Protein 6KHK (pdb70)

Solvent-accessible surface area: 22909 Å² total; per-residue (Å²): 23,11,18,44,16,94,24,98,4,109,32,59,93,0,51,0,16,2,8,0,26,40,13,72,33,126,22,69,0,0,0,0,0,0,0,0,38,10,4,1,0,30,38,7,33,47,6,1,7,22,1,31,82,34,17,0,0,0,0,0,0,0,2,0,2,4,0,27,0,0,87,106,43,58,45,55,10,13,0,6,89,113,6,5,54,2,1,0,16,4,1,41,49,0,3,100,60,0,65,61,84,20,100,128,23,28,0,0,0,0,0,3,14,9,0,0,5,0,0,0,4,0,7,42,76,136,74,24,51,19,58,0,0,0,0,0,0,0,7,1,79,4,118,1,22,93,108,43,6,59,103,176,47,2,60,141,14,57,88,106,32,45,86,76,93,12,52,141,54,0,46,60,42,6,51,45,15,22,59,89,128,33,68,170,127,29,24,123,31,1,24,1,0,128,21,129,92,5,19,67,15,4,61,114,4,131,6,2,67,59,65,25,104,20,10,2,40,2,0,41,4,4,7,52,0,18,61,68,0,25,26,104,66,0,15,88,70,10,36,133,19,0,0,0,0,0,0,0,19,47,2,8,2,0,51,38,2,81,0,1,118,34,3,2,94,65,1,121,160,83,70,31,60,17,50,55,39,46,31,127,25,8,27,5,6,0,6,32,2,95,150,2,72,78,66,0,12,63,16,0,34,90,1,0,67,73,9,40,139,168,21,11,20,46,16,97,24,99,4,112,35,60,94,1,52,0,16,1,8,0,20,14,12,61,32,123,20,70,0,0,0,0,0,0,0,1,39,10,4,0,1,36,35,8,18,47,6,1,8,23,1,32,80,34,19,0,0,0,0,0,0,0,2,0,2,3,0,26,0,0,82,106,44,57,46,56,12,12,0,6,87,108,5,6,72,2,2,0,29,3,1,47,44,0,4,106,61,0,62,63,85,23,98,129,24,31,0,0,0,0,0,3,14,9,0,0,4,0,1,1,1,0,7,38,72,134,79,22,54,22,57,0,0,0,2,0,0,0,10,0,67,3,114,0,26,81,104,47,8,55,112,179,66,3,57,143,14,60,84,96,35,45,81,79,95,12,57,152,70,1,38,63,46,6,57,42,16,25,58,84,133,36,66,171,121,28,28,119,34,1,24,1,1,123,16,114,87,3,19,44,16,6,63,149,4,130,5,2,64,63,66,26,102,18,8,2,35,2,0,41,4,4,7,53,0,17,62,58,0,19,24,102,82,3,11,80,73,9,45,142,29,31,1,0,0,0,0,1,16,44,1,8,3,0,50,38,1,84,0,1,104,39,0,0,104,95,1,100,214,84,67,24,85,20,50,47,41,49,31,120,24,7,27,6,6,0,6,29,3,92,143,2,72,78,66,0,13,65,15,0,31,91,1,0,72,92,22,45,168

Secondary structure (DSSP, 8-state):
-EEEEEEE-TTSS-EEEEEEE--SS---EEEEEE--TT--GGGGHHHHHHHHHTTEEEEEEEPTTSHHHHHHHS--S---SSHHHHHHHHHHHHHHTTTTTSTTS-EEEEEETHHHHHHHHHHTSTT---SEEEEES---S-HIIIIIS-HHHHHHHHHH-TTSBPPHHHHHHHTTTTTTT--GGG-TTGGG-S-HHHHHHHHH-TTT-TTPPPBHHHHHHHHHHHHHHHSHHHHHH--SS-EEEEEETT-GGGTTTHHHHHHHHHHHHTT--EEEEEETT--S-TTT-TTTHHHHHHHHHHHHHHHHH-/-EEEEEEE-TTSS-EEEEEEE--SS---EEEEEE--TT--GGGGHHHHHHHHHTTEEEEEEE-TTSHHHHHHH---S---SSHHHHHHHHHHHHHHTTTTTSTTS-EEEEEETHHHHHHHHHHTSTT---SEEEEES---S-HIIIIIS-HHHHHHHHHH-TTSBPPHHHHHHHTTTTTTT--GGG-TTGGG-S-HHHHHHHHH-TTT-TTPPPBHHHHHHHHHHHHHHHSHHHHHH--SS-EEEEEETT-GGGTTTHHHHHHHHHHHHTT--EEEEEETT--S-TTTSTTTHHHHHHHHHHHHHHHH-

Structure (mmCIF, N/CA/C/O backbone):
data_6KHK
#
_entry.id   6KHK
#
_cell.length_a   55.304
_cell.length_b   93.336
_cell.length_c   129.676
_cell.angle_alpha   90.000
_cell.angle_beta   90.000
_cell.angle_gamma   90.000
#
_symmetry.space_group_name_H-M   'P 2 21 21'
#
loop_
_entity.id
_entity.type
_entity.pdbx_description
1 polymer 'Hydrolase, alpha/beta domain protein'
2 non-polymer GLYCEROL
3 water water
#
loop_
_atom_site.group_PDB
_atom_site.id
_atom_site.type_symbol
_atom_site.label_atom_id
_atom_site.label_alt_id
_atom_site.label_comp_id
_atom_site.label_asym_id
_atom_site.label_entity_id
_atom_site.label_seq_id
_atom_site.pdbx_PDB_ins_code
_atom_site.Cartn_x
_atom_site.Cartn_y
_atom_site.Cartn_z
_atom_site.occupancy
_atom_site.B_iso_or_equiv
_atom_site.auth_seq_id
_atom_site.auth_comp_id
_atom_site.auth_asym_id
_atom_site.auth_atom_id
_atom_site.pdbx_PDB_model_num
ATOM 1 N N . ALA A 1 2 ? 12.164 28.226 25.367 1.00 13.72 2 ALA A N 1
ATOM 2 C CA . ALA A 1 2 ? 13.530 28.276 24.707 1.00 15.02 2 ALA A CA 1
ATOM 3 C C . ALA A 1 2 ? 14.441 27.125 25.162 1.00 14.51 2 ALA A C 1
ATOM 4 O O . ALA A 1 2 ? 14.238 26.565 26.276 1.00 13.21 2 ALA A O 1
ATOM 6 N N . LEU A 1 3 ? 15.448 26.791 24.346 1.00 15.71 3 LEU A N 1
ATOM 7 C CA . LEU A 1 3 ? 16.400 25.695 24.646 1.00 14.32 3 LEU A CA 1
ATOM 8 C C . LEU A 1 3 ? 17.825 26.185 24.467 1.00 15.63 3 LEU A C 1
ATOM 9 O O . LEU A 1 3 ? 18.116 26.933 23.485 1.00 14.89 3 LEU A O 1
ATOM 14 N N . GLN A 1 4 ? 18.658 25.885 25.443 1.00 12.51 4 GLN A N 1
ATOM 15 C CA . GLN A 1 4 ? 20.127 26.046 25.321 1.00 15.06 4 GLN A CA 1
ATOM 16 C C . GLN A 1 4 ? 20.799 24.688 25.368 1.00 16.23 4 GLN A C 1
ATOM 17 O O . GLN A 1 4 ? 20.430 23.820 26.216 1.00 17.52 4 GLN A O 1
ATOM 23 N N . GLU A 1 5 ? 21.758 24.503 24.469 1.00 14.98 5 GLU A N 1
ATOM 24 C CA . GLU A 1 5 ? 22.730 23.404 24.555 1.00 17.64 5 GLU A CA 1
ATOM 25 C C . GLU A 1 5 ? 23.972 24.033 25.165 1.00 19.36 5 GLU A C 1
ATOM 26 O O . GLU A 1 5 ? 24.415 25.116 24.747 1.00 17.72 5 GLU A O 1
ATOM 32 N N . ILE A 1 6 ? 24.386 23.441 26.256 1.00 17.72 6 ILE A N 1
ATOM 33 C CA . ILE A 1 6 ? 25.569 23.862 27.023 1.00 20.51 6 ILE A CA 1
ATOM 34 C C . ILE A 1 6 ? 26.566 22.705 26.992 1.00 20.19 6 ILE A C 1
ATOM 35 O O . ILE A 1 6 ? 26.192 21.603 27.270 1.00 22.67 6 ILE A O 1
ATOM 40 N N . GLU A 1 7 ? 27.839 22.968 26.760 1.00 22.87 7 GLU A N 1
ATOM 41 C CA . GLU A 1 7 ? 28.864 21.924 26.937 1.00 21.61 7 GLU A CA 1
ATOM 42 C C . GLU A 1 7 ? 30.019 22.627 27.604 1.00 21.40 7 GLU A C 1
ATOM 43 O O . GLU A 1 7 ? 30.251 23.809 27.311 1.00 18.34 7 GLU A O 1
ATOM 49 N N . PHE A 1 8 ? 30.638 21.949 28.534 1.00 16.08 8 PHE A N 1
ATOM 50 C CA . PHE A 1 8 ? 31.909 22.412 29.127 1.00 16.45 8 PHE A CA 1
ATOM 51 C C . PHE A 1 8 ? 32.805 21.198 29.338 1.00 16.32 8 PHE A C 1
ATOM 52 O O . PHE A 1 8 ? 32.278 20.043 29.477 1.00 16.61 8 PHE A O 1
ATOM 60 N N . THR A 1 9 ? 34.129 21.448 29.431 1.00 18.46 9 THR A N 1
ATOM 61 C CA . THR A 1 9 ? 35.104 20.411 29.807 1.00 18.57 9 THR A CA 1
ATOM 62 C C . THR A 1 9 ? 34.881 20.047 31.273 1.00 16.83 9 THR A C 1
ATOM 63 O O . THR A 1 9 ? 34.975 20.941 32.133 1.00 14.92 9 THR A O 1
ATOM 67 N N . SER A 1 10 ? 34.773 18.753 31.532 1.00 15.54 10 SER A N 1
ATOM 68 C CA . SER A 1 10 ? 34.656 18.178 32.889 1.00 14.08 10 SER A CA 1
ATOM 69 C C . SER A 1 10 ? 35.870 18.592 33.692 1.00 14.59 10 SER A C 1
ATOM 70 O O . SER A 1 10 ? 36.949 18.715 33.105 1.00 15.35 10 SER A O 1
ATOM 73 N N . HIS A 1 11 ? 35.709 18.669 35.004 1.00 14.75 11 HIS A N 1
ATOM 74 C CA . HIS A 1 11 ? 36.838 18.683 35.971 1.00 16.50 11 HIS A CA 1
ATOM 75 C C . HIS A 1 11 ? 37.807 17.518 35.677 1.00 17.44 11 HIS A C 1
ATOM 76 O O . HIS A 1 11 ? 39.010 17.663 35.989 1.00 17.62 11 HIS A O 1
ATOM 83 N N . ASN A 1 12 ? 37.357 16.381 35.111 1.00 17.39 12 ASN A N 1
ATOM 84 C CA . ASN A 1 12 ? 38.315 15.281 34.809 1.00 16.84 12 ASN A CA 1
ATOM 85 C C . ASN A 1 12 ? 39.250 15.636 33.635 1.00 16.91 12 ASN A C 1
ATOM 86 O O . ASN A 1 12 ? 40.162 14.843 33.369 1.00 18.13 12 ASN A O 1
ATOM 91 N N . GLY A 1 13 ? 39.034 16.745 32.920 1.00 17.05 13 GLY A N 1
ATOM 92 C CA . GLY A 1 13 ? 39.871 17.116 31.763 1.00 17.15 13 GLY A CA 1
ATOM 93 C C . GLY A 1 13 ? 39.711 16.213 30.544 1.00 18.21 13 GLY A C 1
ATOM 94 O O . GLY A 1 13 ? 40.405 16.479 29.545 1.00 20.28 13 GLY A O 1
ATOM 95 N N . ARG A 1 14 ? 38.815 15.224 30.542 1.00 18.11 14 ARG A N 1
ATOM 96 C CA . ARG A 1 14 ? 38.586 14.305 29.397 1.00 16.08 14 ARG A CA 1
ATOM 97 C C . ARG A 1 14 ? 37.225 14.584 28.734 1.00 16.25 14 ARG A C 1
ATOM 98 O O . ARG A 1 14 ? 37.160 14.780 27.522 1.00 18.14 14 ARG A O 1
ATOM 106 N N . ASP A 1 15 ? 36.165 14.621 29.504 1.00 15.74 15 ASP A N 1
ATOM 107 C CA . ASP A 1 15 ? 34.795 14.555 28.964 1.00 15.97 15 ASP A CA 1
ATOM 108 C C . ASP A 1 15 ? 34.271 15.949 28.606 1.00 15.77 15 ASP A C 1
ATOM 109 O O . ASP A 1 15 ? 34.417 16.887 29.392 1.00 15.72 15 ASP A O 1
ATOM 114 N N . ALA A 1 16 ? 33.597 16.043 27.463 1.00 17.32 16 ALA A N 1
ATOM 115 C CA . ALA A 1 16 ? 32.696 17.148 27.107 1.00 16.62 16 ALA A CA 1
ATOM 116 C C . ALA A 1 16 ? 31.332 16.899 27.770 1.00 13.97 16 ALA A C 1
ATOM 117 O O . ALA A 1 16 ? 30.493 16.068 27.268 1.00 14.45 16 ALA A O 1
ATOM 119 N N . ILE A 1 17 ? 31.122 17.535 28.924 1.00 13.80 17 ILE A N 1
ATOM 120 C CA . ILE A 1 17 ? 29.832 17.391 29.641 1.00 12.95 17 ILE A CA 1
ATOM 121 C C . ILE A 1 17 ? 28.763 17.952 28.714 1.00 13.98 17 ILE A C 1
ATOM 122 O O . ILE A 1 17 ? 28.882 19.141 28.313 1.00 16.29 17 ILE A O 1
ATOM 127 N N . GLN A 1 18 ? 27.798 17.112 28.366 1.00 13.13 18 GLN A N 1
ATOM 128 C CA . GLN A 1 18 ? 26.577 17.488 27.600 1.00 12.76 18 GLN A CA 1
ATOM 129 C C . GLN A 1 18 ? 25.491 17.982 28.554 1.00 12.14 18 GLN A C 1
ATOM 130 O O . GLN A 1 18 ? 25.157 17.266 29.486 1.00 13.36 18 GLN A O 1
ATOM 136 N N . ALA A 1 19 ? 24.968 19.193 28.339 1.00 10.86 19 ALA A N 1
ATOM 137 C CA . ALA A 1 19 ? 23.980 19.775 29.252 1.00 11.98 19 ALA A CA 1
ATOM 138 C C . ALA A 1 19 ? 22.955 20.558 28.442 1.00 12.01 19 ALA A C 1
ATOM 139 O O . ALA A 1 19 ? 23.212 20.854 27.261 1.00 12.42 19 ALA A O 1
ATOM 141 N N . TRP A 1 20 ? 21.821 20.818 29.082 1.00 12.01 20 TRP A N 1
ATOM 142 C CA . TRP A 1 20 ? 20.709 21.578 28.480 1.00 12.06 20 TRP A CA 1
ATOM 143 C C . TRP A 1 20 ? 20.096 22.510 29.500 1.00 13.45 20 TRP A C 1
ATOM 144 O O . TRP A 1 20 ? 19.945 22.095 30.692 1.00 12.82 20 TRP A O 1
ATOM 155 N N . ALA A 1 21 ? 19.709 23.712 29.047 1.00 12.47 21 ALA A N 1
ATOM 156 C CA . ALA A 1 21 ? 18.789 24.566 29.830 1.00 12.88 21 ALA A CA 1
ATOM 157 C C . ALA A 1 21 ? 17.444 24.690 29.098 1.00 13.50 21 ALA A C 1
ATOM 158 O O . ALA A 1 21 ? 17.403 24.882 27.884 1.00 15.44 21 ALA A O 1
ATOM 160 N N . TYR A 1 22 ? 16.367 24.666 29.860 1.00 11.48 22 TYR A N 1
ATOM 161 C CA . TYR A 1 22 ? 14.992 24.697 29.306 1.00 13.55 22 TYR A CA 1
ATOM 162 C C . TYR A 1 22 ? 14.282 25.900 29.945 1.00 13.87 22 TYR A C 1
ATOM 163 O O . TYR A 1 22 ? 14.257 25.946 31.182 1.00 12.56 22 TYR A O 1
ATOM 172 N N . GLU A 1 23 ? 13.847 26.899 29.139 1.00 12.77 23 GLU A N 1
ATOM 173 C CA . GLU A 1 23 ? 13.259 28.150 29.650 1.00 13.37 23 GLU A CA 1
ATOM 174 C C . GLU A 1 23 ? 11.760 28.127 29.360 1.00 14.61 23 GLU A C 1
ATOM 175 O O . GLU A 1 23 ? 11.366 27.844 28.253 1.00 13.11 23 GLU A O 1
ATOM 181 N N . PRO A 1 24 ? 10.903 28.439 30.335 1.00 13.99 24 PRO A N 1
ATOM 182 C CA . PRO A 1 24 ? 9.463 28.452 30.127 1.00 15.61 24 PRO A CA 1
ATOM 183 C C . PRO A 1 24 ? 9.092 29.727 29.360 1.00 16.49 24 PRO A C 1
ATOM 184 O O . PRO A 1 24 ? 9.895 30.640 29.325 1.00 15.47 24 PRO A O 1
ATOM 188 N N . VAL A 1 25 ? 7.860 29.807 28.849 1.00 17.12 25 VAL A N 1
ATOM 189 C CA . VAL A 1 25 ? 7.399 31.102 28.277 1.00 19.82 25 VAL A CA 1
ATOM 190 C C . VAL A 1 25 ? 7.115 32.034 29.469 1.00 18.60 25 VAL A C 1
ATOM 191 O O . VAL A 1 25 ? 6.783 31.546 30.544 1.00 21.57 25 VAL A O 1
ATOM 195 N N . GLY A 1 26 ? 7.259 33.330 29.302 1.00 19.06 26 GLY A N 1
ATOM 196 C CA . GLY A 1 26 ? 6.965 34.304 30.371 1.00 20.34 26 GLY A CA 1
ATOM 197 C C . GLY A 1 26 ? 8.158 34.483 31.300 1.00 22.00 26 GLY A C 1
ATOM 198 O O . GLY A 1 26 ? 9.244 33.957 31.022 1.00 26.62 26 GLY A O 1
ATOM 199 N N . THR A 1 27 ? 7.969 35.180 32.398 1.00 20.24 27 THR A N 1
ATOM 200 C CA . THR A 1 27 ? 9.054 35.500 33.346 1.00 18.87 27 THR A CA 1
ATOM 201 C C . THR A 1 27 ? 9.169 34.324 34.301 1.00 19.87 27 THR A C 1
ATOM 202 O O . THR A 1 27 ? 8.216 34.023 35.012 1.00 19.11 27 THR A O 1
ATOM 206 N N . PRO A 1 28 ? 10.301 33.616 34.331 1.00 18.32 28 PRO A N 1
ATOM 207 C CA . PRO A 1 28 ? 10.451 32.510 35.276 1.00 16.15 28 PRO A CA 1
ATOM 208 C C . PRO A 1 28 ? 10.537 32.996 36.725 1.00 14.61 28 PRO A C 1
ATOM 209 O O . PRO A 1 28 ? 10.777 34.194 36.960 1.00 15.33 28 PRO A O 1
ATOM 213 N N . THR A 1 29 ? 10.175 32.114 37.669 1.00 15.08 29 THR A N 1
ATOM 214 C CA . THR A 1 29 ? 10.133 32.450 39.114 1.00 15.39 29 THR A CA 1
ATOM 215 C C . THR A 1 29 ? 11.192 31.678 39.893 1.00 15.82 29 THR A C 1
ATOM 216 O O . THR A 1 29 ? 11.442 32.086 41.035 1.00 14.37 29 THR A O 1
ATOM 220 N N . ALA A 1 30 ? 11.801 30.655 39.278 1.00 14.64 30 ALA A N 1
ATOM 221 C CA . ALA A 1 30 ? 12.887 29.889 39.911 1.00 14.32 30 ALA A CA 1
ATOM 222 C C . ALA A 1 30 ? 13.673 29.122 38.851 1.00 14.68 30 ALA A C 1
ATOM 223 O O . ALA A 1 30 ? 13.132 28.952 37.705 1.00 13.61 30 ALA A O 1
ATOM 225 N N . VAL A 1 31 ? 14.848 28.646 39.275 1.00 13.37 31 VAL A N 1
ATOM 226 C CA . VAL A 1 31 ? 15.664 27.646 38.533 1.00 12.19 31 VAL A CA 1
ATOM 227 C C . VAL A 1 31 ? 15.655 26.314 39.309 1.00 13.69 31 VAL A C 1
ATOM 228 O O . VAL A 1 31 ? 15.927 26.295 40.516 1.00 14.95 31 VAL A O 1
ATOM 232 N N . VAL A 1 32 ? 15.531 25.228 38.567 1.00 11.27 32 VAL A N 1
ATOM 233 C CA . VAL A 1 32 ? 15.548 23.862 39.142 1.00 13.01 32 VAL A CA 1
ATOM 234 C C . VAL A 1 32 ? 16.669 23.134 38.396 1.00 12.74 32 VAL A C 1
ATOM 235 O O . VAL A 1 32 ? 16.573 22.989 37.150 1.00 12.03 32 VAL A O 1
ATOM 239 N N . GLN A 1 33 ? 17.700 22.708 39.133 1.00 12.17 33 GLN A N 1
ATOM 240 C CA . GLN A 1 33 ? 18.784 21.871 38.583 1.00 11.53 33 GLN A CA 1
ATOM 241 C C . GLN A 1 33 ? 18.484 20.393 38.857 1.00 11.63 33 GLN A C 1
ATOM 242 O O . GLN A 1 33 ? 18.417 20.015 40.043 1.00 12.56 33 GLN A O 1
ATOM 248 N N . ILE A 1 34 ? 18.273 19.580 37.821 1.00 10.36 34 ILE A N 1
ATOM 249 C CA . ILE A 1 34 ? 18.061 18.112 37.974 1.00 11.44 34 ILE A CA 1
ATOM 250 C C . ILE A 1 34 ? 19.403 17.409 37.916 1.00 10.59 34 ILE A C 1
ATOM 251 O O . ILE A 1 34 ? 20.203 17.608 36.943 1.00 11.32 34 ILE A O 1
ATOM 256 N N . ILE A 1 35 ? 19.621 16.542 38.917 1.00 10.39 35 ILE A N 1
ATOM 257 C CA . ILE A 1 35 ? 20.895 15.773 38.978 1.00 9.87 35 ILE A CA 1
ATOM 258 C C . ILE A 1 35 ? 20.546 14.297 38.919 1.00 9.55 35 ILE A C 1
ATOM 259 O O . ILE A 1 35 ? 19.921 13.814 39.890 1.00 10.01 35 ILE A O 1
ATOM 264 N N . HIS A 1 36 ? 20.790 13.680 37.776 1.00 9.50 36 HIS A N 1
ATOM 265 C CA . HIS A 1 36 ? 20.390 12.264 37.548 1.00 9.95 36 HIS A CA 1
ATOM 266 C C . HIS A 1 36 ? 21.283 11.336 38.363 1.00 10.34 36 HIS A C 1
ATOM 267 O O . HIS A 1 36 ? 22.387 11.760 38.851 1.00 11.57 36 HIS A O 1
ATOM 274 N N . GLY A 1 37 ? 20.904 10.073 38.393 1.00 12.43 37 GLY A N 1
ATOM 275 C CA . GLY A 1 37 ? 21.575 9.038 39.194 1.00 12.10 37 GLY A CA 1
ATOM 276 C C . GLY A 1 37 ? 22.413 8.082 38.369 1.00 12.61 37 GLY A C 1
ATOM 277 O O . GLY A 1 37 ? 22.697 8.367 37.212 1.00 12.03 37 GLY A O 1
ATOM 278 N N . LEU A 1 38 ? 22.735 6.926 38.963 1.00 12.00 38 LEU A N 1
ATOM 279 C CA . LEU A 1 38 ? 23.759 6.010 38.408 1.00 12.18 38 LEU A CA 1
ATOM 280 C C . LEU A 1 38 ? 23.146 5.285 37.223 1.00 12.54 38 LEU A C 1
ATOM 281 O O . LEU A 1 38 ? 22.012 4.838 37.358 1.00 13.42 38 LEU A O 1
ATOM 286 N N . GLY A 1 39 ? 23.859 5.242 36.115 1.00 10.96 39 GLY A N 1
ATOM 287 C CA . GLY A 1 39 ? 23.459 4.463 34.941 1.00 11.82 39 GLY A CA 1
ATOM 288 C C . GLY A 1 39 ? 22.209 4.989 34.263 1.00 11.92 39 GLY A C 1
ATOM 289 O O . GLY A 1 39 ? 21.631 4.224 33.510 1.00 12.37 39 GLY A O 1
ATOM 290 N N . GLU A 1 40 ? 21.871 6.286 34.428 1.00 11.86 40 GLU A N 1
ATOM 291 C CA . GLU A 1 40 ? 20.727 6.904 33.679 1.00 11.66 40 GLU A CA 1
ATOM 292 C C . GLU A 1 40 ? 21.234 8.205 33.053 1.00 12.30 40 GLU A C 1
ATOM 293 O O . GLU A 1 40 ? 22.488 8.319 32.800 1.00 10.70 40 GLU A O 1
ATOM 299 N N . HIS A 1 41 ? 20.323 9.068 32.665 1.00 12.50 41 HIS A N 1
ATOM 300 C CA . HIS A 1 41 ? 20.647 10.322 31.937 1.00 12.17 41 HIS A CA 1
ATOM 301 C C . HIS A 1 41 ? 19.576 11.391 32.180 1.00 12.33 41 HIS A C 1
ATOM 302 O O . HIS A 1 41 ? 18.503 11.060 32.688 1.00 11.11 41 HIS A O 1
ATOM 309 N N . SER A 1 42 ? 19.853 12.665 31.841 1.00 12.87 42 SER A N 1
ATOM 310 C CA . SER A 1 42 ? 18.970 13.788 32.232 1.00 14.52 42 SER A CA 1
ATOM 311 C C . SER A 1 42 ? 17.757 13.843 31.316 1.00 13.37 42 SER A C 1
ATOM 312 O O . SER A 1 42 ? 16.802 14.381 31.737 1.00 12.34 42 SER A O 1
ATOM 315 N N . ARG A 1 43 ? 17.832 13.313 30.108 1.00 12.34 43 ARG A N 1
ATOM 316 C CA . ARG A 1 43 ? 16.722 13.480 29.135 1.00 14.27 43 ARG A CA 1
ATOM 317 C C . ARG A 1 43 ? 15.621 12.445 29.448 1.00 13.47 43 ARG A C 1
ATOM 318 O O . ARG A 1 43 ? 14.543 12.481 28.848 1.00 16.71 43 ARG A O 1
ATOM 326 N N . ARG A 1 44 ? 15.896 11.586 30.404 1.00 15.21 44 ARG A N 1
ATOM 327 C CA . ARG A 1 44 ? 14.934 10.592 30.923 1.00 16.05 44 ARG A CA 1
ATOM 328 C C . ARG A 1 44 ? 13.851 11.334 31.715 1.00 14.39 44 ARG A C 1
ATOM 329 O O . ARG A 1 44 ? 12.832 10.779 31.966 1.00 16.24 44 ARG A O 1
ATOM 337 N N . TYR A 1 45 ? 14.143 12.578 32.073 1.00 13.61 45 TYR A N 1
ATOM 338 C CA . TYR A 1 45 ? 13.267 13.375 32.953 1.00 13.05 45 TYR A CA 1
ATOM 339 C C . TYR A 1 45 ? 12.301 14.261 32.153 1.00 13.80 45 TYR A C 1
ATOM 340 O O . TYR A 1 45 ? 11.906 15.225 32.671 1.00 12.44 45 TYR A O 1
ATOM 349 N N . LEU A 1 46 ? 12.008 13.906 30.916 1.00 13.17 46 LEU A N 1
ATOM 350 C CA . LEU A 1 46 ? 11.122 14.738 30.066 1.00 14.80 46 LEU A CA 1
ATOM 351 C C . LEU A 1 46 ? 9.825 15.134 30.774 1.00 11.99 46 LEU A C 1
ATOM 352 O O . LEU A 1 46 ? 9.483 16.279 30.731 1.00 13.17 46 LEU A O 1
ATOM 357 N N . HIS A 1 47 ? 9.154 14.171 31.377 1.00 12.87 47 HIS A N 1
ATOM 358 C CA . HIS A 1 47 ? 7.847 14.458 32.011 1.00 12.34 47 HIS A CA 1
ATOM 359 C C . HIS A 1 47 ? 8.023 15.520 33.106 1.00 12.94 47 HIS A C 1
ATOM 360 O O . HIS A 1 47 ? 7.283 16.444 33.147 1.00 13.59 47 HIS A O 1
ATOM 367 N N . MET A 1 48 ? 9.043 15.336 33.933 1.00 12.01 48 MET A N 1
ATOM 368 C CA . MET A 1 48 ? 9.307 16.282 35.043 1.00 11.71 48 MET A CA 1
ATOM 369 C C . MET A 1 48 ? 9.671 17.654 34.461 1.00 11.50 48 MET A C 1
ATOM 370 O O . MET A 1 48 ? 9.217 18.685 34.981 1.00 11.33 48 MET A O 1
ATOM 375 N N . ILE A 1 49 ? 10.575 17.692 33.490 1.00 11.36 49 ILE A N 1
ATOM 376 C CA . ILE A 1 49 ? 11.036 18.995 32.915 1.00 11.93 49 ILE A CA 1
ATOM 377 C C . ILE A 1 49 ? 9.804 19.754 32.418 1.00 12.81 49 ILE A C 1
ATOM 378 O O . ILE A 1 49 ? 9.682 20.990 32.720 1.00 10.56 49 ILE A O 1
ATOM 383 N N . SER A 1 50 ? 8.998 19.084 31.619 1.00 12.19 50 SER A N 1
ATOM 384 C CA . SER A 1 50 ? 7.787 19.710 31.029 1.00 12.93 50 SER A CA 1
ATOM 385 C C . SER A 1 50 ? 6.877 20.245 32.139 1.00 13.16 50 SER A C 1
ATOM 386 O O . SER A 1 50 ? 6.501 21.376 32.079 1.00 13.73 50 SER A O 1
ATOM 389 N N . ALA A 1 51 ? 6.716 19.501 33.222 1.00 11.99 51 ALA A N 1
ATOM 390 C CA . ALA A 1 51 ? 5.866 19.922 34.357 1.00 11.73 51 ALA A CA 1
ATOM 391 C C . ALA A 1 51 ? 6.475 21.154 35.028 1.00 12.07 51 ALA A C 1
ATOM 392 O O . ALA A 1 51 ? 5.712 22.056 35.430 1.00 13.10 51 ALA A O 1
ATOM 394 N N . LEU A 1 52 ? 7.809 21.190 35.204 1.00 10.61 52 LEU A N 1
ATOM 395 C CA . LEU A 1 52 ? 8.464 22.334 35.873 1.00 11.15 52 LEU A CA 1
ATOM 396 C C . LEU A 1 52 ? 8.342 23.542 34.945 1.00 12.12 52 LEU A C 1
ATOM 397 O O . LEU A 1 52 ? 8.204 24.665 35.481 1.00 12.94 52 LEU A O 1
ATOM 402 N N . LEU A 1 53 ? 8.437 23.333 33.623 1.00 11.99 53 LEU A N 1
ATOM 403 C CA . LEU A 1 53 ? 8.251 24.466 32.664 1.00 14.02 53 LEU A CA 1
ATOM 404 C C . LEU A 1 53 ? 6.837 25.010 32.809 1.00 13.04 53 LEU A C 1
ATOM 405 O O . LEU A 1 53 ? 6.699 26.300 32.812 1.00 12.35 53 LEU A O 1
ATOM 410 N N . ASP A 1 54 ? 5.848 24.123 32.878 1.00 14.82 54 ASP A N 1
ATOM 411 C CA . ASP A 1 54 ? 4.410 24.482 33.021 1.00 13.91 54 ASP A CA 1
ATOM 412 C C . ASP A 1 54 ? 4.278 25.403 34.254 1.00 15.58 54 ASP A C 1
ATOM 413 O O . ASP A 1 54 ? 3.522 26.345 34.211 1.00 16.25 54 ASP A O 1
ATOM 418 N N . ALA A 1 55 ? 5.078 25.175 35.290 1.00 16.08 55 ALA A N 1
ATOM 419 C CA . ALA A 1 55 ? 5.018 25.917 36.568 1.00 16.11 55 ALA A CA 1
ATOM 420 C C . ALA A 1 55 ? 5.783 27.249 36.537 1.00 16.46 55 ALA A C 1
ATOM 421 O O . ALA A 1 55 ? 5.615 28.010 37.519 1.00 15.52 55 ALA A O 1
ATOM 423 N N . GLY A 1 56 ? 6.482 27.585 35.443 1.00 13.15 56 GLY A N 1
ATOM 424 C CA . GLY A 1 56 ? 7.197 28.846 35.235 1.00 13.69 56 GLY A CA 1
ATOM 425 C C . GLY A 1 56 ? 8.622 28.778 35.773 1.00 12.40 56 GLY A C 1
ATOM 426 O O . GLY A 1 56 ? 9.160 29.813 36.205 1.00 14.38 56 GLY A O 1
ATOM 427 N N . PHE A 1 57 ? 9.234 27.601 35.745 1.00 11.79 57 PHE A N 1
ATOM 428 C CA . PHE A 1 57 ? 10.614 27.417 36.246 1.00 11.38 57 PHE A CA 1
ATOM 429 C C . PHE A 1 57 ? 11.538 27.164 35.063 1.00 12.45 57 PHE A C 1
ATOM 430 O O . PHE A 1 57 ? 11.172 26.423 34.122 1.00 13.24 57 PHE A O 1
ATOM 438 N N . VAL A 1 58 ? 12.729 27.719 35.156 1.00 13.08 58 VAL A N 1
ATOM 439 C CA . VAL A 1 58 ? 13.861 27.338 34.279 1.00 12.68 58 VAL A CA 1
ATOM 440 C C . VAL A 1 58 ? 14.289 25.961 34.773 1.00 12.31 58 VAL A C 1
ATOM 441 O O . VAL A 1 58 ? 14.213 25.744 35.997 1.00 11.42 58 VAL A O 1
ATOM 445 N N . VAL A 1 59 ? 14.673 25.070 33.864 1.00 12.28 59 VAL A N 1
ATOM 446 C CA . VAL A 1 59 ? 15.262 23.762 34.244 1.00 11.24 59 VAL A CA 1
ATOM 447 C C . VAL A 1 59 ? 16.648 23.618 33.604 1.00 12.10 59 VAL A C 1
ATOM 448 O O . VAL A 1 59 ? 16.767 23.904 32.391 1.00 11.96 59 VAL A O 1
ATOM 452 N N . ILE A 1 60 ? 17.627 23.157 34.383 1.00 11.40 60 ILE A N 1
ATOM 453 C CA . ILE A 1 60 ? 19.034 22.937 33.906 1.00 12.01 60 ILE A CA 1
ATOM 454 C C . ILE A 1 60 ? 19.524 21.560 34.397 1.00 12.71 60 ILE A C 1
ATOM 455 O O . ILE A 1 60 ? 19.147 21.109 35.526 1.00 12.48 60 ILE A O 1
ATOM 460 N N . ALA A 1 61 ? 20.120 20.790 33.480 1.00 12.39 61 ALA A N 1
ATOM 461 C CA . ALA A 1 61 ? 20.500 19.384 33.751 1.00 11.88 61 ALA A CA 1
ATOM 462 C C . ALA A 1 61 ? 21.664 19.029 32.807 1.00 12.63 61 ALA A C 1
ATOM 463 O O . ALA A 1 61 ? 21.699 19.539 31.632 1.00 11.71 61 ALA A O 1
ATOM 465 N N . ASP A 1 62 ? 22.591 18.212 33.298 1.00 13.03 62 ASP A N 1
ATOM 466 C CA . ASP A 1 62 ? 23.652 17.605 32.452 1.00 11.21 62 ASP A CA 1
ATOM 467 C C . ASP A 1 62 ? 23.625 16.077 32.570 1.00 11.12 62 ASP A C 1
ATOM 468 O O . ASP A 1 62 ? 23.116 15.565 33.536 1.00 10.47 62 ASP A O 1
ATOM 473 N N . ASP A 1 63 ? 24.194 15.410 31.582 1.00 9.15 63 ASP A N 1
ATOM 474 C CA . ASP A 1 63 ? 24.552 13.979 31.653 1.00 9.52 63 ASP A CA 1
ATOM 475 C C . ASP A 1 63 ? 25.912 13.963 32.286 1.00 9.58 63 ASP A C 1
ATOM 476 O O . ASP A 1 63 ? 26.825 14.607 31.691 1.00 8.44 63 ASP A O 1
ATOM 481 N N . HIS A 1 64 ? 26.077 13.319 33.431 1.00 9.99 64 HIS A N 1
ATOM 482 C CA . HIS A 1 64 ? 27.356 13.396 34.195 1.00 10.86 64 HIS A CA 1
ATOM 483 C C . HIS A 1 64 ? 28.456 12.650 33.433 1.00 11.47 64 HIS A C 1
ATOM 484 O O . HIS A 1 64 ? 28.142 11.814 32.580 1.00 11.42 64 HIS A O 1
ATOM 491 N N . ALA A 1 65 ? 29.703 12.825 33.857 1.00 12.87 65 ALA A N 1
ATOM 492 C CA . ALA A 1 65 ? 30.855 12.037 33.381 1.00 12.50 65 ALA A CA 1
ATOM 493 C C . ALA A 1 65 ? 30.487 10.566 33.442 1.00 12.41 65 ALA A C 1
ATOM 494 O O . ALA A 1 65 ? 29.907 10.149 34.442 1.00 12.20 65 ALA A O 1
ATOM 496 N N . GLY A 1 66 ? 30.784 9.830 32.380 1.00 11.85 66 GLY A N 1
ATOM 497 C CA . GLY A 1 66 ? 30.527 8.387 32.307 1.00 11.80 66 GLY A CA 1
ATOM 498 C C . GLY A 1 66 ? 29.074 8.010 32.037 1.00 11.08 66 GLY A C 1
ATOM 499 O O . GLY A 1 66 ? 28.799 6.846 32.018 1.00 12.29 66 GLY A O 1
ATOM 500 N N . HIS A 1 67 ? 28.221 8.967 31.670 1.00 12.14 67 HIS A N 1
ATOM 501 C CA . HIS A 1 67 ? 26.750 8.804 31.584 1.00 10.74 67 HIS A CA 1
ATOM 502 C C . HIS A 1 67 ? 26.152 9.439 30.325 1.00 11.48 67 HIS A C 1
ATOM 503 O O . HIS A 1 67 ? 26.667 10.489 29.828 1.00 12.07 67 HIS A O 1
ATOM 510 N N . GLY A 1 68 ? 25.053 8.853 29.889 1.00 12.14 68 GLY A N 1
ATOM 511 C CA . GLY A 1 68 ? 24.181 9.396 28.840 1.00 11.03 68 GLY A CA 1
ATOM 512 C C . GLY A 1 68 ? 24.932 9.885 27.629 1.00 11.31 68 GLY A C 1
ATOM 513 O O . GLY A 1 68 ? 25.815 9.150 27.095 1.00 12.26 68 GLY A O 1
ATOM 514 N N . ARG A 1 69 ? 24.606 11.102 27.163 1.00 12.69 69 ARG A N 1
ATOM 515 C CA . ARG A 1 69 ? 25.194 11.710 25.947 1.00 12.67 69 ARG A CA 1
ATOM 516 C C . ARG A 1 69 ? 26.663 12.023 26.178 1.00 14.10 69 ARG A C 1
ATOM 517 O O . ARG A 1 69 ? 27.440 11.990 25.197 1.00 13.48 69 ARG A O 1
ATOM 525 N N . THR A 1 70 ? 27.059 12.346 27.412 1.00 12.39 70 THR A N 1
ATOM 526 C CA . THR A 1 70 ? 28.479 12.557 27.751 1.00 13.46 70 THR A CA 1
ATOM 527 C C . THR A 1 70 ? 29.293 11.293 27.413 1.00 13.73 70 THR A C 1
ATOM 528 O O . THR A 1 70 ? 30.363 11.368 26.735 1.00 12.19 70 THR A O 1
ATOM 532 N N . ALA A 1 71 ? 28.832 10.145 27.854 1.00 14.48 71 ALA A N 1
ATOM 533 C CA . ALA A 1 71 ? 29.445 8.841 27.554 1.00 14.74 71 ALA A CA 1
ATOM 534 C C . ALA A 1 71 ? 29.354 8.505 26.056 1.00 15.60 71 ALA A C 1
ATOM 535 O O . ALA A 1 71 ? 30.324 7.963 25.479 1.00 16.99 71 ALA A O 1
ATOM 537 N N . MET A 1 72 ? 28.223 8.769 25.454 1.00 15.49 72 MET A N 1
ATOM 538 C CA . MET A 1 72 ? 27.996 8.469 24.024 1.00 17.79 72 MET A CA 1
ATOM 539 C C . MET A 1 72 ? 29.016 9.286 23.199 1.00 18.64 72 MET A C 1
ATOM 540 O O . MET A 1 72 ? 29.616 8.703 22.273 1.00 22.64 72 MET A O 1
ATOM 545 N N . GLN A 1 73 ? 29.279 10.554 23.542 1.00 17.36 73 GLN A N 1
ATOM 546 C CA . GLN A 1 73 ? 30.236 11.424 22.807 1.00 19.23 73 GLN A CA 1
ATOM 547 C C . GLN A 1 73 ? 31.697 11.077 23.141 1.00 20.61 73 GLN A C 1
ATOM 548 O O . GLN A 1 73 ? 32.539 11.148 22.256 1.00 21.50 73 GLN A O 1
ATOM 554 N N . SER A 1 74 ? 32.016 10.732 24.377 1.00 18.71 74 SER A N 1
ATOM 555 C CA . SER A 1 74 ? 33.407 10.448 24.819 1.00 18.23 74 SER A CA 1
ATOM 556 C C . SER A 1 74 ? 33.821 8.990 24.538 1.00 19.59 74 SER A C 1
ATOM 557 O O . SER A 1 74 ? 35.039 8.740 24.475 1.00 21.44 74 SER A O 1
ATOM 560 N N . GLY A 1 75 ? 32.854 8.080 24.444 1.00 18.71 75 GLY A N 1
ATOM 561 C CA . GLY A 1 75 ? 33.035 6.618 24.374 1.00 18.09 75 GLY A CA 1
ATOM 562 C C . GLY A 1 75 ? 33.387 5.991 25.723 1.00 18.97 75 GLY A C 1
ATOM 563 O O . GLY A 1 75 ? 33.524 4.782 25.769 1.00 17.75 75 GLY A O 1
ATOM 564 N N . VAL A 1 76 ? 33.412 6.756 26.808 1.00 17.49 76 VAL A N 1
ATOM 565 C CA . VAL A 1 76 ? 33.735 6.213 28.158 1.00 16.59 76 VAL A CA 1
ATOM 566 C C . VAL A 1 76 ? 32.481 6.186 29.041 1.00 16.46 76 VAL A C 1
ATOM 567 O O . VAL A 1 76 ? 32.060 7.268 29.479 1.00 17.69 76 VAL A O 1
ATOM 571 N N . TRP A 1 77 ? 32.014 4.983 29.363 1.00 16.10 77 TRP A N 1
ATOM 572 C CA . TRP A 1 77 ? 30.813 4.691 30.206 1.00 15.73 77 TRP A CA 1
ATOM 573 C C . TRP A 1 77 ? 31.242 4.286 31.620 1.00 16.63 77 TRP A C 1
ATOM 574 O O . TRP A 1 77 ? 32.172 3.524 31.745 1.00 16.59 77 TRP A O 1
ATOM 585 N N . ALA A 1 78 ? 30.518 4.709 32.662 1.00 15.57 78 ALA A N 1
ATOM 586 C CA . ALA A 1 78 ? 30.734 4.224 34.043 1.00 14.58 78 ALA A CA 1
ATOM 587 C C . ALA A 1 78 ? 32.187 4.477 34.536 1.00 15.43 78 ALA A C 1
ATOM 588 O O . ALA A 1 78 ? 32.655 3.704 35.377 1.00 18.11 78 ALA A O 1
ATOM 590 N N . ASP A 1 79 ? 32.838 5.571 34.144 1.00 15.31 79 ASP A N 1
ATOM 591 C CA . ASP A 1 79 ? 34.125 6.050 34.728 1.00 15.80 79 ASP A CA 1
ATOM 592 C C . ASP A 1 79 ? 34.175 7.560 34.587 1.00 14.27 79 ASP A C 1
ATOM 593 O O . ASP A 1 79 ? 33.855 8.041 33.491 1.00 16.49 79 ASP A O 1
ATOM 598 N N . ALA A 1 80 ? 34.622 8.270 35.607 1.00 13.34 80 ALA A N 1
ATOM 599 C CA . ALA A 1 80 ? 34.583 9.752 35.615 1.00 12.97 80 ALA A CA 1
ATOM 600 C C . ALA A 1 80 ? 35.978 10.332 35.862 1.00 14.39 80 ALA A C 1
ATOM 601 O O . ALA A 1 80 ? 36.031 11.484 36.207 1.00 13.67 80 ALA A O 1
ATOM 603 N N . GLY A 1 81 ? 36.998 9.509 35.742 1.00 12.75 81 GLY A N 1
ATOM 604 C CA . GLY A 1 81 ? 38.427 9.807 35.944 1.00 15.54 81 GLY A CA 1
ATOM 605 C C . GLY A 1 81 ? 38.851 9.613 37.380 1.00 15.49 81 GLY A C 1
ATOM 606 O O . GLY A 1 81 ? 38.087 9.084 38.179 1.00 16.07 81 GLY A O 1
ATOM 607 N N . ASP A 1 82 ? 40.045 10.081 37.717 1.00 17.87 82 ASP A N 1
ATOM 608 C CA . ASP A 1 82 ? 40.504 10.065 39.126 1.00 17.96 82 ASP A CA 1
ATOM 609 C C . ASP A 1 82 ? 39.703 11.071 39.955 1.00 15.72 82 ASP A C 1
ATOM 610 O O . ASP A 1 82 ? 39.226 12.068 39.395 1.00 14.85 82 ASP A O 1
ATOM 615 N N . ASN A 1 83 ? 39.592 10.818 41.249 1.00 15.20 83 ASN A N 1
ATOM 616 C CA . ASN A 1 83 ? 38.816 11.644 42.220 1.00 15.47 83 ASN A CA 1
ATOM 617 C C . ASN A 1 83 ? 37.372 11.834 41.712 1.00 14.31 83 ASN A C 1
ATOM 618 O O . ASN A 1 83 ? 36.896 12.981 41.613 1.00 15.24 83 ASN A O 1
ATOM 623 N N . ALA A 1 84 ? 36.682 10.741 41.436 1.00 13.01 84 ALA A N 1
ATOM 624 C CA . ALA A 1 84 ? 35.394 10.735 40.712 1.00 12.39 84 ALA A CA 1
ATOM 625 C C . ALA A 1 84 ? 34.365 11.546 41.486 1.00 13.47 84 ALA A C 1
ATOM 626 O O . ALA A 1 84 ? 33.614 12.211 40.829 1.00 15.17 84 ALA A O 1
ATOM 628 N N . ALA A 1 85 ? 34.319 11.458 42.822 1.00 12.83 85 ALA A N 1
ATOM 629 C CA . ALA A 1 85 ? 33.341 12.192 43.630 1.00 14.40 85 ALA A CA 1
ATOM 630 C C . ALA A 1 85 ? 33.626 13.688 43.410 1.00 13.13 85 ALA A C 1
ATOM 631 O O . ALA A 1 85 ? 32.699 14.412 43.087 1.00 11.74 85 ALA A O 1
ATOM 633 N N . GLU A 1 86 ? 34.883 14.129 43.477 1.00 13.98 86 GLU A N 1
ATOM 634 C CA . GLU A 1 86 ? 35.172 15.584 43.317 1.00 14.70 86 GLU A CA 1
ATOM 635 C C . GLU A 1 86 ? 34.806 16.028 41.885 1.00 14.25 86 GLU A C 1
ATOM 636 O O . GLU A 1 86 ? 34.357 17.181 41.696 1.00 12.74 86 GLU A O 1
ATOM 642 N N . VAL A 1 87 ? 35.011 15.154 40.900 1.00 14.30 87 VAL A N 1
ATOM 643 C CA . VAL A 1 87 ? 34.721 15.482 39.476 1.00 14.74 87 VAL A CA 1
ATOM 644 C C . VAL A 1 87 ? 33.211 15.766 39.344 1.00 14.26 87 VAL A C 1
ATOM 645 O O . VAL A 1 87 ? 32.877 16.771 38.740 1.00 14.66 87 VAL A O 1
ATOM 649 N N . VAL A 1 88 ? 32.339 14.923 39.875 1.00 12.76 88 VAL A N 1
ATOM 650 C CA . VAL A 1 88 ? 30.874 15.048 39.556 1.00 13.07 88 VAL A CA 1
ATOM 651 C C . VAL A 1 88 ? 30.308 16.206 40.382 1.00 13.67 88 VAL A C 1
ATOM 652 O O . VAL A 1 88 ? 29.426 16.931 39.853 1.00 14.11 88 VAL A O 1
ATOM 656 N N . ILE A 1 89 ? 30.881 16.458 41.569 1.00 12.71 89 ILE A N 1
ATOM 657 C CA . ILE A 1 89 ? 30.484 17.649 42.377 1.00 13.08 89 ILE A CA 1
ATOM 658 C C . ILE A 1 89 ? 30.956 18.903 41.654 1.00 12.61 89 ILE A C 1
ATOM 659 O O . ILE A 1 89 ? 30.187 19.792 41.461 1.00 12.34 89 ILE A O 1
ATOM 664 N N . SER A 1 90 ? 32.223 18.942 41.227 1.00 12.75 90 SER A N 1
ATOM 665 C CA A SER A 1 90 ? 32.776 20.137 40.539 0.37 12.51 90 SER A CA 1
ATOM 666 C CA B SER A 1 90 ? 32.762 20.145 40.548 0.63 13.36 90 SER A CA 1
ATOM 667 C C . SER A 1 90 ? 31.915 20.434 39.296 1.00 13.22 90 SER A C 1
ATOM 668 O O . SER A 1 90 ? 31.603 21.599 39.057 1.00 12.80 90 SER A O 1
ATOM 673 N N . ASP A 1 91 ? 31.594 19.407 38.515 1.00 12.26 91 ASP A N 1
ATOM 674 C CA . ASP A 1 91 ? 30.809 19.549 37.253 1.00 12.59 91 ASP A CA 1
ATOM 675 C C . ASP A 1 91 ? 29.387 20.074 37.549 1.00 11.99 91 ASP A C 1
ATOM 676 O O . ASP A 1 91 ? 28.883 20.950 36.780 1.00 10.97 91 ASP A O 1
ATOM 681 N N . GLU A 1 92 ? 28.771 19.699 38.662 1.00 11.87 92 GLU A N 1
ATOM 682 C CA . GLU A 1 92 ? 27.442 20.274 38.989 1.00 12.42 92 GLU A CA 1
ATOM 683 C C . GLU A 1 92 ? 27.592 21.757 39.374 1.00 11.64 92 GLU A C 1
ATOM 684 O O . GLU A 1 92 ? 26.721 22.551 39.041 1.00 12.46 92 GLU A O 1
ATOM 690 N N . LEU A 1 93 ? 28.655 22.145 40.071 1.00 12.87 93 LEU A N 1
ATOM 691 C CA . LEU A 1 93 ? 28.826 23.576 40.414 1.00 13.38 93 LEU A CA 1
ATOM 692 C C . LEU A 1 93 ? 29.102 24.347 39.116 1.00 14.44 93 LEU A C 1
ATOM 693 O O . LEU A 1 93 ? 28.622 25.493 38.975 1.00 15.28 93 LEU A O 1
ATOM 698 N N . THR A 1 94 ? 29.865 23.763 38.188 1.00 15.30 94 THR A N 1
ATOM 699 C CA . THR A 1 94 ? 30.212 24.450 36.928 1.00 14.23 94 THR A CA 1
ATOM 700 C C . THR A 1 94 ? 28.928 24.588 36.100 1.00 13.69 94 THR A C 1
ATOM 701 O O . THR A 1 94 ? 28.765 25.609 35.424 1.00 13.36 94 THR A O 1
ATOM 705 N N . LEU A 1 95 ? 28.050 23.586 36.147 1.00 12.31 95 LEU A N 1
ATOM 706 C CA . LEU A 1 95 ? 26.744 23.671 35.437 1.00 13.57 95 LEU A CA 1
ATOM 707 C C . LEU A 1 95 ? 26.054 24.954 35.916 1.00 15.46 95 LEU A C 1
ATOM 708 O O . LEU A 1 95 ? 25.507 25.686 35.056 1.00 16.10 95 LEU A O 1
ATOM 713 N N . GLN A 1 96 ? 26.090 25.244 37.216 1.00 14.06 96 GLN A N 1
ATOM 714 C CA . GLN A 1 96 ? 25.358 26.416 37.761 1.00 15.16 96 GLN A CA 1
ATOM 715 C C . GLN A 1 96 ? 25.848 27.670 37.054 1.00 15.85 96 GLN A C 1
ATOM 716 O O . GLN A 1 96 ? 25.016 28.565 36.763 1.00 15.31 96 GLN A O 1
ATOM 722 N N . GLN A 1 97 ? 27.162 27.786 36.909 1.00 16.14 97 GLN A N 1
ATOM 723 C CA . GLN A 1 97 ? 27.838 28.989 36.369 1.00 18.18 97 GLN A CA 1
ATOM 724 C C . GLN A 1 97 ? 27.536 29.149 34.873 1.00 18.38 97 GLN A C 1
ATOM 725 O O . GLN A 1 97 ? 27.746 30.261 34.338 1.00 16.62 97 GLN A O 1
ATOM 731 N N . GLN A 1 98 ? 27.049 28.121 34.185 1.00 17.06 98 GLN A N 1
ATOM 732 C CA . GLN A 1 98 ? 26.717 28.267 32.747 1.00 19.28 98 GLN A CA 1
ATOM 733 C C . GLN A 1 98 ? 25.518 29.216 32.571 1.00 20.70 98 GLN A C 1
ATOM 734 O O . GLN A 1 98 ? 25.330 29.669 31.431 1.00 20.00 98 GLN A O 1
ATOM 740 N N . LEU A 1 99 ? 24.779 29.569 33.634 1.00 19.92 99 LEU A N 1
ATOM 741 C CA . LEU A 1 99 ? 23.622 30.493 33.543 1.00 19.76 99 LEU A CA 1
ATOM 742 C C . LEU A 1 99 ? 23.975 31.831 34.211 1.00 18.74 99 LEU A C 1
ATOM 743 O O . LEU A 1 99 ? 23.064 32.646 34.449 1.00 17.71 99 LEU A O 1
ATOM 748 N N . ALA A 1 100 ? 25.215 31.990 34.641 1.00 17.81 100 ALA A N 1
ATOM 749 C CA . ALA A 1 100 ? 25.647 33.242 35.305 1.00 17.90 100 ALA A CA 1
ATOM 750 C C . ALA A 1 100 ? 25.166 34.450 34.480 1.00 18.01 100 ALA A C 1
ATOM 751 O O . ALA A 1 100 ? 25.440 34.494 33.253 1.00 19.12 100 ALA A O 1
ATOM 753 N N . GLY A 1 101 ? 24.528 35.409 35.159 1.00 19.32 101 GLY A N 1
ATOM 754 C CA . GLY A 1 101 ? 24.071 36.669 34.544 1.00 19.00 101 GLY A CA 1
ATOM 755 C C . GLY A 1 101 ? 22.700 36.531 33.915 1.00 20.46 101 GLY A C 1
ATOM 756 O O . GLY A 1 101 ? 22.168 37.532 33.501 1.00 21.37 101 GLY A O 1
ATOM 757 N N . GLN A 1 102 ? 22.139 35.330 33.806 1.00 18.17 102 GLN A N 1
ATOM 758 C CA . GLN A 1 102 ? 20.857 35.136 33.087 1.00 17.27 102 GLN A CA 1
ATOM 759 C C . GLN A 1 102 ? 19.703 35.195 34.096 1.00 17.79 102 GLN A C 1
ATOM 760 O O . GLN A 1 102 ? 18.637 35.676 33.709 1.00 17.30 102 GLN A O 1
ATOM 766 N N . PHE A 1 103 ? 19.879 34.605 35.287 1.00 17.84 103 PHE A N 1
ATOM 767 C CA . PHE A 1 103 ? 18.789 34.357 36.269 1.00 18.83 103 PHE A CA 1
ATOM 768 C C . PHE A 1 103 ? 19.322 34.642 37.679 1.00 19.56 103 PHE A C 1
ATOM 769 O O . PHE A 1 103 ? 19.081 33.825 38.580 1.00 19.24 103 PHE A O 1
ATOM 777 N N . ASP A 1 104 ? 20.119 35.708 37.845 1.00 22.71 104 ASP A N 1
ATOM 778 C CA . ASP A 1 104 ? 20.926 35.924 39.077 1.00 23.63 104 ASP A CA 1
ATOM 779 C C . ASP A 1 104 ? 19.990 36.288 40.244 1.00 23.10 104 ASP A C 1
ATOM 780 O O . ASP A 1 104 ? 20.430 36.186 41.410 1.00 23.38 104 ASP A O 1
ATOM 785 N N . ASP A 1 105 ? 18.769 36.724 39.930 1.00 23.44 105 ASP A N 1
ATOM 786 C CA . ASP A 1 105 ? 17.745 37.212 40.882 1.00 23.24 105 ASP A CA 1
ATOM 787 C C . ASP A 1 105 ? 16.831 36.060 41.322 1.00 21.73 105 ASP A C 1
ATOM 788 O O . ASP A 1 105 ? 16.036 36.261 42.213 1.00 22.89 105 ASP A O 1
ATOM 793 N N . LEU A 1 106 ? 16.849 34.912 40.645 1.00 18.00 106 LEU A N 1
ATOM 794 C CA . LEU A 1 106 ? 15.925 33.823 40.968 1.00 17.42 106 LEU A CA 1
ATOM 795 C C . LEU A 1 106 ? 16.521 32.877 42.005 1.00 14.74 106 LEU A C 1
ATOM 796 O O . LEU A 1 106 ? 17.740 32.687 42.078 1.00 16.87 106 LEU A O 1
ATOM 801 N N . PRO A 1 107 ? 15.632 32.304 42.820 1.00 13.49 107 PRO A N 1
ATOM 802 C CA . PRO A 1 107 ? 15.951 31.208 43.738 1.00 13.42 107 PRO A CA 1
ATOM 803 C C . PRO A 1 107 ? 16.292 29.949 42.934 1.00 13.63 107 PRO A C 1
ATOM 804 O O . PRO A 1 107 ? 15.731 29.736 41.840 1.00 13.83 107 PRO A O 1
ATOM 808 N N . TRP A 1 108 ? 17.225 29.163 43.456 1.00 13.43 108 TRP A N 1
ATOM 809 C CA . TRP A 1 108 ? 17.755 28.000 42.740 1.00 12.29 108 TRP A CA 1
ATOM 810 C C . TRP A 1 108 ? 17.434 26.780 43.584 1.00 12.01 108 TRP A C 1
ATOM 811 O O . TRP A 1 108 ? 17.828 26.763 44.760 1.00 12.68 108 TRP A O 1
ATOM 822 N N . VAL A 1 109 ? 16.716 25.800 43.025 1.00 11.97 109 VAL A N 1
ATOM 823 C CA . VAL A 1 109 ? 16.491 24.527 43.741 1.00 12.51 109 VAL A CA 1
ATOM 824 C C . VAL A 1 109 ? 17.294 23.432 43.039 1.00 13.14 109 VAL A C 1
ATOM 825 O O . VAL A 1 109 ? 17.235 23.311 41.794 1.00 13.24 109 VAL A O 1
ATOM 829 N N . VAL A 1 110 ? 17.923 22.567 43.837 1.00 13.33 110 VAL A N 1
ATOM 830 C CA . VAL A 1 110 ? 18.554 21.331 43.335 1.00 14.21 110 VAL A CA 1
ATOM 831 C C . VAL A 1 110 ? 17.596 20.201 43.683 1.00 14.40 110 VAL A C 1
ATOM 832 O O . VAL A 1 110 ? 17.125 20.091 44.858 1.00 13.13 110 VAL A O 1
ATOM 836 N N . PHE A 1 111 ? 17.299 19.402 42.651 1.00 12.34 111 PHE A N 1
ATOM 837 C CA . PHE A 1 111 ? 16.632 18.098 42.712 1.00 14.42 111 PHE A CA 1
ATOM 838 C C . PHE A 1 111 ? 17.645 17.047 42.311 1.00 15.05 111 PHE A C 1
ATOM 839 O O . PHE A 1 111 ? 18.136 17.068 41.148 1.00 12.60 111 PHE A O 1
ATOM 847 N N . GLY A 1 112 ? 17.874 16.093 43.229 1.00 15.61 112 GLY A N 1
ATOM 848 C CA . GLY A 1 112 ? 18.882 15.061 43.045 1.00 15.11 112 GLY A CA 1
ATOM 849 C C . GLY A 1 112 ? 18.233 13.729 43.288 1.00 14.48 112 GLY A C 1
ATOM 850 O O . GLY A 1 112 ? 17.526 13.570 44.357 1.00 11.77 112 GLY A O 1
ATOM 851 N N . HIS A 1 113 ? 18.297 12.854 42.275 1.00 14.92 113 HIS A N 1
ATOM 852 C CA . HIS A 1 113 ? 17.845 11.443 42.375 1.00 14.19 113 HIS A CA 1
ATOM 853 C C . HIS A 1 113 ? 19.022 10.462 42.499 1.00 14.09 113 HIS A C 1
ATOM 854 O O . HIS A 1 113 ? 19.905 10.442 41.633 1.00 13.67 113 HIS A O 1
ATOM 861 N N . SER A 1 114 ? 18.967 9.601 43.531 1.00 16.62 114 SER A N 1
ATOM 862 C CA . SER A 1 114 ? 19.865 8.434 43.796 1.00 20.68 114 SER A CA 1
ATOM 863 C C . SER A 1 114 ? 21.339 8.810 44.038 1.00 17.34 114 SER A C 1
ATOM 864 O O . SER A 1 114 ? 21.653 9.476 44.998 1.00 14.75 114 SER A O 1
ATOM 867 N N . TRP A 1 115 ? 22.219 8.456 43.096 1.00 15.28 115 TRP A N 1
ATOM 868 C CA . TRP A 1 115 ? 23.601 9.010 43.093 1.00 13.96 115 TRP A CA 1
ATOM 869 C C . TRP A 1 115 ? 23.466 10.556 43.101 1.00 12.93 115 TRP A C 1
ATOM 870 O O . TRP A 1 115 ? 24.200 11.185 43.783 1.00 12.45 115 TRP A O 1
ATOM 881 N N . GLY A 1 116 ? 22.557 11.126 42.306 1.00 12.14 116 GLY A N 1
ATOM 882 C CA . GLY A 1 116 ? 22.317 12.575 42.345 1.00 11.34 116 GLY A CA 1
ATOM 883 C C . GLY A 1 116 ? 21.853 13.065 43.715 1.00 11.31 116 GLY A C 1
ATOM 884 O O . GLY A 1 116 ? 22.001 14.196 43.963 1.00 11.89 116 GLY A O 1
ATOM 885 N N . SER A 1 117 ? 21.165 12.237 44.515 1.00 13.65 117 SER A N 1
ATOM 886 C CA . SER A 1 117 ? 20.805 12.682 45.897 1.00 13.39 117 SER A CA 1
ATOM 887 C C . SER A 1 117 ? 22.096 12.859 46.718 1.00 12.71 117 SER A C 1
ATOM 888 O O . SER A 1 117 ? 22.115 13.716 47.626 1.00 13.55 117 SER A O 1
ATOM 891 N N . MET A 1 118 ? 23.104 12.051 46.431 1.00 11.54 118 MET A N 1
ATOM 892 C CA . MET A 1 118 ? 24.432 12.012 47.130 1.00 13.25 118 MET A CA 1
ATOM 893 C C . MET A 1 118 ? 25.301 13.185 46.631 1.00 13.92 118 MET A C 1
ATOM 894 O O . MET A 1 118 ? 25.865 13.938 47.461 1.00 13.86 118 MET A O 1
ATOM 899 N N . ILE A 1 119 ? 25.277 13.437 45.318 1.00 13.54 119 ILE A N 1
ATOM 900 C CA . ILE A 1 119 ? 25.908 14.649 44.740 1.00 12.24 119 ILE A CA 1
ATOM 901 C C . ILE A 1 119 ? 25.254 15.907 45.306 1.00 11.81 119 ILE A C 1
ATOM 902 O O . ILE A 1 119 ? 26.016 16.798 45.732 1.00 11.45 119 ILE A O 1
ATOM 907 N N . ALA A 1 120 ? 23.903 16.008 45.326 1.00 11.99 120 ALA A N 1
ATOM 908 C CA . ALA A 1 120 ? 23.179 17.192 45.831 1.00 12.45 120 ALA A CA 1
ATOM 909 C C . ALA A 1 120 ? 23.602 17.449 47.279 1.00 12.69 120 ALA A C 1
ATOM 910 O O . ALA A 1 120 ? 23.912 18.603 47.636 1.00 11.98 120 ALA A O 1
ATOM 912 N N . ARG A 1 121 ? 23.588 16.422 48.106 1.00 12.10 121 ARG A N 1
ATOM 913 C CA . ARG A 1 121 ? 23.893 16.586 49.532 1.00 11.94 121 ARG A CA 1
ATOM 914 C C . ARG A 1 121 ? 25.344 17.058 49.681 1.00 12.77 121 ARG A C 1
ATOM 915 O O . ARG A 1 121 ? 25.594 17.974 50.505 1.00 13.82 121 ARG A O 1
ATOM 923 N N . ALA A 1 122 ? 26.263 16.483 48.914 1.00 13.74 122 ALA A N 1
ATOM 924 C CA . ALA A 1 122 ? 27.684 16.881 48.945 1.00 13.26 122 ALA A CA 1
ATOM 925 C C . ALA A 1 122 ? 27.824 18.365 48.520 1.00 13.36 122 ALA A C 1
ATOM 926 O O . ALA A 1 122 ? 28.556 19.096 49.190 1.00 14.94 122 ALA A O 1
ATOM 928 N N . MET A 1 123 ? 27.079 18.831 47.520 1.00 13.91 123 MET A N 1
ATOM 929 C CA . MET A 1 123 ? 27.119 20.246 47.043 1.00 14.56 123 MET A CA 1
ATOM 930 C C . MET A 1 123 ? 26.701 21.222 48.156 1.00 18.13 123 MET A C 1
ATOM 931 O O . MET A 1 123 ? 27.235 22.339 48.160 1.00 20.71 123 MET A O 1
ATOM 936 N N . ALA A 1 124 ? 25.764 20.838 49.038 1.00 19.97 124 ALA A N 1
ATOM 937 C CA . ALA A 1 124 ? 25.051 21.745 49.976 1.00 21.38 124 ALA A CA 1
ATOM 938 C C . ALA A 1 124 ? 26.001 22.221 51.062 1.00 25.10 124 ALA A C 1
ATOM 939 O O . ALA A 1 124 ? 25.692 23.236 51.735 1.00 27.03 124 ALA A O 1
ATOM 941 N N . THR A 1 125 ? 27.072 21.454 51.266 1.00 27.31 125 THR A N 1
ATOM 942 C CA . THR A 1 125 ? 28.097 21.673 52.318 1.00 32.10 125 THR A CA 1
ATOM 943 C C . THR A 1 125 ? 29.146 22.656 51.793 1.00 33.41 125 THR A C 1
ATOM 944 O O . THR A 1 125 ? 30.030 23.001 52.574 1.00 32.08 125 THR A O 1
ATOM 948 N N . ARG A 1 126 ? 29.063 23.067 50.523 1.00 32.27 126 ARG A N 1
ATOM 949 C CA . ARG A 1 126 ? 30.137 23.865 49.868 1.00 35.42 126 ARG A CA 1
ATOM 950 C C . ARG A 1 126 ? 29.779 25.342 49.870 1.00 33.78 126 ARG A C 1
ATOM 951 O O . ARG A 1 126 ? 28.708 25.720 49.398 1.00 34.40 126 ARG A O 1
ATOM 959 N N . PRO A 1 127 ? 30.686 26.214 50.368 1.00 37.81 127 PRO A N 1
ATOM 960 C CA . PRO A 1 127 ? 30.581 27.661 50.159 1.00 39.04 127 PRO A CA 1
ATOM 961 C C . PRO A 1 127 ? 30.373 28.029 48.685 1.00 38.15 127 PRO A C 1
ATOM 962 O O . PRO A 1 127 ? 31.120 27.509 47.868 1.00 34.80 127 PRO A O 1
ATOM 966 N N . GLY A 1 128 ? 29.359 28.858 48.396 1.00 38.68 128 GLY A N 1
ATOM 967 C CA . GLY A 1 128 ? 29.137 29.482 47.072 1.00 36.82 128 GLY A CA 1
ATOM 968 C C . GLY A 1 128 ? 28.361 28.596 46.100 1.00 33.41 128 GLY A C 1
ATOM 969 O O . GLY A 1 128 ? 28.102 29.038 44.958 1.00 33.50 128 GLY A O 1
ATOM 970 N N . THR A 1 129 ? 27.976 27.381 46.488 1.00 32.53 129 THR A N 1
ATOM 971 C CA . THR A 1 129 ? 26.901 26.662 45.763 1.00 26.76 129 THR A CA 1
ATOM 972 C C . THR A 1 129 ? 25.699 27.618 45.683 1.00 25.96 129 THR A C 1
ATOM 973 O O . THR A 1 129 ? 25.436 28.273 46.684 1.00 27.15 129 THR A O 1
ATOM 977 N N . ARG A 1 130 ? 24.971 27.689 44.565 1.00 22.11 130 ARG A N 1
ATOM 978 C CA . ARG A 1 130 ? 23.597 28.256 44.532 1.00 20.42 130 ARG A CA 1
ATOM 979 C C . ARG A 1 130 ? 22.605 27.220 45.073 1.00 17.91 130 ARG A C 1
ATOM 980 O O . ARG A 1 130 ? 22.413 26.144 44.444 1.00 17.24 130 ARG A O 1
ATOM 988 N N . LEU A 1 131 ? 21.945 27.493 46.201 1.00 16.49 131 LEU A N 1
ATOM 989 C CA . LEU A 1 131 ? 21.013 26.501 46.771 1.00 16.20 131 LEU A CA 1
ATOM 990 C C . LEU A 1 131 ? 20.011 27.206 47.691 1.00 15.04 131 LEU A C 1
ATOM 991 O O . LEU A 1 131 ? 20.350 27.518 48.848 1.00 17.62 131 LEU A O 1
ATOM 996 N N . ASP A 1 132 ? 18.812 27.424 47.201 1.00 13.82 132 ASP A N 1
ATOM 997 C CA . ASP A 1 132 ? 17.754 28.096 47.988 1.00 13.04 132 ASP A CA 1
ATOM 998 C C . ASP A 1 132 ? 16.775 27.060 48.527 1.00 11.97 132 ASP A C 1
ATOM 999 O O . ASP A 1 132 ? 16.014 27.399 49.454 1.00 13.12 132 ASP A O 1
ATOM 1004 N N . GLY A 1 133 ? 16.746 25.856 47.946 1.00 12.59 133 GLY A N 1
ATOM 1005 C CA . GLY A 1 133 ? 16.010 24.691 48.429 1.00 11.46 133 GLY A CA 1
ATOM 1006 C C . GLY A 1 133 ? 16.601 23.417 47.871 1.00 11.74 133 GLY A C 1
ATOM 1007 O O . GLY A 1 133 ? 17.240 23.471 46.827 1.00 10.62 133 GLY A O 1
ATOM 1008 N N . LEU A 1 134 ? 16.491 22.337 48.641 1.00 11.47 134 LEU A N 1
ATOM 1009 C CA . LEU A 1 134 ? 17.106 21.045 48.364 1.00 12.85 134 LEU A CA 1
ATOM 1010 C C . LEU A 1 134 ? 15.985 20.000 48.309 1.00 14.57 134 LEU A C 1
ATOM 1011 O O . LEU A 1 134 ? 15.180 19.854 49.273 1.00 14.59 134 LEU A O 1
ATOM 1016 N N . ALA A 1 135 ? 15.891 19.308 47.161 1.00 13.42 135 ALA A N 1
ATOM 1017 C CA . ALA A 1 135 ? 14.928 18.227 46.931 1.00 13.52 135 ALA A CA 1
ATOM 1018 C C . ALA A 1 135 ? 15.721 16.982 46.593 1.00 11.59 135 ALA A C 1
ATOM 1019 O O . ALA A 1 135 ? 16.513 17.016 45.646 1.00 11.73 135 ALA A O 1
ATOM 1021 N N . LEU A 1 136 ? 15.465 15.935 47.362 1.00 12.01 136 LEU A N 1
ATOM 1022 C CA . LEU A 1 136 ? 16.120 14.637 47.221 1.00 12.03 136 LEU A CA 1
ATOM 1023 C C . LEU A 1 136 ? 15.074 13.571 46.909 1.00 11.54 136 LEU A C 1
ATOM 1024 O O . LEU A 1 136 ? 13.994 13.484 47.587 1.00 11.50 136 LEU A O 1
ATOM 1029 N N . CYS A 1 137 ? 15.449 12.672 46.010 1.00 12.45 137 CYS A N 1
ATOM 1030 C CA . CYS A 1 137 ? 14.620 11.569 45.517 1.00 13.07 137 CYS A CA 1
ATOM 1031 C C . CYS A 1 137 ? 15.441 10.301 45.476 1.00 12.66 137 CYS A C 1
ATOM 1032 O O . CYS A 1 137 ? 16.684 10.377 45.243 1.00 9.55 137 CYS A O 1
ATOM 1035 N N . GLY A 1 138 ? 14.819 9.187 45.799 1.00 11.77 138 GLY A N 1
ATOM 1036 C CA . GLY A 1 138 ? 15.520 7.894 45.709 1.00 11.82 138 GLY A CA 1
ATOM 1037 C C . GLY A 1 138 ? 16.724 7.858 46.630 1.00 13.51 138 GLY A C 1
ATOM 1038 O O . GLY A 1 138 ? 17.849 7.471 46.187 1.00 14.49 138 GLY A O 1
ATOM 1039 N N . ILE A 1 139 ? 16.530 8.359 47.833 1.00 14.16 139 ILE A N 1
ATOM 1040 C CA . ILE A 1 139 ? 17.650 8.768 48.713 1.00 15.40 139 ILE A CA 1
ATOM 1041 C C . ILE A 1 139 ? 18.483 7.550 49.131 1.00 15.41 139 ILE A C 1
ATOM 1042 O O . ILE A 1 139 ? 17.910 6.597 49.664 1.00 16.31 139 ILE A O 1
ATOM 1047 N N . VAL A 1 140 ? 19.806 7.635 48.991 1.00 16.49 140 VAL A N 1
ATOM 1048 C CA . VAL A 1 140 ? 20.718 6.561 49.467 1.00 18.46 140 VAL A CA 1
ATOM 1049 C C . VAL A 1 140 ? 21.095 6.926 50.901 1.00 16.35 140 VAL A C 1
ATOM 1050 O O . VAL A 1 140 ? 21.744 7.915 51.061 1.00 18.66 140 VAL A O 1
ATOM 1054 N N . ALA A 1 141 ? 20.688 6.116 51.859 1.00 15.15 141 ALA A N 1
ATOM 1055 C CA . ALA A 1 141 ? 20.942 6.404 53.280 1.00 14.79 141 ALA A CA 1
ATOM 1056 C C . ALA A 1 141 ? 20.733 5.136 54.100 1.00 13.54 141 ALA A C 1
ATOM 1057 O O . ALA A 1 141 ? 19.740 4.539 53.991 1.00 15.36 141 ALA A O 1
ATOM 1059 N N . GLN A 1 142 ? 21.807 4.723 54.739 1.00 14.72 142 GLN A N 1
ATOM 1060 C CA . GLN A 1 142 ? 21.873 3.537 55.618 1.00 13.34 142 GLN A CA 1
ATOM 1061 C C . GLN A 1 142 ? 21.670 2.199 54.895 1.00 14.38 142 GLN A C 1
ATOM 1062 O O . GLN A 1 142 ? 21.314 1.285 55.590 1.00 17.42 142 GLN A O 1
ATOM 1068 N N . PRO A 1 143 ? 21.954 1.965 53.596 1.00 14.17 143 PRO A N 1
ATOM 1069 C CA . PRO A 1 143 ? 21.785 0.633 53.067 1.00 14.16 143 PRO A CA 1
ATOM 1070 C C . PRO A 1 143 ? 22.976 -0.195 53.578 1.00 16.13 143 PRO A C 1
ATOM 1071 O O . PRO A 1 143 ? 24.009 0.322 53.736 1.00 15.40 143 PRO A O 1
ATOM 1075 N N . ARG A 1 144 ? 22.744 -1.484 53.844 1.00 16.87 144 ARG A N 1
ATOM 1076 C CA . ARG A 1 144 ? 23.787 -2.392 54.399 1.00 20.16 144 ARG A CA 1
ATOM 1077 C C . ARG A 1 144 ? 25.085 -2.319 53.583 1.00 17.37 144 ARG A C 1
ATOM 1078 O O . ARG A 1 144 ? 26.160 -2.183 54.199 1.00 18.63 144 ARG A O 1
ATOM 1086 N N . GLY A 1 145 ? 24.979 -2.409 52.254 1.00 17.28 145 GLY A N 1
ATOM 1087 C CA . GLY A 1 145 ? 26.144 -2.414 51.346 1.00 17.37 145 GLY A CA 1
ATOM 1088 C C . GLY A 1 145 ? 27.124 -1.307 51.676 1.00 17.81 145 GLY A C 1
ATOM 1089 O O . GLY A 1 145 ? 28.242 -1.611 52.048 1.00 19.24 145 GLY A O 1
ATOM 1090 N N . PHE A 1 146 ? 26.748 -0.030 51.515 1.00 19.34 146 PHE A N 1
ATOM 1091 C CA . PHE A 1 146 ? 27.704 1.066 51.823 1.00 17.15 146 PHE A CA 1
ATOM 1092 C C . PHE A 1 146 ? 28.049 1.034 53.319 1.00 16.26 146 PHE A C 1
ATOM 1093 O O . PHE A 1 146 ? 29.172 1.406 53.673 1.00 18.98 146 PHE A O 1
ATOM 1101 N N . GLU A 1 147 ? 27.086 0.764 54.201 1.00 17.85 147 GLU A N 1
ATOM 1102 C CA . GLU A 1 147 ? 27.286 0.908 55.669 1.00 17.13 147 GLU A CA 1
ATOM 1103 C C . GLU A 1 147 ? 28.235 -0.168 56.222 1.00 17.64 147 GLU A C 1
ATOM 1104 O O . GLU A 1 147 ? 29.088 0.177 57.026 1.00 20.44 147 GLU A O 1
ATOM 1110 N N . THR A 1 148 ? 28.127 -1.421 55.787 1.00 19.43 148 THR A N 1
ATOM 1111 C CA . THR A 1 148 ? 28.745 -2.597 56.455 1.00 21.17 148 THR A CA 1
ATOM 1112 C C . THR A 1 148 ? 29.443 -3.518 55.444 1.00 19.88 148 THR A C 1
ATOM 1113 O O . THR A 1 148 ? 30.626 -3.830 55.643 1.00 23.53 148 THR A O 1
ATOM 1117 N N . THR A 1 149 ? 28.752 -3.932 54.391 1.00 16.15 149 THR A N 1
ATOM 1118 C CA . THR A 1 149 ? 29.200 -5.040 53.521 1.00 14.75 149 THR A CA 1
ATOM 1119 C C . THR A 1 149 ? 30.424 -4.626 52.706 1.00 16.10 149 THR A C 1
ATOM 1120 O O . THR A 1 149 ? 31.418 -5.423 52.690 1.00 15.64 149 THR A O 1
ATOM 1124 N N . LEU A 1 150 ? 30.446 -3.419 52.117 1.00 15.39 150 LEU A N 1
ATOM 1125 C CA . LEU A 1 150 ? 31.579 -2.998 51.266 1.00 16.91 150 LEU A CA 1
ATOM 1126 C C . LEU A 1 150 ? 32.873 -3.008 52.095 1.00 18.07 150 LEU A C 1
ATOM 1127 O O . LEU A 1 150 ? 32.972 -2.259 53.086 1.00 20.73 150 LEU A O 1
ATOM 1132 N N . ASP A 1 151 ? 33.872 -3.764 51.655 1.00 18.85 151 ASP A N 1
ATOM 1133 C CA . ASP A 1 151 ? 35.139 -3.932 52.433 1.00 18.28 151 ASP A CA 1
ATOM 1134 C C . ASP A 1 151 ? 36.182 -2.889 52.010 1.00 16.48 151 ASP A C 1
ATOM 1135 O O . ASP A 1 151 ? 36.770 -2.998 50.923 1.00 16.40 151 ASP A O 1
ATOM 1140 N N . HIS A 1 152 ? 36.421 -1.879 52.852 1.00 18.46 152 HIS A N 1
ATOM 1141 C CA . HIS A 1 152 ? 37.273 -0.725 52.515 1.00 20.38 152 HIS A CA 1
ATOM 1142 C C . HIS A 1 152 ? 38.752 -1.131 52.456 1.00 19.47 152 HIS A C 1
ATOM 1143 O O . HIS A 1 152 ? 39.503 -0.464 51.728 1.00 18.99 152 HIS A O 1
ATOM 1150 N N . LYS A 1 153 ? 39.149 -2.183 53.182 1.00 18.96 153 LYS A N 1
ATOM 1151 C CA . LYS A 1 153 ? 40.525 -2.746 53.077 1.00 21.74 153 LYS A CA 1
ATOM 1152 C C . LYS A 1 153 ? 40.685 -3.338 51.681 1.00 20.13 153 LYS A C 1
ATOM 1153 O O . LYS A 1 153 ? 41.751 -3.061 51.067 1.00 20.97 153 LYS A O 1
ATOM 1159 N N . THR A 1 154 ? 39.689 -4.091 51.199 1.00 19.04 154 THR A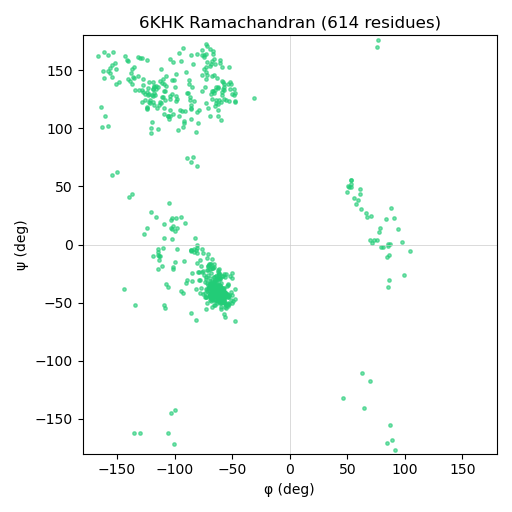 N 1
ATOM 1160 C CA . THR A 1 154 ? 39.761 -4.660 49.829 1.00 21.25 154 THR A CA 1
ATOM 1161 C C . THR A 1 154 ? 39.708 -3.511 48.804 1.00 19.03 154 THR A C 1
ATOM 1162 O O . THR A 1 154 ? 40.503 -3.560 47.829 1.00 20.68 154 THR A O 1
ATOM 1166 N N . LEU A 1 155 ? 38.852 -2.508 48.998 1.00 21.52 155 LEU A N 1
ATOM 1167 C CA . LEU A 1 155 ? 38.819 -1.336 48.072 1.00 19.46 155 LEU A CA 1
ATOM 1168 C C . LEU A 1 155 ? 40.203 -0.652 48.032 1.00 21.72 155 LEU A C 1
ATOM 1169 O O . LEU A 1 155 ? 40.696 -0.322 46.918 1.00 19.37 155 LEU A O 1
ATOM 1174 N N . ALA A 1 156 ? 40.849 -0.439 49.187 1.00 17.96 156 ALA A N 1
ATOM 1175 C CA . ALA A 1 156 ? 42.160 0.272 49.242 1.00 18.15 156 ALA A CA 1
ATOM 1176 C C . ALA A 1 156 ? 43.207 -0.528 48.471 1.00 17.05 156 ALA A C 1
ATOM 1177 O O . ALA A 1 156 ? 43.997 0.083 47.769 1.00 16.95 156 ALA A O 1
ATOM 1179 N N . LYS A 1 157 ? 43.208 -1.854 48.614 1.00 18.49 157 LYS A N 1
ATOM 1180 C CA . LYS A 1 157 ? 44.139 -2.753 47.899 1.00 19.83 157 LYS A CA 1
ATOM 1181 C C . LYS A 1 157 ? 43.923 -2.577 46.399 1.00 19.16 157 LYS A C 1
ATOM 1182 O O . LYS A 1 157 ? 44.910 -2.415 45.666 1.00 20.86 157 LYS A O 1
ATOM 1188 N N . ALA A 1 158 ? 42.684 -2.655 45.940 1.00 19.32 158 ALA A N 1
ATOM 1189 C CA . ALA A 1 158 ? 42.355 -2.480 44.514 1.00 18.38 158 ALA A CA 1
ATOM 1190 C C . ALA A 1 158 ? 42.835 -1.102 44.023 1.00 17.47 158 ALA A C 1
ATOM 1191 O O . ALA A 1 158 ? 43.406 -1.030 42.935 1.00 17.35 158 ALA A O 1
ATOM 1193 N N . MET A 1 159 ? 42.603 -0.016 44.780 1.00 18.06 159 MET A N 1
ATOM 1194 C CA . MET A 1 159 ? 43.013 1.351 44.353 1.00 17.15 159 MET A CA 1
ATOM 1195 C C . MET A 1 159 ? 44.540 1.491 44.334 1.00 19.74 159 MET A C 1
ATOM 1196 O O . MET A 1 159 ? 45.072 2.265 43.501 1.00 21.52 159 MET A O 1
ATOM 1201 N N . ALA A 1 160 ? 45.232 0.825 45.247 1.00 18.74 160 ALA A N 1
ATOM 1202 C CA . ALA A 1 160 ? 46.706 0.925 45.350 1.00 19.91 160 ALA A CA 1
ATOM 1203 C C . ALA A 1 160 ? 47.356 0.292 44.124 1.00 20.74 160 ALA A C 1
ATOM 1204 O O . ALA A 1 160 ? 48.463 0.707 43.736 1.00 23.30 160 ALA A O 1
ATOM 1206 N N . THR A 1 161 ? 46.754 -0.763 43.586 1.00 20.85 161 THR A N 1
ATOM 1207 C CA . THR A 1 161 ? 47.395 -1.646 42.580 1.00 20.40 161 THR A CA 1
ATOM 1208 C C . THR A 1 161 ? 46.831 -1.406 41.187 1.00 21.20 161 THR A C 1
ATOM 1209 O O . THR A 1 161 ? 47.618 -1.586 40.239 1.00 21.67 161 THR A O 1
ATOM 1213 N N . ALA A 1 162 ? 45.527 -1.128 41.055 1.00 21.03 162 ALA A N 1
ATOM 1214 C CA . ALA A 1 162 ? 44.853 -1.132 39.737 1.00 21.31 162 ALA A CA 1
ATOM 1215 C C . ALA A 1 162 ? 43.609 -0.232 39.695 1.00 20.08 162 ALA A C 1
ATOM 1216 O O . ALA A 1 162 ? 42.520 -0.691 39.385 1.00 20.98 162 ALA A O 1
ATOM 1218 N N . PRO A 1 163 ? 43.746 1.089 39.948 1.00 18.98 163 PRO A N 1
ATOM 1219 C CA . PRO A 1 163 ? 42.599 1.985 40.074 1.00 20.03 163 PRO A CA 1
ATOM 1220 C C . PRO A 1 163 ? 41.774 2.117 38.782 1.00 20.00 163 PRO A C 1
ATOM 1221 O O . PRO A 1 163 ? 40.607 2.423 38.887 1.00 18.07 163 PRO A O 1
ATOM 1225 N N . THR A 1 164 ? 42.370 1.922 37.597 1.00 19.57 164 THR A N 1
ATOM 1226 C CA . THR A 1 164 ? 41.626 2.124 36.324 1.00 20.84 164 THR A CA 1
ATOM 1227 C C . THR A 1 164 ? 41.114 0.785 35.789 1.00 23.45 164 THR A C 1
ATOM 1228 O O . THR A 1 164 ? 40.362 0.824 34.802 1.00 25.12 164 THR A O 1
ATOM 1232 N N . ASP A 1 165 ? 41.423 -0.351 36.419 1.00 22.12 165 ASP A N 1
ATOM 1233 C CA . ASP A 1 165 ? 40.838 -1.660 36.025 1.00 24.34 165 ASP A CA 1
ATOM 1234 C C . ASP A 1 165 ? 39.337 -1.642 36.312 1.00 20.75 165 ASP A C 1
ATOM 1235 O O . ASP A 1 165 ? 38.869 -0.890 37.162 1.00 19.37 165 ASP A O 1
ATOM 1240 N N . PRO A 1 166 ? 38.570 -2.538 35.665 1.00 21.05 166 PRO A N 1
ATOM 1241 C CA . PRO A 1 166 ? 37.177 -2.789 36.025 1.00 20.03 166 PRO A CA 1
ATOM 1242 C C . PRO A 1 166 ? 37.052 -3.119 37.512 1.00 20.64 166 PRO A C 1
ATOM 1243 O O . PRO A 1 166 ? 37.887 -3.866 38.012 1.00 20.82 166 PRO A O 1
ATOM 1247 N N . ALA A 1 167 ? 36.038 -2.590 38.193 1.00 18.39 167 ALA A N 1
ATOM 1248 C CA . ALA A 1 167 ? 35.850 -2.845 39.633 1.00 17.68 167 ALA A CA 1
ATOM 1249 C C . ALA A 1 167 ? 35.743 -4.355 39.841 1.00 18.39 167 ALA A C 1
ATOM 1250 O O . ALA A 1 167 ? 34.938 -5.016 39.175 1.00 19.39 167 ALA A O 1
ATOM 1252 N N . PRO A 1 168 ? 36.465 -4.926 40.818 1.00 21.42 168 PRO A N 1
ATOM 1253 C CA . PRO A 1 168 ? 36.369 -6.362 41.111 1.00 21.28 168 PRO A CA 1
ATOM 1254 C C . PRO A 1 168 ? 34.919 -6.720 41.423 1.00 22.01 168 PRO A C 1
ATOM 1255 O O . PRO A 1 168 ? 34.285 -5.988 42.204 1.00 21.31 168 PRO A O 1
ATOM 1259 N N . GLU A 1 169 ? 34.421 -7.826 40.865 1.00 22.61 169 GLU A N 1
ATOM 1260 C CA . GLU A 1 169 ? 32.994 -8.214 41.004 1.00 24.55 169 GLU A CA 1
ATOM 1261 C C . GLU A 1 169 ? 32.644 -8.370 42.492 1.00 19.62 169 GLU A C 1
ATOM 1262 O O . GLU A 1 169 ? 31.471 -8.078 42.845 1.00 20.23 169 GLU A O 1
ATOM 1268 N N . ALA A 1 170 ? 33.600 -8.694 43.370 1.00 19.69 170 ALA A N 1
ATOM 1269 C CA . ALA A 1 170 ? 33.284 -8.868 44.803 1.00 21.32 170 ALA A CA 1
ATOM 1270 C C . ALA A 1 170 ? 32.913 -7.511 45.426 1.00 18.64 170 ALA A C 1
ATOM 1271 O O . ALA A 1 170 ? 32.022 -7.495 46.238 1.00 21.54 170 ALA A O 1
ATOM 1273 N N . LEU A 1 171 ? 33.619 -6.434 45.100 1.00 20.72 171 LEU A N 1
ATOM 1274 C CA . LEU A 1 171 ? 33.326 -5.086 45.661 1.00 20.23 171 LEU A CA 1
ATOM 1275 C C . LEU A 1 171 ? 31.968 -4.604 45.135 1.00 18.77 171 LEU A C 1
ATOM 1276 O O . LEU A 1 171 ? 31.150 -4.092 45.926 1.00 18.72 171 LEU A O 1
ATOM 1281 N N . VAL A 1 172 ? 31.655 -4.894 43.870 1.00 17.66 172 VAL A N 1
ATOM 1282 C CA . VAL A 1 172 ? 30.368 -4.457 43.265 1.00 19.59 172 VAL A CA 1
ATOM 1283 C C . VAL A 1 172 ? 29.225 -5.208 43.957 1.00 20.73 172 VAL A C 1
ATOM 1284 O O . VAL A 1 172 ? 28.240 -4.577 44.397 1.00 17.97 172 VAL A O 1
ATOM 1288 N N . ALA A 1 173 ? 29.359 -6.523 44.140 1.00 18.09 173 ALA A N 1
ATOM 1289 C CA . ALA A 1 173 ? 28.376 -7.304 44.903 1.00 18.16 173 ALA A CA 1
ATOM 1290 C C . ALA A 1 173 ? 28.229 -6.718 46.311 1.00 15.94 173 ALA A C 1
ATOM 1291 O O . ALA A 1 173 ? 27.109 -6.713 46.801 1.00 14.14 173 ALA A O 1
ATOM 1293 N N . GLN A 1 174 ? 29.308 -6.366 47.004 1.00 14.73 174 GLN A N 1
ATOM 1294 C CA . GLN A 1 174 ? 29.205 -5.943 48.428 1.00 15.11 174 GLN A CA 1
ATOM 1295 C C . GLN A 1 174 ? 28.451 -4.623 48.475 1.00 16.23 174 GLN A C 1
ATOM 1296 O O . GLN A 1 174 ? 27.565 -4.438 49.335 1.00 17.00 174 GLN A O 1
ATOM 1302 N N . MET A 1 175 ? 28.804 -3.726 47.560 1.00 16.55 175 MET A N 1
ATOM 1303 C CA . MET A 1 175 ? 28.176 -2.372 47.507 1.00 16.36 175 MET A CA 1
ATOM 1304 C C . MET A 1 175 ? 26.635 -2.492 47.356 1.00 16.47 175 MET A C 1
ATOM 1305 O O . MET A 1 175 ? 25.902 -1.637 47.884 1.00 19.47 175 MET A O 1
ATOM 1310 N N . PHE A 1 176 ? 26.144 -3.469 46.582 1.00 17.86 176 PHE A N 1
ATOM 1311 C CA . PHE A 1 176 ? 24.708 -3.628 46.263 1.00 18.49 176 PHE A CA 1
ATOM 1312 C C . PHE A 1 176 ? 24.073 -4.704 47.153 1.00 17.36 176 PHE A C 1
ATOM 1313 O O . PHE A 1 176 ? 22.969 -5.105 46.838 1.00 15.54 176 PHE A O 1
ATOM 1321 N N . ASP A 1 177 ? 24.765 -5.163 48.193 1.00 16.01 177 ASP A N 1
ATOM 1322 C CA . ASP A 1 177 ? 24.318 -6.269 49.066 1.00 17.36 177 ASP A CA 1
ATOM 1323 C C . ASP A 1 177 ? 22.911 -5.976 49.585 1.00 15.73 177 ASP A C 1
ATOM 1324 O O . ASP A 1 177 ? 22.728 -4.930 50.256 1.00 19.31 177 ASP A O 1
ATOM 1329 N N . GLY A 1 178 ? 21.963 -6.884 49.337 1.00 16.85 178 GLY A N 1
ATOM 1330 C CA . GLY A 1 178 ? 20.570 -6.781 49.826 1.00 17.92 178 GLY A CA 1
ATOM 1331 C C . GLY A 1 178 ? 19.643 -6.000 48.918 1.00 17.36 178 GLY A C 1
ATOM 1332 O O . GLY A 1 178 ? 18.464 -5.828 49.286 1.00 16.64 178 GLY A O 1
ATOM 1333 N N . PHE A 1 179 ? 20.118 -5.489 47.783 1.00 18.12 179 PHE A N 1
ATOM 1334 C CA . PHE A 1 179 ? 19.236 -4.691 46.886 1.00 17.60 179 PHE A CA 1
ATOM 1335 C C . PHE A 1 179 ? 18.125 -5.606 46.308 1.00 16.82 179 PHE A C 1
ATOM 1336 O O . PHE A 1 179 ? 17.101 -5.099 45.797 1.00 16.62 179 PHE A O 1
ATOM 1344 N N . ALA A 1 180 ? 18.273 -6.952 46.311 1.00 17.80 180 ALA A N 1
ATOM 1345 C CA . ALA A 1 180 ? 17.249 -7.867 45.756 1.00 18.85 180 ALA A CA 1
ATOM 1346 C C . ALA A 1 180 ? 16.528 -8.644 46.874 1.00 17.29 180 ALA A C 1
ATOM 1347 O O . ALA A 1 180 ? 15.767 -9.563 46.549 1.00 18.31 180 ALA A O 1
ATOM 1349 N N . ASP A 1 181 ? 16.627 -8.161 48.115 1.00 18.18 181 ASP A N 1
ATOM 1350 C CA . ASP A 1 181 ? 16.010 -8.799 49.297 1.00 18.15 181 ASP A CA 1
ATOM 1351 C C . ASP A 1 181 ? 14.483 -8.847 49.142 1.00 17.84 181 ASP A C 1
ATOM 1352 O O . ASP A 1 181 ? 13.890 -9.773 49.681 1.00 18.28 181 ASP A O 1
ATOM 1357 N N . ARG A 1 182 ? 13.857 -7.925 48.413 1.00 16.39 182 ARG A N 1
ATOM 1358 C CA . ARG A 1 182 ? 12.389 -7.935 48.240 1.00 15.94 182 ARG A CA 1
ATOM 1359 C C . ARG A 1 182 ? 11.987 -8.152 46.783 1.00 16.61 182 ARG A C 1
ATOM 1360 O O . ARG A 1 182 ? 10.817 -7.853 46.449 1.00 16.56 182 ARG A O 1
ATOM 1368 N N . LEU A 1 183 ? 12.868 -8.767 45.993 1.00 15.80 183 LEU A N 1
ATOM 1369 C CA . LEU A 1 183 ? 12.616 -9.003 44.547 1.00 15.08 183 LEU A CA 1
ATOM 1370 C C . LEU A 1 183 ? 12.433 -10.496 44.283 1.00 14.65 183 LEU A C 1
ATOM 1371 O O . LEU A 1 183 ? 12.968 -11.291 45.026 1.00 16.57 183 LEU A O 1
ATOM 1376 N N . SER A 1 184 ? 11.643 -10.816 43.260 1.00 16.12 184 SER A N 1
ATOM 1377 C CA . SER A 1 184 ? 11.561 -12.192 42.732 1.00 16.52 184 SER A CA 1
ATOM 1378 C C . SER A 1 184 ? 12.560 -12.328 41.589 1.00 18.99 184 SER A C 1
ATOM 1379 O O . SER A 1 184 ? 13.027 -11.308 41.026 1.00 16.79 184 SER A O 1
ATOM 1382 N N . GLU A 1 185 ? 12.763 -13.568 41.169 1.00 22.06 185 GLU A N 1
ATOM 1383 C CA . GLU A 1 185 ? 13.740 -13.864 40.100 1.00 25.42 185 GLU A CA 1
ATOM 1384 C C . GLU A 1 185 ? 13.297 -13.157 38.826 1.00 25.11 185 GLU A C 1
ATOM 1385 O O . GLU A 1 185 ? 14.162 -12.627 38.131 1.00 28.01 185 GLU A O 1
ATOM 1391 N N . ASP A 1 186 ? 11.996 -13.152 38.543 1.00 23.65 186 ASP A N 1
ATOM 1392 C CA . ASP A 1 186 ? 11.420 -12.560 37.312 1.00 25.87 186 ASP A CA 1
ATOM 1393 C C . ASP A 1 186 ? 11.480 -11.028 37.338 1.00 24.97 186 ASP A C 1
ATOM 1394 O O . ASP A 1 186 ? 11.437 -10.419 36.272 1.00 24.43 186 ASP A O 1
ATOM 1399 N N . ASP A 1 187 ? 11.574 -10.404 38.503 1.00 23.24 187 ASP A N 1
ATOM 1400 C CA . ASP A 1 187 ? 11.771 -8.927 38.585 1.00 21.29 187 ASP A CA 1
ATOM 1401 C C . ASP A 1 187 ? 13.123 -8.581 37.966 1.00 21.40 187 ASP A C 1
ATOM 1402 O O . ASP A 1 187 ? 13.294 -7.434 37.511 1.00 20.97 187 ASP A O 1
ATOM 1407 N N . GLY A 1 188 ? 14.056 -9.526 38.004 1.00 19.91 188 GLY A N 1
ATOM 1408 C CA . GLY A 1 188 ? 15.403 -9.398 37.430 1.00 20.52 188 GLY A CA 1
ATOM 1409 C C . GLY A 1 188 ? 16.284 -8.539 38.332 1.00 17.81 188 GLY A C 1
ATOM 1410 O O . GLY A 1 188 ? 15.847 -8.063 39.367 1.00 16.34 188 GLY A O 1
ATOM 1411 N N . PRO A 1 189 ? 17.573 -8.378 38.000 1.00 20.01 189 PRO A N 1
ATOM 1412 C CA . PRO A 1 189 ? 18.507 -7.778 38.939 1.00 19.72 189 PRO A CA 1
ATOM 1413 C C . PRO A 1 189 ? 18.236 -6.291 39.168 1.00 17.17 189 PRO A C 1
ATOM 1414 O O . PRO A 1 189 ? 18.715 -5.775 40.178 1.00 18.84 189 PRO A O 1
ATOM 1418 N N . THR A 1 190 ? 17.546 -5.621 38.246 1.00 14.67 190 THR A N 1
ATOM 1419 C CA . THR A 1 190 ? 17.234 -4.184 38.407 1.00 14.31 190 THR A CA 1
ATOM 1420 C C . THR A 1 190 ? 15.764 -4.000 38.824 1.00 13.84 190 THR A C 1
ATOM 1421 O O . THR A 1 190 ? 15.287 -2.858 38.733 1.00 13.40 190 THR A O 1
ATOM 1425 N N . GLY A 1 191 ? 15.108 -5.016 39.386 1.00 13.00 191 GLY A N 1
ATOM 1426 C CA . GLY A 1 191 ? 13.718 -4.902 39.830 1.00 14.41 191 GLY A CA 1
ATOM 1427 C C . GLY A 1 191 ? 13.550 -3.843 40.906 1.00 13.43 191 GLY A C 1
ATOM 1428 O O . GLY A 1 191 ? 12.449 -3.407 41.083 1.00 12.92 191 GLY A O 1
ATOM 1429 N N . TRP A 1 192 ? 14.603 -3.522 41.657 1.00 12.56 192 TRP A N 1
ATOM 1430 C CA . TRP A 1 192 ? 14.559 -2.503 42.735 1.00 12.51 192 TRP A CA 1
ATOM 1431 C C . TRP A 1 192 ? 14.227 -1.133 42.118 1.00 12.86 192 TRP A C 1
ATOM 1432 O O . TRP A 1 192 ? 13.811 -0.242 42.840 1.00 13.99 192 TRP A O 1
ATOM 1443 N N . VAL A 1 193 ? 14.452 -0.926 40.832 1.00 13.57 193 VAL A N 1
ATOM 1444 C CA . VAL A 1 193 ? 14.281 0.439 40.201 1.00 13.22 193 VAL A CA 1
ATOM 1445 C C . VAL A 1 193 ? 12.834 0.950 40.337 1.00 13.52 193 VAL A C 1
ATOM 1446 O O . VAL A 1 193 ? 12.659 2.157 40.581 1.00 12.43 193 VAL A O 1
ATOM 1450 N N . ALA A 1 194 ? 11.842 0.080 40.163 1.00 14.22 194 ALA A N 1
ATOM 1451 C CA . ALA A 1 194 ? 10.394 0.386 40.270 1.00 13.97 194 ALA A CA 1
ATOM 1452 C C . ALA A 1 194 ? 9.543 -0.880 40.451 1.00 15.16 194 ALA A C 1
ATOM 1453 O O . ALA A 1 194 ? 9.843 -1.921 39.836 1.00 14.37 194 ALA A O 1
ATOM 1455 N N . ARG A 1 195 ? 8.412 -0.753 41.157 1.00 15.88 195 ARG A N 1
ATOM 1456 C CA . ARG A 1 195 ? 7.359 -1.779 41.189 1.00 17.34 195 ARG A CA 1
ATOM 1457 C C . ARG A 1 195 ? 6.907 -2.017 39.750 1.00 16.77 195 ARG A C 1
ATOM 1458 O O . ARG A 1 195 ? 6.671 -3.157 39.424 1.00 14.93 195 ARG A O 1
ATOM 1466 N N . SER A 1 196 ? 6.825 -0.959 38.929 1.00 15.49 196 SER A N 1
ATOM 1467 C CA . SER A 1 196 ? 6.275 -1.028 37.536 1.00 14.92 196 SER A CA 1
ATOM 1468 C C . SER A 1 196 ? 7.251 -1.832 36.669 1.00 15.34 196 SER A C 1
ATOM 1469 O O . SER A 1 196 ? 8.367 -1.316 36.394 1.00 12.42 196 SER A O 1
ATOM 1472 N N . LYS A 1 197 ? 6.845 -3.036 36.253 1.00 15.16 197 LYS A N 1
ATOM 1473 C CA . LYS A 1 197 ? 7.697 -3.891 35.384 1.00 17.31 197 LYS A CA 1
ATOM 1474 C C . LYS A 1 197 ? 7.943 -3.145 34.069 1.00 18.28 197 LYS A C 1
ATOM 1475 O O . LYS A 1 197 ? 8.973 -3.411 33.418 1.00 15.12 197 LYS A O 1
ATOM 1481 N N . GLU A 1 198 ? 7.022 -2.246 33.707 1.00 16.74 198 GLU A N 1
ATOM 1482 C CA . GLU A 1 198 ? 7.140 -1.439 32.463 1.00 18.72 198 GLU A CA 1
ATOM 1483 C C . GLU A 1 198 ? 8.320 -0.472 32.615 1.00 17.51 198 GLU A C 1
ATOM 1484 O O . GLU A 1 198 ? 9.205 -0.477 31.736 1.00 16.86 198 GLU A O 1
ATOM 1490 N N . VAL A 1 199 ? 8.321 0.321 33.691 1.00 14.43 199 VAL A N 1
ATOM 1491 C CA . VAL A 1 199 ? 9.422 1.290 33.949 1.00 14.64 199 VAL A CA 1
ATOM 1492 C C . VAL A 1 199 ? 10.761 0.539 33.923 1.00 13.34 199 VAL A C 1
ATOM 1493 O O . VAL A 1 199 ? 11.639 1.019 33.317 1.00 13.18 199 VAL A O 1
ATOM 1497 N N . VAL A 1 200 ? 10.866 -0.621 34.566 1.00 13.10 200 VAL A N 1
ATOM 1498 C CA . VAL A 1 200 ? 12.178 -1.340 34.620 1.00 15.30 200 VAL A CA 1
ATOM 1499 C C . VAL A 1 200 ? 12.568 -1.747 33.194 1.00 14.25 200 VAL A C 1
ATOM 1500 O O . VAL A 1 200 ? 13.759 -1.588 32.804 1.00 13.57 200 VAL A O 1
ATOM 1504 N N . ALA A 1 201 ? 11.600 -2.198 32.394 1.00 14.88 201 ALA A N 1
ATOM 1505 C CA . ALA A 1 201 ? 11.893 -2.674 31.027 1.00 14.42 201 ALA A CA 1
ATOM 1506 C C . ALA A 1 201 ? 12.388 -1.483 30.208 1.00 13.43 201 ALA A C 1
ATOM 1507 O O . ALA A 1 201 ? 13.289 -1.684 29.424 1.00 12.74 201 ALA A O 1
ATOM 1509 N N . ASP A 1 202 ? 11.755 -0.307 30.348 1.00 14.20 202 ASP A N 1
ATOM 1510 C CA . ASP A 1 202 ? 12.157 0.907 29.579 1.00 14.86 202 ASP A CA 1
ATOM 1511 C C . ASP A 1 202 ? 13.574 1.332 30.035 1.00 13.26 202 ASP A C 1
ATOM 1512 O O . ASP A 1 202 ? 14.482 1.656 29.193 1.00 14.00 202 ASP A O 1
ATOM 1517 N N . HIS A 1 203 ? 13.827 1.283 31.339 1.00 12.84 203 HIS A N 1
ATOM 1518 C CA . HIS A 1 203 ? 15.157 1.577 31.917 1.00 13.38 203 HIS A CA 1
ATOM 1519 C C . HIS A 1 203 ? 16.209 0.681 31.257 1.00 15.07 203 HIS A C 1
ATOM 1520 O O . HIS A 1 203 ? 17.295 1.173 30.904 1.00 14.61 203 HIS A O 1
ATOM 1527 N N . GLY A 1 204 ? 15.909 -0.606 31.064 1.00 15.53 204 GLY A N 1
ATOM 1528 C CA . GLY A 1 204 ? 16.849 -1.542 30.440 1.00 16.99 204 GLY A CA 1
ATOM 1529 C C . GLY A 1 204 ? 17.106 -1.271 28.971 1.00 16.58 204 GLY A C 1
ATOM 1530 O O . GLY A 1 204 ? 18.230 -1.545 28.506 1.00 17.55 204 GLY A O 1
ATOM 1531 N N . LYS A 1 205 ? 16.092 -0.798 28.263 1.00 16.56 205 LYS A N 1
ATOM 1532 C CA . LYS A 1 205 ? 16.100 -0.662 26.787 1.00 20.36 205 LYS A CA 1
ATOM 1533 C C . LYS A 1 205 ? 16.754 0.655 26.368 1.00 17.95 205 LYS A C 1
ATOM 1534 O O . LYS A 1 205 ? 17.446 0.674 25.330 1.00 19.42 205 LYS A O 1
ATOM 1540 N N . ASP A 1 206 ? 16.635 1.708 27.179 1.00 15.08 206 ASP A N 1
ATOM 1541 C CA . ASP A 1 206 ? 17.057 3.089 26.809 1.00 14.34 206 ASP A CA 1
ATOM 1542 C C . ASP A 1 206 ? 18.555 3.138 26.548 1.00 14.84 206 ASP A C 1
ATOM 1543 O O . ASP A 1 206 ? 19.357 2.929 27.485 1.00 12.85 206 ASP A O 1
ATOM 1548 N N . LYS A 1 207 ? 18.941 3.434 25.326 1.00 14.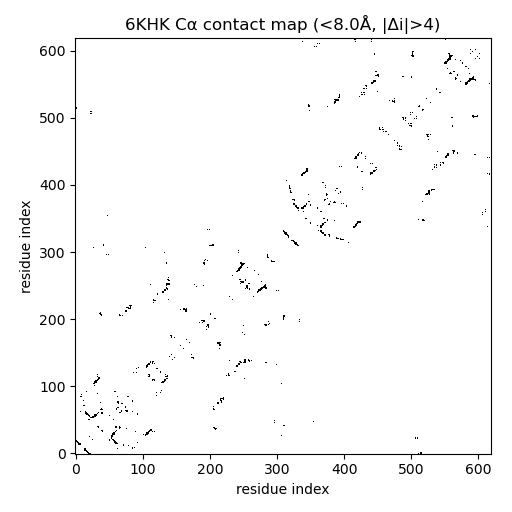54 207 LYS A N 1
ATOM 1549 C CA . LYS A 1 207 ? 20.383 3.404 24.974 1.00 16.75 207 LYS A CA 1
ATOM 1550 C C . LYS A 1 207 ? 21.183 4.484 25.694 1.00 15.25 207 LYS A C 1
ATOM 1551 O O . LYS A 1 207 ? 22.446 4.360 25.761 1.00 17.32 207 LYS A O 1
ATOM 1557 N N . PHE A 1 208 ? 20.540 5.530 26.181 1.00 16.74 208 PHE A N 1
ATOM 1558 C CA . PHE A 1 208 ? 21.263 6.578 26.925 1.00 15.08 208 PHE A CA 1
ATOM 1559 C C . PHE A 1 208 ? 21.412 6.259 28.419 1.00 14.27 208 PHE A C 1
ATOM 1560 O O . PHE A 1 208 ? 22.082 7.055 29.129 1.00 13.51 208 PHE A O 1
ATOM 1568 N N . ASN A 1 209 ? 20.802 5.186 28.904 1.00 14.31 209 ASN A N 1
ATOM 1569 C CA . ASN A 1 209 ? 21.135 4.628 30.241 1.00 14.66 209 ASN A CA 1
ATOM 1570 C C . ASN A 1 209 ? 22.366 3.767 30.110 1.00 16.87 209 ASN A C 1
ATOM 1571 O O . ASN A 1 209 ? 23.389 4.041 30.763 1.00 15.47 209 ASN A O 1
ATOM 1576 N N . ASN A 1 210 ? 22.231 2.671 29.346 1.00 16.69 210 ASN A N 1
ATOM 1577 C CA . ASN A 1 210 ? 23.288 1.648 29.261 1.00 17.66 210 ASN A CA 1
ATOM 1578 C C . ASN A 1 210 ? 23.604 1.168 30.681 1.00 17.41 210 ASN A C 1
ATOM 1579 O O . ASN A 1 210 ? 24.776 1.008 31.049 1.00 17.90 210 ASN A O 1
ATOM 1584 N N . PHE A 1 211 ? 22.573 1.011 31.501 1.00 19.04 211 PHE A N 1
ATOM 1585 C CA . PHE A 1 211 ? 22.755 0.592 32.901 1.00 18.65 211 PHE A CA 1
ATOM 1586 C C . PHE A 1 211 ? 23.463 -0.769 32.909 1.00 19.53 211 PHE A C 1
ATOM 1587 O O . PHE A 1 211 ? 23.007 -1.636 32.124 1.00 19.78 211 PHE A O 1
ATOM 1595 N N . GLY A 1 212 ? 24.523 -0.941 33.698 1.00 18.16 212 GLY A N 1
ATOM 1596 C CA . GLY A 1 212 ? 25.241 -2.230 33.818 1.00 20.72 212 GLY A CA 1
ATOM 1597 C C . GLY A 1 212 ? 26.579 -2.267 33.086 1.00 18.90 212 GLY A C 1
ATOM 1598 O O . GLY A 1 212 ? 27.299 -3.303 33.190 1.00 21.17 212 GLY A O 1
ATOM 1599 N N . ALA A 1 213 ? 26.943 -1.227 32.333 1.00 17.33 213 ALA A N 1
ATOM 1600 C CA . ALA A 1 213 ? 28.316 -1.070 31.813 1.00 18.58 213 ALA A CA 1
ATOM 1601 C C . ALA A 1 213 ? 29.224 -1.236 33.020 1.00 19.18 213 ALA A C 1
ATOM 1602 O O . ALA A 1 213 ? 28.852 -0.743 34.094 1.00 19.76 213 ALA A O 1
ATOM 1604 N N . PRO A 1 214 ? 30.361 -1.956 32.897 1.00 18.99 214 PRO A N 1
ATOM 1605 C CA . PRO A 1 214 ? 31.266 -2.192 34.022 1.00 18.70 214 PRO A CA 1
ATOM 1606 C C . PRO A 1 214 ? 31.880 -0.888 34.529 1.00 19.23 214 PRO A C 1
ATOM 1607 O O . PRO A 1 214 ? 32.515 -0.194 33.768 1.00 19.01 214 PRO A O 1
ATOM 1611 N N . MET A 1 215 ? 31.671 -0.593 35.807 1.00 16.72 215 MET A N 1
ATOM 1612 C CA . MET A 1 215 ? 32.316 0.561 36.450 0.99 15.42 215 MET A CA 1
ATOM 1613 C C . MET A 1 215 ? 33.807 0.225 36.644 1.00 16.72 215 MET A C 1
ATOM 1614 O O . MET A 1 215 ? 34.155 -0.968 36.908 1.00 17.90 215 MET A O 1
ATOM 1619 N N . SER A 1 216 ? 34.661 1.235 36.584 1.00 14.76 216 SER A N 1
ATOM 1620 C CA . SER A 1 216 ? 36.089 1.134 36.999 1.00 16.08 216 SER A CA 1
ATOM 1621 C C . SER A 1 216 ? 36.158 1.061 38.530 1.00 15.56 216 SER A C 1
ATOM 1622 O O . SER A 1 216 ? 35.224 1.585 39.221 1.00 14.04 216 SER A O 1
ATOM 1625 N N . THR A 1 217 ? 37.311 0.643 39.039 1.00 14.96 217 THR A N 1
ATOM 1626 C CA . THR A 1 217 ? 37.663 0.694 40.473 1.00 14.70 217 THR A CA 1
ATOM 1627 C C . THR A 1 217 ? 37.636 2.134 41.001 1.00 13.87 217 THR A C 1
ATOM 1628 O O . THR A 1 217 ? 37.048 2.363 42.074 1.00 15.21 217 THR A O 1
ATOM 1632 N N . ARG A 1 218 ? 38.257 3.064 40.304 1.00 13.48 218 ARG A N 1
ATOM 1633 C CA . ARG A 1 218 ? 38.279 4.461 40.815 1.00 14.31 218 ARG A CA 1
ATOM 1634 C C . ARG A 1 218 ? 36.843 5.008 40.805 1.00 14.67 218 ARG A C 1
ATOM 1635 O O . ARG A 1 218 ? 36.535 5.911 41.609 1.00 13.87 218 ARG A O 1
ATOM 1643 N N . PHE A 1 219 ? 35.970 4.527 39.912 1.00 13.72 219 PHE A N 1
ATOM 1644 C CA . PHE A 1 219 ? 34.578 5.059 39.928 1.00 13.26 219 PHE A CA 1
ATOM 1645 C C . PHE A 1 219 ? 33.816 4.532 41.160 1.00 13.95 219 PHE A C 1
ATOM 1646 O O . PHE A 1 219 ? 33.050 5.236 41.812 1.00 11.55 219 PHE A O 1
ATOM 1654 N N . LEU A 1 220 ? 34.065 3.260 41.453 1.00 14.04 220 LEU A N 1
ATOM 1655 C CA . LEU A 1 220 ? 33.464 2.628 42.644 1.00 16.11 220 LEU A CA 1
ATOM 1656 C C . LEU A 1 220 ? 33.944 3.380 43.885 1.00 14.87 220 LEU A C 1
ATOM 1657 O O . LEU A 1 220 ? 33.161 3.570 44.747 1.00 13.61 220 LEU A O 1
ATOM 1662 N N . GLN A 1 221 ? 35.232 3.729 43.943 1.00 15.23 221 GLN A N 1
ATOM 1663 C CA . GLN A 1 221 ? 35.761 4.509 45.085 1.00 14.34 221 GLN A CA 1
ATOM 1664 C C . GLN A 1 221 ? 35.001 5.843 45.185 1.00 13.27 221 GLN A C 1
ATOM 1665 O O . GLN A 1 221 ? 34.790 6.267 46.272 1.00 13.77 221 GLN A O 1
ATOM 1671 N N . GLY A 1 222 ? 34.695 6.505 44.054 1.00 12.71 222 GLY A N 1
ATOM 1672 C CA . GLY A 1 222 ? 33.897 7.752 44.066 1.00 12.11 222 GLY A CA 1
ATOM 1673 C C . GLY A 1 222 ? 32.496 7.503 44.680 1.00 13.03 222 GLY A C 1
ATOM 1674 O O . GLY A 1 222 ? 31.884 8.410 45.266 1.00 13.80 222 GLY A O 1
ATOM 1675 N N . LEU A 1 223 ? 31.928 6.332 44.490 1.00 12.35 223 LEU A N 1
ATOM 1676 C CA . LEU A 1 223 ? 30.572 6.082 45.072 1.00 12.53 223 LEU A CA 1
ATOM 1677 C C . LEU A 1 223 ? 30.705 5.927 46.589 1.00 12.74 223 LEU A C 1
ATOM 1678 O O . LEU A 1 223 ? 29.922 6.496 47.321 1.00 13.16 223 LEU A O 1
ATOM 1683 N N . ALA A 1 224 ? 31.697 5.158 47.062 1.00 13.16 224 ALA A N 1
ATOM 1684 C CA . ALA A 1 224 ? 32.014 5.051 48.512 1.00 13.40 224 ALA A CA 1
ATOM 1685 C C . ALA A 1 224 ? 32.316 6.444 49.096 1.00 13.94 224 ALA A C 1
ATOM 1686 O O . ALA A 1 224 ? 31.677 6.840 50.155 1.00 14.39 224 ALA A O 1
ATOM 1688 N N . ASP A 1 225 ? 33.128 7.234 48.406 1.00 13.94 225 ASP A N 1
ATOM 1689 C CA . ASP A 1 225 ? 33.470 8.616 48.857 1.00 13.54 225 ASP A CA 1
ATOM 1690 C C . ASP A 1 225 ? 32.212 9.495 48.965 1.00 14.23 225 ASP A C 1
ATOM 1691 O O . ASP A 1 225 ? 32.078 10.233 49.967 1.00 13.77 225 ASP A O 1
ATOM 1696 N N . ILE A 1 226 ? 31.328 9.512 47.957 1.00 12.49 226 ILE A N 1
ATOM 1697 C CA . ILE A 1 226 ? 30.196 10.474 47.971 1.00 13.16 226 ILE A CA 1
ATOM 1698 C C . ILE A 1 226 ? 29.124 10.005 48.945 1.00 12.28 226 ILE A C 1
ATOM 1699 O O . ILE A 1 226 ? 28.460 10.850 49.524 1.00 12.16 226 ILE A O 1
ATOM 1704 N N . TYR A 1 227 ? 29.092 8.692 49.228 1.00 12.16 227 TYR A N 1
ATOM 1705 C CA . TYR A 1 227 ? 28.217 8.135 50.279 1.00 13.32 22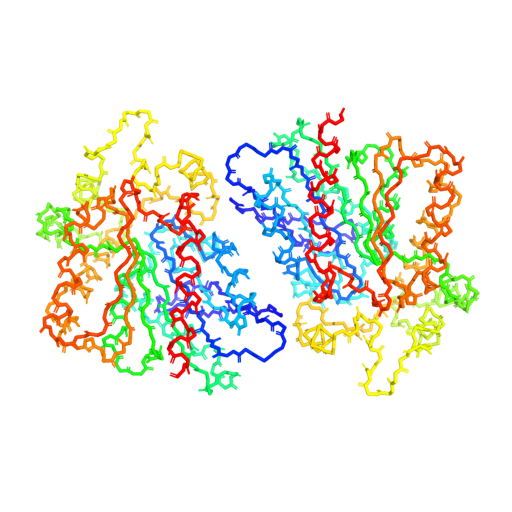7 TYR A CA 1
ATOM 1706 C C . TYR A 1 227 ? 28.567 8.792 51.624 1.00 12.21 227 TYR A C 1
ATOM 1707 O O . TYR A 1 227 ? 27.716 9.385 52.335 1.00 13.24 227 TYR A O 1
ATOM 1716 N N . ALA A 1 228 ? 29.850 8.834 51.907 1.00 13.59 228 ALA A N 1
ATOM 1717 C CA . ALA A 1 228 ? 30.365 9.398 53.167 1.00 12.93 228 ALA A CA 1
ATOM 1718 C C . ALA A 1 228 ? 30.144 10.911 53.193 1.00 12.74 228 ALA A C 1
ATOM 1719 O O . ALA A 1 228 ? 29.790 11.439 54.269 1.00 15.21 228 ALA A O 1
ATOM 1721 N N . MET A 1 229 ? 30.400 11.595 52.082 1.00 12.45 229 MET A N 1
ATOM 1722 C CA . MET A 1 229 ? 30.195 13.071 51.996 1.00 12.50 229 MET A CA 1
ATOM 1723 C C . MET A 1 229 ? 28.699 13.402 52.238 1.00 14.09 229 MET A C 1
ATOM 1724 O O . MET A 1 229 ? 28.340 14.434 52.950 1.00 13.89 229 MET A O 1
ATOM 1729 N N . ALA A 1 230 ? 27.787 12.594 51.698 1.00 13.66 230 ALA A N 1
ATOM 1730 C CA . ALA A 1 230 ? 26.335 12.898 51.752 1.00 13.72 230 ALA A CA 1
ATOM 1731 C C . ALA A 1 230 ? 25.738 12.549 53.116 1.00 14.32 230 ALA A C 1
ATOM 1732 O O . ALA A 1 230 ? 24.683 13.085 53.449 1.00 15.07 230 ALA A O 1
ATOM 1734 N N . ASN A 1 231 ? 26.277 11.532 53.796 1.00 13.58 231 ASN A N 1
ATOM 1735 C CA . ASN A 1 231 ? 25.609 10.911 54.962 1.00 12.97 231 ASN A CA 1
ATOM 1736 C C . ASN A 1 231 ? 26.426 11.150 56.245 1.00 14.32 231 ASN A C 1
ATOM 1737 O O . ASN A 1 231 ? 25.954 10.767 57.334 1.00 13.02 231 ASN A O 1
ATOM 1742 N N . GLY A 1 232 ? 27.640 11.680 56.122 1.00 14.04 232 GLY A N 1
ATOM 1743 C CA . GLY A 1 232 ? 28.524 11.928 57.279 1.00 14.10 232 GLY A CA 1
ATOM 1744 C C . GLY A 1 232 ? 28.079 13.091 58.153 1.00 14.48 232 GLY A C 1
ATOM 1745 O O . GLY A 1 232 ? 27.182 13.827 57.818 1.00 12.84 232 GLY A O 1
ATOM 1746 N N . ASP A 1 233 ? 28.735 13.278 59.286 1.00 13.74 233 ASP A N 1
ATOM 1747 C CA . ASP A 1 233 ? 28.357 14.326 60.251 1.00 14.67 233 ASP A CA 1
ATOM 1748 C C . ASP A 1 233 ? 28.458 15.719 59.609 1.00 14.26 233 ASP A C 1
ATOM 1749 O O . ASP A 1 233 ? 27.646 16.580 59.981 1.00 15.57 233 ASP A O 1
ATOM 1754 N N . SER A 1 234 ? 29.422 15.973 58.719 1.00 14.92 234 SER A N 1
ATOM 1755 C CA . SER A 1 234 ? 29.582 17.315 58.107 1.00 15.23 234 SER A CA 1
ATOM 1756 C C . SER A 1 234 ? 28.296 17.705 57.345 1.00 15.63 234 SER A C 1
ATOM 1757 O O . SER A 1 234 ? 28.022 18.889 57.273 1.00 15.12 234 SER A O 1
ATOM 1760 N N . PHE A 1 235 ? 27.626 16.760 56.692 1.00 14.35 235 PHE A N 1
ATOM 1761 C CA . PHE A 1 235 ? 26.369 17.070 55.965 1.00 14.68 235 PHE A CA 1
ATOM 1762 C C . PHE A 1 235 ? 25.374 17.710 56.936 1.00 12.88 235 PHE A C 1
ATOM 1763 O O . PHE A 1 235 ? 24.972 18.816 56.679 1.00 13.18 235 PHE A O 1
ATOM 1771 N N . TYR A 1 236 ? 25.119 17.048 58.057 1.00 11.58 236 TYR A N 1
ATOM 1772 C CA . TYR A 1 236 ? 24.107 17.467 59.053 1.00 13.80 236 TYR A CA 1
ATOM 1773 C C . TYR A 1 236 ? 24.603 18.768 59.702 1.00 13.92 236 TYR A C 1
ATOM 1774 O O . TYR A 1 236 ? 23.830 19.650 59.915 1.00 15.87 236 TYR A O 1
ATOM 1783 N N . ALA A 1 237 ? 25.893 18.886 59.987 1.00 14.63 237 ALA A N 1
ATOM 1784 C CA . ALA A 1 237 ? 26.445 20.022 60.759 1.00 15.48 237 ALA A CA 1
ATOM 1785 C C . ALA A 1 237 ? 26.491 21.280 59.897 1.00 16.70 237 ALA A C 1
ATOM 1786 O O . ALA A 1 237 ? 26.384 22.374 60.487 1.00 16.95 237 ALA A O 1
ATOM 1788 N N . THR A 1 238 ? 26.589 21.157 58.565 1.00 15.89 238 THR A N 1
ATOM 1789 C CA . THR A 1 238 ? 26.737 22.324 57.647 1.00 16.72 238 THR A CA 1
ATOM 1790 C C . THR A 1 238 ? 25.484 22.586 56.791 1.00 15.92 238 THR A C 1
ATOM 1791 O O . THR A 1 238 ? 25.504 23.607 56.085 1.00 15.56 238 THR A O 1
ATOM 1795 N N . MET A 1 239 ? 24.451 21.742 56.905 1.00 14.80 239 MET A N 1
ATOM 1796 C CA . MET A 1 239 ? 23.188 21.891 56.128 1.00 14.04 239 MET A CA 1
ATOM 1797 C C . MET A 1 239 ? 22.689 23.342 56.196 1.00 14.84 239 MET A C 1
ATOM 1798 O O . MET A 1 239 ? 22.491 23.847 57.319 1.00 16.26 239 MET A O 1
ATOM 1803 N N . PRO A 1 240 ? 22.482 24.027 55.048 1.00 14.07 240 PRO A N 1
ATOM 1804 C CA . PRO A 1 240 ? 22.018 25.424 55.026 1.00 14.85 240 PRO A CA 1
ATOM 1805 C C . PRO A 1 240 ? 20.603 25.604 55.599 1.00 15.11 240 PRO A C 1
ATOM 1806 O O . PRO A 1 240 ? 19.828 24.663 55.561 1.00 14.81 240 PRO A O 1
ATOM 1810 N N . ASN A 1 241 ? 20.293 26.812 56.083 1.00 14.37 241 ASN A N 1
ATOM 1811 C CA . ASN A 1 241 ? 18.951 27.081 56.680 1.00 16.12 241 ASN A CA 1
ATOM 1812 C C . ASN A 1 241 ? 17.955 27.338 55.557 1.00 14.29 241 ASN A C 1
ATOM 1813 O O . ASN A 1 241 ? 17.630 28.471 55.294 1.00 16.65 241 ASN A O 1
ATOM 1818 N N . ILE A 1 242 ? 17.676 26.310 54.799 1.00 13.74 242 ILE A N 1
ATOM 1819 C CA . ILE A 1 242 ? 16.760 26.357 53.636 1.00 15.14 242 ILE A CA 1
ATOM 1820 C C . ILE A 1 242 ? 15.768 25.196 53.714 1.00 14.61 242 ILE A C 1
ATOM 1821 O O . ILE A 1 242 ? 15.983 24.188 54.366 1.00 15.79 242 ILE A O 1
ATOM 1826 N N . PRO A 1 243 ? 14.641 25.290 52.986 1.00 14.05 243 PRO A N 1
ATOM 1827 C CA . PRO A 1 243 ? 13.699 24.198 52.829 1.00 14.48 243 PRO A CA 1
ATOM 1828 C C . PRO A 1 243 ? 14.288 22.969 52.136 1.00 13.14 243 PRO A C 1
ATOM 1829 O O . PRO A 1 243 ? 15.139 23.069 51.252 1.00 13.01 243 PRO A O 1
ATOM 1833 N N . ILE A 1 244 ? 13.979 21.849 52.747 1.00 12.57 244 ILE A N 1
ATOM 1834 C CA . ILE A 1 244 ? 14.325 20.474 52.281 1.00 14.03 244 ILE A CA 1
ATOM 1835 C C . ILE A 1 244 ? 13.049 19.639 52.023 1.00 14.14 244 ILE A C 1
ATOM 1836 O O . ILE A 1 244 ? 12.181 19.620 52.874 1.00 15.19 244 ILE A O 1
ATOM 1841 N N . VAL A 1 245 ? 12.930 18.905 50.892 1.00 13.77 245 VAL A N 1
ATOM 1842 C CA . VAL A 1 245 ? 11.859 17.915 50.646 1.00 14.93 245 VAL A CA 1
ATOM 1843 C C . VAL A 1 245 ? 12.561 16.621 50.234 1.00 13.75 245 VAL A C 1
ATOM 1844 O O . VAL A 1 245 ? 13.623 16.676 49.571 1.00 12.56 245 VAL A O 1
ATOM 1848 N N . LEU A 1 246 ? 12.071 15.531 50.773 1.00 13.38 246 LEU A N 1
ATOM 1849 C CA . LEU A 1 246 ? 12.562 14.147 50.556 1.00 13.46 246 LEU A CA 1
ATOM 1850 C C . LEU A 1 246 ? 11.457 13.326 49.918 1.00 14.29 246 LEU A C 1
ATOM 1851 O O . LEU A 1 246 ? 10.298 13.299 50.466 1.00 13.34 246 LEU A O 1
ATOM 1856 N N . PHE A 1 247 ? 11.771 12.613 48.836 1.00 13.13 247 PHE A N 1
ATOM 1857 C CA . PHE A 1 247 ? 10.797 11.673 48.229 1.00 15.38 247 PHE A CA 1
ATOM 1858 C C . PHE A 1 247 ? 11.463 10.306 48.137 1.00 12.44 247 PHE A C 1
ATOM 1859 O O . PHE A 1 247 ? 12.622 10.203 47.626 1.00 14.56 247 PHE A O 1
ATOM 1867 N N . ALA A 1 248 ? 10.827 9.311 48.708 1.00 13.09 248 ALA A N 1
ATOM 1868 C CA . ALA A 1 248 ? 11.361 7.930 48.666 1.00 13.11 248 ALA A CA 1
ATOM 1869 C C . ALA A 1 248 ? 10.240 6.903 48.725 1.00 14.22 248 ALA A C 1
ATOM 1870 O O . ALA A 1 248 ? 9.138 7.189 49.254 1.00 15.52 248 ALA A O 1
ATOM 1872 N N . GLY A 1 249 ? 10.495 5.752 48.129 1.00 14.71 249 GLY A N 1
ATOM 1873 C CA . GLY A 1 249 ? 9.650 4.566 48.262 1.00 13.55 249 GLY A CA 1
ATOM 1874 C C . GLY A 1 249 ? 10.015 3.714 49.461 1.00 13.06 249 GLY A C 1
ATOM 1875 O O . GLY A 1 249 ? 11.187 3.522 49.746 1.00 11.97 249 GLY A O 1
ATOM 1876 N N . SER A 1 250 ? 9.010 3.161 50.138 1.00 13.56 250 SER A N 1
ATOM 1877 C CA . SER A 1 250 ? 9.185 2.326 51.345 1.00 14.74 250 SER A CA 1
ATOM 1878 C C . SER A 1 250 ? 9.917 1.036 50.979 1.00 14.98 250 SER A C 1
ATOM 1879 O O . SER A 1 250 ? 10.505 0.480 51.885 1.00 15.99 250 SER A O 1
ATOM 1882 N N . GLU A 1 251 ? 9.787 0.570 49.731 1.00 14.09 251 GLU A N 1
ATOM 1883 C CA . GLU A 1 251 ? 10.424 -0.699 49.284 1.00 14.20 251 GLU A CA 1
ATOM 1884 C C . GLU A 1 251 ? 11.646 -0.386 48.415 1.00 13.48 251 GLU A C 1
ATOM 1885 O O . GLU A 1 251 ? 11.898 -1.135 47.451 1.00 14.64 251 GLU A O 1
ATOM 1891 N N . ASP A 1 252 ? 12.366 0.685 48.757 1.00 13.09 252 ASP A N 1
ATOM 1892 C CA . ASP A 1 252 ? 13.561 1.098 48.028 1.00 11.74 252 ASP A CA 1
ATOM 1893 C C . ASP A 1 252 ? 14.722 0.610 48.887 1.00 13.34 252 ASP A C 1
ATOM 1894 O O . ASP A 1 252 ? 14.965 1.192 49.956 1.00 12.81 252 ASP A O 1
ATOM 1899 N N . PRO A 1 253 ? 15.516 -0.379 48.435 1.00 13.37 253 PRO A N 1
ATOM 1900 C CA . PRO A 1 253 ? 16.724 -0.766 49.189 1.00 14.64 253 PRO A CA 1
ATOM 1901 C C . PRO A 1 253 ? 17.753 0.354 49.425 1.00 15.23 253 PRO A C 1
ATOM 1902 O O . PRO A 1 253 ? 18.459 0.279 50.400 1.00 12.72 253 PRO A O 1
ATOM 1906 N N . ALA A 1 254 ? 17.840 1.389 48.558 1.00 13.44 254 ALA A N 1
ATOM 1907 C CA . ALA A 1 254 ? 18.866 2.458 48.637 1.00 14.91 254 ALA A CA 1
ATOM 1908 C C . ALA A 1 254 ? 18.674 3.238 49.944 1.00 12.49 254 ALA A C 1
ATOM 1909 O O . ALA A 1 254 ? 19.658 3.653 50.479 1.00 12.99 254 ALA A O 1
ATOM 1911 N N . GLY A 1 255 ? 17.433 3.323 50.473 1.00 11.00 255 GLY A N 1
ATOM 1912 C CA . GLY A 1 255 ? 17.144 4.056 51.733 1.00 11.04 255 GLY A CA 1
ATOM 1913 C C . GLY A 1 255 ? 16.990 3.096 52.913 1.00 11.15 255 GLY A C 1
ATOM 1914 O O . GLY A 1 255 ? 16.365 3.470 53.893 1.00 11.62 255 GLY A O 1
ATOM 1915 N N . ASP A 1 256 ? 17.429 1.859 52.754 1.00 12.53 256 ASP A N 1
ATOM 1916 C CA . ASP A 1 256 ? 17.253 0.751 53.743 1.00 12.57 256 ASP A CA 1
ATOM 1917 C C . ASP A 1 256 ? 15.745 0.525 53.938 1.00 12.08 256 ASP A C 1
ATOM 1918 O O . ASP A 1 256 ? 15.231 0.456 55.075 1.00 13.62 256 ASP A O 1
ATOM 1923 N N . PHE A 1 257 ? 15.006 0.437 52.839 1.00 12.72 257 PHE A N 1
ATOM 1924 C CA . PHE A 1 257 ? 13.552 0.162 52.879 1.00 12.43 257 PHE A CA 1
ATOM 1925 C C . PHE A 1 257 ? 12.814 1.140 53.804 1.00 14.20 257 PHE A C 1
ATOM 1926 O O . PHE A 1 257 ? 11.952 0.765 54.667 1.00 14.17 257 PHE A O 1
ATOM 1934 N N . GLY A 1 258 ? 12.982 2.418 53.531 1.00 13.18 258 GLY A N 1
ATOM 1935 C CA . GLY A 1 258 ? 12.333 3.508 54.275 1.00 16.13 258 GLY A CA 1
ATOM 1936 C C . GLY A 1 258 ? 13.102 3.914 55.527 1.00 15.07 258 GLY A C 1
ATOM 1937 O O . GLY A 1 258 ? 13.008 5.097 55.903 1.00 13.95 258 GLY A O 1
ATOM 1938 N N . THR A 1 259 ? 13.711 2.943 56.229 1.00 14.75 259 THR A N 1
ATOM 1939 C CA . THR A 1 259 ? 14.335 3.150 57.555 1.00 15.86 259 THR A CA 1
ATOM 1940 C C . THR A 1 259 ? 15.439 4.225 57.487 1.00 14.86 259 THR A C 1
ATOM 1941 O O . THR A 1 259 ? 15.482 5.124 58.384 1.00 16.72 259 THR A O 1
ATOM 1945 N N . GLY A 1 260 ? 16.257 4.215 56.448 1.00 14.43 260 GLY A N 1
ATOM 1946 C CA . GLY A 1 260 ? 17.357 5.178 56.308 1.00 15.11 260 GLY A CA 1
ATOM 1947 C C . GLY A 1 260 ? 16.851 6.561 55.986 1.00 14.18 260 GLY A C 1
ATOM 1948 O O . GLY A 1 260 ? 17.406 7.536 56.497 1.00 13.78 260 GLY A O 1
ATOM 1949 N N . VAL A 1 261 ? 15.812 6.667 55.166 1.00 15.00 261 VAL A N 1
ATOM 1950 C CA . VAL A 1 261 ? 15.224 7.985 54.829 1.00 13.92 261 VAL A CA 1
ATOM 1951 C C . VAL A 1 261 ? 14.594 8.603 56.085 1.00 14.05 261 VAL A C 1
ATOM 1952 O O . VAL A 1 261 ? 14.736 9.810 56.285 1.00 12.20 261 VAL A O 1
ATOM 1956 N N . LYS A 1 262 ? 13.893 7.803 56.897 1.00 13.74 262 LYS A N 1
ATOM 1957 C CA . LYS A 1 262 ? 13.365 8.282 58.190 1.00 15.44 262 LYS A CA 1
ATOM 1958 C C . LYS A 1 262 ? 14.517 8.833 59.028 1.00 15.03 262 LYS A C 1
ATOM 1959 O O . LYS A 1 262 ? 14.249 9.897 59.654 1.00 15.97 262 LYS A O 1
ATOM 1965 N N . ALA A 1 263 ? 15.683 8.161 59.053 1.00 16.83 263 ALA A N 1
ATOM 1966 C CA . ALA A 1 263 ? 16.852 8.560 59.879 1.00 15.61 263 ALA A CA 1
ATOM 1967 C C . ALA A 1 263 ? 17.285 9.944 59.394 1.00 16.60 263 ALA A C 1
ATOM 1968 O O . ALA A 1 263 ? 17.511 10.848 60.242 1.00 16.68 263 ALA A O 1
ATOM 1970 N N . VAL A 1 264 ? 17.403 10.118 58.072 1.00 14.36 264 VAL A N 1
ATOM 1971 C CA . VAL A 1 264 ? 17.743 11.468 57.500 1.00 14.47 264 VAL A CA 1
ATOM 1972 C C . VAL A 1 264 ? 16.774 12.565 57.959 1.00 15.41 264 VAL A C 1
ATOM 1973 O O . VAL A 1 264 ? 17.242 13.626 58.479 1.00 13.63 264 VAL A O 1
ATOM 1977 N N . ALA A 1 265 ? 15.460 12.388 57.770 1.00 13.59 265 ALA A N 1
ATOM 1978 C CA . ALA A 1 265 ? 14.466 13.413 58.115 1.00 15.59 265 ALA A CA 1
ATOM 1979 C C . ALA A 1 265 ? 14.537 13.707 59.611 1.00 14.87 265 ALA A C 1
ATOM 1980 O O . ALA A 1 265 ? 14.457 14.864 59.996 1.00 13.21 265 ALA A O 1
ATOM 1982 N N . GLU A 1 266 ? 14.687 12.663 60.431 1.00 15.79 266 GLU A N 1
ATOM 1983 C CA . GLU A 1 266 ? 14.660 12.798 61.905 1.00 20.66 266 GLU A CA 1
ATOM 1984 C C . GLU A 1 266 ? 15.839 13.639 62.369 1.00 19.22 266 GLU A C 1
ATOM 1985 O O . GLU A 1 266 ? 15.661 14.529 63.239 1.00 18.73 266 GLU A O 1
ATOM 1991 N N . ARG A 1 267 ? 17.011 13.373 61.813 1.00 15.86 267 ARG A N 1
ATOM 1992 C CA . ARG A 1 267 ? 18.239 14.073 62.232 1.00 16.49 267 ARG A CA 1
ATOM 1993 C C . ARG A 1 267 ? 18.166 15.545 61.824 1.00 13.35 267 ARG A C 1
ATOM 1994 O O . ARG A 1 267 ? 18.418 16.389 62.661 1.00 14.22 267 ARG A O 1
ATOM 2002 N N . LEU A 1 268 ? 17.773 15.837 60.589 1.00 13.83 268 LEU A N 1
ATOM 2003 C CA . LEU A 1 268 ? 17.529 17.246 60.153 1.00 14.94 268 LEU A CA 1
ATOM 2004 C C . LEU A 1 268 ? 16.476 17.897 61.071 1.00 15.56 268 LEU A C 1
ATOM 2005 O O . LEU A 1 268 ? 16.690 19.085 61.423 1.00 15.21 268 LEU A O 1
ATOM 2010 N N . ARG A 1 269 ? 15.353 17.229 61.373 1.00 17.25 269 ARG A N 1
ATOM 2011 C CA . ARG A 1 269 ? 14.286 17.869 62.188 1.00 19.56 269 ARG A CA 1
ATOM 2012 C C . ARG A 1 269 ? 14.855 18.212 63.574 1.00 17.87 269 ARG A C 1
ATOM 2013 O O . ARG A 1 269 ? 14.583 19.346 64.078 1.00 16.48 269 ARG A O 1
ATOM 2021 N N . ARG A 1 270 ? 15.559 17.266 64.177 1.00 20.43 270 ARG A N 1
ATOM 2022 C CA . ARG A 1 270 ? 16.196 17.392 65.523 1.00 23.27 270 ARG A CA 1
ATOM 2023 C C . ARG A 1 270 ? 17.008 18.677 65.572 1.00 22.78 270 ARG A C 1
ATOM 2024 O O . ARG A 1 270 ? 16.977 19.369 66.610 1.00 20.75 270 ARG A O 1
ATOM 2032 N N . ASP A 1 271 ? 17.755 18.963 64.498 1.00 20.22 271 ASP A N 1
ATOM 2033 C CA . ASP A 1 271 ? 18.661 20.125 64.431 1.00 20.07 271 ASP A CA 1
ATOM 2034 C C . ASP A 1 271 ? 17.879 21.383 64.053 1.00 16.91 271 ASP A C 1
ATOM 2035 O O . ASP A 1 271 ? 18.554 22.369 63.861 1.00 14.96 271 ASP A O 1
ATOM 2040 N N . GLY A 1 272 ? 16.537 21.356 63.937 1.00 12.52 272 GLY A N 1
ATOM 2041 C CA . GLY A 1 272 ? 15.680 22.533 63.684 1.00 13.02 272 GLY A CA 1
ATOM 2042 C C . GLY A 1 272 ? 15.562 22.906 62.207 1.00 12.94 272 GLY A C 1
ATOM 2043 O O . GLY A 1 272 ? 15.281 24.076 61.890 1.00 12.77 272 GLY A O 1
ATOM 2044 N N . HIS A 1 273 ? 15.808 21.975 61.298 1.00 12.48 273 HIS A N 1
ATOM 2045 C CA . HIS A 1 273 ? 15.728 22.269 59.844 1.00 12.81 273 HIS A CA 1
ATOM 2046 C C . HIS A 1 273 ? 14.265 22.099 59.405 1.00 13.21 273 HIS A C 1
ATOM 2047 O O . HIS A 1 273 ? 13.440 21.507 60.121 1.00 14.65 273 HIS A O 1
ATOM 2054 N N . ASN A 1 274 ? 13.970 22.663 58.237 1.00 14.22 274 ASN A N 1
ATOM 2055 C CA . ASN A 1 274 ? 12.653 22.784 57.589 1.00 13.38 274 ASN A CA 1
ATOM 2056 C C . ASN A 1 274 ? 12.588 21.623 56.596 1.00 15.20 274 ASN A C 1
ATOM 2057 O O . ASN A 1 274 ? 13.251 21.748 55.526 1.00 16.48 274 ASN A O 1
ATOM 2062 N N . VAL A 1 275 ? 11.932 20.530 56.998 1.00 14.68 275 VAL A N 1
ATOM 2063 C CA . VAL A 1 275 ? 11.926 19.202 56.276 1.00 16.11 275 VAL A CA 1
ATOM 2064 C C . VAL A 1 275 ? 10.489 18.766 55.965 1.00 16.01 275 VAL A C 1
ATOM 2065 O O . VAL A 1 275 ? 9.638 18.726 56.862 1.00 16.99 275 VAL A O 1
ATOM 2069 N N . GLU A 1 276 ? 10.266 18.371 54.722 1.00 14.92 276 GLU A N 1
ATOM 2070 C CA . GLU A 1 276 ? 9.037 17.772 54.184 1.00 15.14 276 GLU A CA 1
ATOM 2071 C C . GLU A 1 276 ? 9.370 16.361 53.678 1.00 15.88 276 GLU A C 1
ATOM 2072 O O . GLU A 1 276 ? 10.310 16.231 52.907 1.00 19.15 276 GLU A O 1
ATOM 2078 N N . LEU A 1 277 ? 8.727 15.348 54.232 1.00 15.65 277 LEU A N 1
ATOM 2079 C CA . LEU A 1 277 ? 8.996 13.920 53.927 1.00 16.24 277 LEU A CA 1
ATOM 2080 C C . LEU A 1 277 ? 7.824 13.328 53.148 1.00 15.81 277 LEU A C 1
ATOM 2081 O O . LEU A 1 277 ? 6.649 13.408 53.648 1.00 14.82 277 LEU A O 1
ATOM 2086 N N . HIS A 1 278 ? 8.101 12.723 52.002 1.00 14.16 278 HIS A N 1
ATOM 2087 C CA . HIS A 1 278 ? 7.109 11.962 51.210 1.00 15.08 278 HIS A CA 1
ATOM 2088 C C . HIS A 1 278 ? 7.615 10.541 51.082 1.00 14.68 278 HIS A C 1
ATOM 2089 O O . HIS A 1 278 ? 8.460 10.330 50.252 1.00 18.61 278 HIS A O 1
ATOM 2096 N N . LEU A 1 279 ? 7.168 9.638 51.941 1.00 14.97 279 LEU A N 1
ATOM 2097 C CA . LEU A 1 279 ? 7.533 8.212 51.855 1.00 16.71 279 LEU A CA 1
ATOM 2098 C C . LEU A 1 279 ? 6.345 7.431 51.290 1.00 16.15 279 LEU A C 1
ATOM 2099 O O . LEU A 1 279 ? 5.234 7.404 51.918 1.00 19.90 279 LEU A O 1
ATOM 2104 N N . TYR A 1 280 ? 6.516 6.841 50.120 1.00 14.89 280 TYR A N 1
ATOM 2105 C CA . TYR A 1 280 ? 5.397 6.243 49.356 1.00 13.63 280 TYR A CA 1
ATOM 2106 C C . TYR A 1 280 ? 5.324 4.738 49.647 1.00 15.35 280 TYR A C 1
ATOM 2107 O O . TYR A 1 280 ? 6.224 3.987 49.267 1.00 14.83 280 TYR A O 1
ATOM 2116 N N . ASP A 1 281 ? 4.282 4.316 50.350 1.00 16.14 281 ASP A N 1
ATOM 2117 C CA . ASP A 1 281 ? 4.141 2.907 50.776 1.00 16.32 281 ASP A CA 1
ATOM 2118 C C . ASP A 1 281 ? 4.151 2.018 49.538 1.00 14.58 281 ASP A C 1
ATOM 2119 O O . ASP A 1 281 ? 3.388 2.302 48.595 1.00 15.27 281 ASP A O 1
ATOM 2124 N N . GLY A 1 282 ? 4.923 0.926 49.581 1.00 14.08 282 GLY A N 1
ATOM 2125 C CA . GLY A 1 282 ? 4.866 -0.212 48.649 1.00 14.30 282 GLY A CA 1
ATOM 2126 C C . GLY A 1 282 ? 5.675 0.029 47.393 1.00 13.72 282 GLY A C 1
ATOM 2127 O O . GLY A 1 282 ? 5.650 -0.822 46.532 1.00 13.79 282 GLY A O 1
ATOM 2128 N N . LEU A 1 283 ? 6.140 1.244 47.173 1.00 13.49 283 LEU A N 1
ATOM 2129 C CA . LEU A 1 283 ? 6.835 1.619 45.915 1.00 12.58 283 LEU A CA 1
ATOM 2130 C C . LEU A 1 283 ? 8.342 1.476 46.091 1.00 12.98 283 LEU A C 1
ATOM 2131 O O . LEU A 1 283 ? 8.805 1.472 47.213 1.00 13.95 283 LEU A O 1
ATOM 2136 N N . ARG A 1 284 ? 9.071 1.333 44.980 1.00 11.05 284 ARG A N 1
ATOM 2137 C CA . ARG A 1 284 ? 10.521 1.054 45.013 1.00 12.76 284 ARG A CA 1
ATOM 2138 C C . ARG A 1 284 ? 11.253 2.351 44.693 1.00 11.52 284 ARG A C 1
ATOM 2139 O O . ARG A 1 284 ? 10.814 3.382 45.172 1.00 12.83 284 ARG A O 1
ATOM 2147 N N . HIS A 1 285 ? 12.377 2.296 43.996 1.00 13.02 285 HIS A N 1
ATOM 2148 C CA . HIS A 1 285 ? 13.367 3.380 44.038 1.00 12.57 285 HIS A CA 1
ATOM 2149 C C . HIS A 1 285 ? 12.877 4.631 43.289 1.00 11.61 285 HIS A C 1
ATOM 2150 O O . HIS A 1 285 ? 12.996 5.731 43.828 1.00 10.57 285 HIS A O 1
ATOM 2157 N N . GLU A 1 286 ? 12.402 4.490 42.061 1.00 12.31 286 GLU A N 1
ATOM 2158 C CA . GLU A 1 286 ? 12.159 5.687 41.197 1.00 12.79 286 GLU A CA 1
ATOM 2159 C C . GLU A 1 286 ? 10.735 6.195 41.426 1.00 12.04 286 GLU A C 1
ATOM 2160 O O . GLU A 1 286 ? 9.871 6.000 40.545 1.00 13.06 286 GLU A O 1
ATOM 2166 N N . VAL A 1 287 ? 10.454 6.858 42.557 1.00 11.99 287 VAL A N 1
ATOM 2167 C CA . VAL A 1 287 ? 9.064 7.269 42.891 1.00 11.79 287 VAL A CA 1
ATOM 2168 C C . VAL A 1 287 ? 8.627 8.393 41.936 1.00 12.62 287 VAL A C 1
ATOM 2169 O O . VAL A 1 287 ? 7.418 8.622 41.789 1.00 12.74 287 VAL A O 1
ATOM 2173 N N . HIS A 1 288 ? 9.571 9.055 41.268 1.00 12.32 288 HIS A N 1
ATOM 2174 C CA . HIS A 1 288 ? 9.227 10.094 40.269 1.00 13.31 288 HIS A CA 1
ATOM 2175 C C . HIS A 1 288 ? 8.785 9.469 38.933 1.00 13.04 288 HIS A C 1
ATOM 2176 O O . HIS A 1 288 ? 8.173 10.191 38.075 1.00 12.55 288 HIS A O 1
ATOM 2183 N N . ASN A 1 289 ? 9.026 8.183 38.753 1.00 13.69 289 ASN A N 1
ATOM 2184 C CA . ASN A 1 289 ? 8.685 7.463 37.499 1.00 13.14 289 ASN A CA 1
ATOM 2185 C C . ASN A 1 289 ? 7.605 6.412 37.761 1.00 14.77 289 ASN A C 1
ATOM 2186 O O . ASN A 1 289 ? 6.990 5.975 36.779 1.00 15.19 289 ASN A O 1
ATOM 2191 N N . GLU A 1 290 ? 7.424 5.969 39.005 1.00 15.09 290 GLU A N 1
ATOM 2192 C CA . GLU A 1 290 ? 6.335 5.017 39.357 1.00 15.93 290 GLU A CA 1
ATOM 2193 C C . GLU A 1 290 ? 5.015 5.635 38.909 1.00 14.73 290 GLU A C 1
ATOM 2194 O O . GLU A 1 290 ? 4.659 6.789 39.228 1.00 14.18 290 GLU A O 1
ATOM 2200 N N . PRO A 1 291 ? 4.217 4.946 38.080 1.00 16.04 291 PRO A N 1
ATOM 2201 C CA . PRO A 1 291 ? 2.904 5.493 37.711 1.00 16.48 291 PRO A CA 1
ATOM 2202 C C . PRO A 1 291 ? 2.040 5.853 38.936 1.00 16.89 291 PRO A C 1
ATOM 2203 O O . PRO A 1 291 ? 1.336 6.842 38.864 1.00 20.08 291 PRO A O 1
ATOM 2207 N N . GLU A 1 292 ? 2.127 5.122 40.050 1.00 14.85 292 GLU A N 1
ATOM 2208 C CA . GLU A 1 292 ? 1.254 5.371 41.224 1.00 16.98 292 GLU A CA 1
ATOM 2209 C C . GLU A 1 292 ? 1.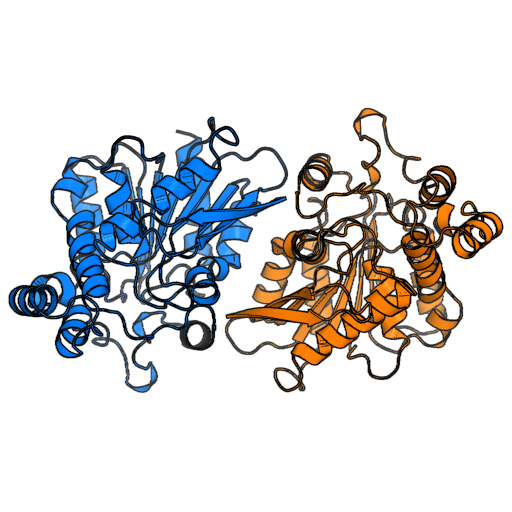637 6.708 41.896 1.00 15.78 292 GLU A C 1
ATOM 2210 O O . GLU A 1 292 ? 0.757 7.379 42.447 1.00 18.34 292 GLU A O 1
ATOM 2216 N N . SER A 1 293 ? 2.892 7.135 41.816 1.00 13.66 293 SER A N 1
ATOM 2217 C CA . SER A 1 293 ? 3.373 8.310 42.602 1.00 12.66 293 SER A CA 1
ATOM 2218 C C . SER A 1 293 ? 3.890 9.485 41.754 1.00 12.41 293 SER A C 1
ATOM 2219 O O . SER A 1 293 ? 4.055 10.574 42.293 1.00 13.90 293 SER A O 1
ATOM 2222 N N . ARG A 1 294 ? 4.065 9.331 40.463 1.00 12.94 294 ARG A N 1
ATOM 2223 C CA . ARG A 1 294 ? 4.736 10.398 39.661 1.00 14.07 294 ARG A CA 1
ATOM 2224 C C . ARG A 1 294 ? 4.025 11.731 39.828 1.00 14.11 294 ARG A C 1
ATOM 2225 O O . ARG A 1 294 ? 4.724 12.734 40.081 1.00 13.65 294 ARG A O 1
ATOM 2233 N N . ALA A 1 295 ? 2.699 11.769 39.646 1.00 15.07 295 ALA A N 1
ATOM 2234 C CA . ALA A 1 295 ? 1.920 13.031 39.695 1.00 15.61 295 ALA A CA 1
ATOM 2235 C C . ALA A 1 295 ? 2.101 13.699 41.071 1.00 14.71 295 ALA A C 1
ATOM 2236 O O . ALA A 1 295 ? 2.182 14.909 41.143 1.00 14.07 295 ALA A O 1
ATOM 2238 N N . ASP A 1 296 ? 2.038 12.924 42.134 1.00 15.15 296 ASP A N 1
ATOM 2239 C CA . ASP A 1 296 ? 2.243 13.415 43.516 1.00 16.51 296 ASP A CA 1
ATOM 2240 C C . ASP A 1 296 ? 3.650 13.972 43.699 1.00 14.78 296 ASP A C 1
ATOM 2241 O O . ASP A 1 296 ? 3.751 15.027 44.338 1.00 14.10 296 ASP A O 1
ATOM 2246 N N . VAL A 1 297 ? 4.689 13.286 43.251 1.00 13.81 297 VAL A N 1
ATOM 2247 C CA . VAL A 1 297 ? 6.105 13.774 43.383 1.00 13.99 297 VAL A CA 1
ATOM 2248 C C . VAL A 1 297 ? 6.242 15.117 42.643 1.00 12.02 297 VAL A C 1
ATOM 2249 O O . VAL A 1 297 ? 6.725 16.126 43.217 1.00 12.28 297 VAL A O 1
ATOM 2253 N N . GLU A 1 298 ? 5.745 15.164 41.418 1.00 13.77 298 GLU A N 1
ATOM 2254 C CA . GLU A 1 298 ? 5.847 16.403 40.608 1.00 13.90 298 GLU A CA 1
ATOM 2255 C C . GLU A 1 298 ? 5.025 17.506 41.244 1.00 14.14 298 GLU A C 1
ATOM 2256 O O . GLU A 1 298 ? 5.572 18.597 41.301 1.00 15.49 298 GLU A O 1
ATOM 2262 N N . SER A 1 299 ? 3.731 17.295 41.566 1.00 13.96 299 SER A N 1
ATOM 2263 C CA . SER A 1 299 ? 2.905 18.372 42.166 1.00 14.93 299 SER A CA 1
ATOM 2264 C C . SER A 1 299 ? 3.513 18.819 43.499 1.00 13.57 299 SER A C 1
ATOM 2265 O O . SER A 1 299 ? 3.525 20.028 43.738 1.00 13.58 299 SER A O 1
ATOM 2268 N N . SER A 1 300 ? 4.093 17.908 44.279 1.00 14.31 300 SER A N 1
ATOM 2269 C CA . SER A 1 300 ? 4.744 18.230 45.578 1.00 15.67 300 SER A CA 1
ATOM 2270 C C . SER A 1 300 ? 5.966 19.097 45.322 1.00 13.65 300 SER A C 1
ATOM 2271 O O . SER A 1 300 ? 6.174 20.094 46.064 1.00 14.69 300 SER A O 1
ATOM 2274 N N . LEU A 1 301 ? 6.699 18.794 44.261 1.00 13.07 301 LEU A N 1
ATOM 2275 C CA . LEU A 1 301 ? 7.938 19.500 43.929 1.00 13.96 301 LEU A CA 1
ATOM 2276 C C . LEU A 1 301 ? 7.594 20.923 43.483 1.00 12.02 301 LEU A C 1
ATOM 2277 O O . LEU A 1 301 ? 8.174 21.828 43.928 1.00 12.63 301 LEU A O 1
ATOM 2282 N N . VAL A 1 302 ? 6.631 21.070 42.597 1.00 13.50 302 VAL A N 1
ATOM 2283 C CA . VAL A 1 302 ? 6.133 22.411 42.177 1.00 13.82 302 VAL A CA 1
ATOM 2284 C C . VAL A 1 302 ? 5.732 23.251 43.393 1.00 13.64 302 VAL A C 1
ATOM 2285 O O . VAL A 1 302 ? 6.115 24.433 43.446 1.00 13.19 302 VAL A O 1
ATOM 2289 N N . THR A 1 303 ? 4.920 22.724 44.301 1.00 14.92 303 THR A N 1
ATOM 2290 C CA . THR A 1 303 ? 4.440 23.498 45.475 1.00 15.25 303 THR A CA 1
ATOM 2291 C C . THR A 1 303 ? 5.662 23.895 46.327 1.00 14.72 303 THR A C 1
ATOM 2292 O O . THR A 1 303 ? 5.692 25.013 46.864 1.00 12.89 303 THR A O 1
ATOM 2296 N N . PHE A 1 304 ? 6.618 22.989 46.443 1.00 14.02 304 PHE A N 1
ATOM 2297 C CA . PHE A 1 304 ? 7.884 23.154 47.219 1.00 14.41 304 PHE A CA 1
ATOM 2298 C C . PHE A 1 304 ? 8.717 24.289 46.628 1.00 14.60 304 PHE A C 1
ATOM 2299 O O . PHE A 1 304 ? 9.162 25.188 47.346 1.00 15.61 304 PHE A O 1
ATOM 2307 N N . VAL A 1 305 ? 8.928 24.248 45.318 1.00 14.51 305 VAL A N 1
ATOM 2308 C CA . VAL A 1 305 ? 9.681 25.328 44.633 1.00 13.45 305 VAL A CA 1
ATOM 2309 C C . VAL A 1 305 ? 8.951 26.653 44.819 1.00 12.97 305 VAL A C 1
ATOM 2310 O O . VAL A 1 305 ? 9.611 27.600 45.103 1.00 12.71 305 VAL A O 1
ATOM 2314 N N . ASP A 1 306 ? 7.621 26.704 44.650 1.00 13.93 306 ASP A N 1
ATOM 2315 C CA . ASP A 1 306 ? 6.814 27.939 44.869 1.00 15.37 306 ASP A CA 1
ATOM 2316 C C . ASP A 1 306 ? 7.021 28.468 46.296 1.00 14.92 306 ASP A C 1
ATOM 2317 O O . ASP A 1 306 ? 7.029 29.695 46.474 1.00 15.91 306 ASP A O 1
ATOM 2322 N N . ARG A 1 307 ? 7.079 27.588 47.286 1.00 15.60 307 ARG A N 1
ATOM 2323 C CA . ARG A 1 307 ? 7.261 27.957 48.712 1.00 14.87 307 ARG A CA 1
ATOM 2324 C C . ARG A 1 307 ? 8.659 28.535 48.888 1.00 15.63 307 ARG A C 1
ATOM 2325 O O . ARG A 1 307 ? 8.780 29.598 49.525 1.00 14.88 307 ARG A O 1
ATOM 2333 N N . VAL A 1 308 ? 9.677 27.895 48.298 1.00 14.65 308 VAL A N 1
ATOM 2334 C CA . VAL A 1 308 ? 11.086 28.385 48.318 1.00 15.14 308 VAL A CA 1
ATOM 2335 C C . VAL A 1 308 ? 11.113 29.792 47.712 1.00 16.12 308 VAL A C 1
ATOM 2336 O O . VAL A 1 308 ? 11.763 30.652 48.272 1.00 17.73 308 VAL A O 1
ATOM 2340 N N . ALA A 1 309 ? 10.431 30.011 46.595 1.00 16.30 309 ALA A N 1
ATOM 2341 C CA . ALA A 1 309 ? 10.473 31.346 45.967 1.00 18.39 309 ALA A CA 1
ATOM 2342 C C . ALA A 1 309 ? 9.712 32.370 46.812 1.00 21.76 309 ALA A C 1
ATOM 2343 O O . ALA A 1 309 ? 10.128 33.499 46.821 1.00 23.89 309 ALA A O 1
ATOM 2345 N N . ASN A 1 310 ? 8.601 31.958 47.415 1.00 27.12 310 ASN A N 1
ATOM 2346 C CA . ASN A 1 310 ? 7.737 32.810 48.274 1.00 33.28 310 ASN A CA 1
ATOM 2347 C C . ASN A 1 310 ? 8.633 33.292 49.427 1.00 34.33 310 ASN A C 1
ATOM 2348 O O . ASN A 1 310 ? 8.714 34.482 49.662 1.00 35.03 310 ASN A O 1
ATOM 2353 N N . ARG A 1 311 ? 9.341 32.369 50.056 1.00 35.46 311 ARG A N 1
ATOM 2354 C CA . ARG A 1 311 ? 10.263 32.666 51.180 1.00 41.80 311 ARG A CA 1
ATOM 2355 C C . ARG A 1 311 ? 11.308 33.718 50.787 1.00 42.35 311 ARG A C 1
ATOM 2356 O O . ARG A 1 311 ? 11.595 34.542 51.637 1.00 36.43 311 ARG A O 1
ATOM 2364 N N . ALA B 1 2 ? 12.276 5.717 26.626 1.00 14.19 2 ALA B N 1
ATOM 2365 C CA . ALA B 1 2 ? 13.577 5.586 25.962 1.00 13.31 2 ALA B CA 1
ATOM 2366 C C . ALA B 1 2 ? 13.717 6.727 24.948 1.00 15.02 2 ALA B C 1
ATOM 2367 O O . ALA B 1 2 ? 12.671 7.222 24.438 1.00 15.95 2 ALA B O 1
ATOM 2369 N N . LEU B 1 3 ? 14.960 7.058 24.643 1.00 15.14 3 LEU B N 1
ATOM 2370 C CA . LEU B 1 3 ? 15.316 8.146 23.716 1.00 15.48 3 LEU B CA 1
ATOM 2371 C C . LEU B 1 3 ? 16.258 7.573 22.677 1.00 17.09 3 LEU B C 1
ATOM 2372 O O . LEU B 1 3 ? 17.247 6.896 23.056 1.00 15.70 3 LEU B O 1
ATOM 2377 N N . GLN B 1 4 ? 15.952 7.844 21.411 1.00 16.45 4 GLN B N 1
ATOM 2378 C CA . GLN B 1 4 ? 16.870 7.528 20.299 1.00 17.63 4 GLN B CA 1
ATOM 2379 C C . GLN B 1 4 ? 17.290 8.836 19.642 1.00 16.79 4 GLN B C 1
ATOM 2380 O O . GLN B 1 4 ? 16.418 9.672 19.391 1.00 17.03 4 GLN B O 1
ATOM 2386 N N . GLU B 1 5 ? 18.585 8.970 19.387 1.00 16.14 5 GLU B N 1
ATOM 2387 C CA . GLU B 1 5 ? 19.139 10.030 18.519 1.00 16.95 5 GLU B CA 1
ATOM 2388 C C . GLU B 1 5 ? 19.339 9.392 17.160 1.00 18.21 5 GLU B C 1
ATOM 2389 O O . GLU B 1 5 ? 19.959 8.310 17.086 1.00 16.17 5 GLU B O 1
ATOM 2395 N N . ILE B 1 6 ? 18.741 10.015 16.157 1.00 16.63 6 ILE B N 1
ATOM 2396 C CA . ILE B 1 6 ? 18.787 9.604 14.737 1.00 19.42 6 ILE B CA 1
ATOM 2397 C C . ILE B 1 6 ? 19.428 10.743 13.957 1.00 20.21 6 ILE B C 1
ATOM 2398 O O . ILE B 1 6 ? 19.154 11.929 14.206 1.00 21.38 6 ILE B O 1
ATOM 2403 N N . GLU B 1 7 ? 20.351 10.398 13.111 1.00 21.76 7 GLU B N 1
ATOM 2404 C CA . GLU B 1 7 ? 20.945 11.348 12.159 1.00 22.02 7 GLU B CA 1
ATOM 2405 C C . GLU B 1 7 ? 20.891 10.622 10.837 1.00 22.10 7 GLU B C 1
ATOM 2406 O O . GLU B 1 7 ? 21.055 9.373 10.841 1.00 17.97 7 GLU B O 1
ATOM 2412 N N . PHE B 1 8 ? 20.663 11.359 9.768 1.00 18.96 8 PHE B N 1
ATOM 2413 C CA . PHE B 1 8 ? 20.868 10.801 8.421 1.00 20.71 8 PHE B CA 1
ATOM 2414 C C . PHE B 1 8 ? 21.220 11.944 7.515 1.00 19.29 8 PHE B C 1
ATOM 2415 O O . PHE B 1 8 ? 20.850 13.083 7.857 1.00 16.66 8 PHE B O 1
ATOM 2423 N N . THR B 1 9 ? 21.903 11.634 6.424 1.00 18.79 9 THR B N 1
ATOM 2424 C CA . THR B 1 9 ? 22.212 12.637 5.386 1.00 20.17 9 THR B CA 1
ATOM 2425 C C . THR B 1 9 ? 20.906 13.055 4.705 1.00 16.79 9 THR B C 1
ATOM 2426 O O . THR B 1 9 ? 20.183 12.201 4.176 1.00 17.15 9 THR B O 1
ATOM 2430 N N . SER B 1 10 ? 20.638 14.359 4.690 1.00 15.27 10 SER B N 1
ATOM 2431 C CA . SER B 1 10 ? 19.545 14.993 3.914 1.00 14.62 10 SER B CA 1
ATOM 2432 C C . SER B 1 10 ? 19.632 14.564 2.439 1.00 15.35 10 SER B C 1
ATOM 2433 O O . SER B 1 10 ? 20.733 14.407 1.898 1.00 17.71 10 SER B O 1
ATOM 2436 N N . HIS B 1 11 ? 18.489 14.563 1.787 1.00 16.05 11 HIS B N 1
ATOM 2437 C CA . HIS B 1 11 ? 18.362 14.504 0.316 1.00 16.36 11 HIS B CA 1
ATOM 2438 C C . HIS B 1 11 ? 19.222 15.600 -0.320 1.00 17.96 11 HIS B C 1
ATOM 2439 O O . HIS B 1 11 ? 19.650 15.400 -1.461 1.00 21.35 11 HIS B O 1
ATOM 2446 N N . ASN B 1 12 ? 19.492 16.721 0.355 1.00 16.47 12 ASN B N 1
ATOM 2447 C CA . ASN B 1 12 ? 20.336 17.794 -0.241 1.00 17.76 12 ASN B CA 1
ATOM 2448 C C . ASN B 1 12 ? 21.823 17.396 -0.238 1.00 20.44 12 ASN B C 1
ATOM 2449 O O . ASN B 1 12 ? 22.631 18.184 -0.791 1.00 23.02 12 ASN B O 1
ATOM 2454 N N . GLY B 1 13 ? 22.209 16.278 0.393 1.00 20.50 13 GLY B N 1
ATOM 2455 C CA . GLY B 1 13 ? 23.613 15.802 0.409 1.00 21.29 13 GLY B CA 1
ATOM 2456 C C . GLY B 1 13 ? 24.568 16.634 1.253 1.00 22.15 13 GLY B C 1
ATOM 2457 O O . GLY B 1 13 ? 25.769 16.333 1.208 1.00 24.39 13 GLY B O 1
ATOM 2458 N N . ARG B 1 14 ? 24.096 17.686 1.931 1.00 20.17 14 ARG B N 1
ATOM 2459 C CA . ARG B 1 14 ? 24.910 18.642 2.707 1.00 20.30 14 ARG B CA 1
ATOM 2460 C C . ARG B 1 14 ? 24.669 18.417 4.204 1.00 18.51 14 ARG B C 1
ATOM 2461 O O . ARG B 1 14 ? 25.652 18.206 4.945 1.00 20.62 14 ARG B O 1
ATOM 2469 N N . ASP B 1 15 ? 23.408 18.453 4.628 1.00 16.94 15 ASP B N 1
ATOM 2470 C CA . ASP B 1 15 ? 23.026 18.506 6.066 1.00 16.94 15 ASP B CA 1
ATOM 2471 C C . ASP B 1 15 ? 22.992 17.110 6.675 1.00 16.00 15 ASP B C 1
ATOM 2472 O O . ASP B 1 15 ? 22.513 16.180 6.019 1.00 16.92 15 ASP B O 1
ATOM 2477 N N . ALA B 1 16 ? 23.558 16.947 7.878 1.00 14.95 16 ALA B N 1
ATOM 2478 C CA . ALA B 1 16 ? 23.201 15.830 8.778 1.00 14.40 16 ALA B CA 1
ATOM 2479 C C . ALA B 1 16 ? 21.887 16.218 9.481 1.00 13.57 16 ALA B C 1
ATOM 2480 O O . ALA B 1 16 ? 21.870 17.120 10.398 1.00 14.25 16 ALA B O 1
ATOM 2482 N N . ILE B 1 17 ? 20.782 15.626 9.051 1.00 14.63 17 ILE B N 1
ATOM 2483 C CA . ILE B 1 17 ? 19.472 15.877 9.702 1.00 13.37 17 ILE B CA 1
ATOM 2484 C C . ILE B 1 17 ? 19.543 15.345 11.139 1.00 14.74 17 ILE B C 1
ATOM 2485 O O . ILE B 1 17 ? 19.716 14.113 11.339 1.00 14.53 17 ILE B O 1
ATOM 2490 N N . GLN B 1 18 ? 19.356 16.251 12.096 1.00 15.68 18 GLN B N 1
ATOM 2491 C CA . GLN B 1 18 ? 19.262 15.917 13.531 1.00 15.35 18 GLN B CA 1
ATOM 2492 C C . GLN B 1 18 ? 17.824 15.477 13.844 1.00 14.87 18 GLN B C 1
ATOM 2493 O O . GLN B 1 18 ? 16.929 16.210 13.527 1.00 13.27 18 GLN B O 1
ATOM 2499 N N . ALA B 1 19 ? 17.624 14.276 14.392 1.00 13.49 19 ALA B N 1
ATOM 2500 C CA . ALA B 1 19 ? 16.274 13.736 14.651 1.00 14.52 19 ALA B CA 1
ATOM 2501 C C . ALA B 1 19 ? 16.272 12.985 15.983 1.00 13.56 19 ALA B C 1
ATOM 2502 O O . ALA B 1 19 ? 17.330 12.630 16.501 1.00 13.91 19 ALA B O 1
ATOM 2504 N N . TRP B 1 20 ? 15.095 12.830 16.550 1.00 11.83 20 TRP B N 1
ATOM 2505 C CA . TRP B 1 20 ? 14.876 12.117 17.834 1.00 12.87 20 TRP B CA 1
ATOM 2506 C C . TRP B 1 20 ? 13.659 11.204 17.719 1.00 13.11 20 TRP B C 1
ATOM 2507 O O . TRP B 1 20 ? 12.656 11.599 17.060 1.00 12.49 20 TRP B O 1
ATOM 2518 N N . ALA B 1 21 ? 13.693 10.036 18.362 1.00 12.52 21 ALA B N 1
ATOM 2519 C CA . ALA B 1 21 ? 12.486 9.239 18.623 1.00 12.62 21 ALA B CA 1
ATOM 2520 C C . ALA B 1 21 ? 12.345 9.135 20.130 1.00 12.94 21 ALA B C 1
ATOM 2521 O O . ALA B 1 21 ? 13.363 8.839 20.827 1.00 14.78 21 ALA B O 1
ATOM 2523 N N . TYR B 1 22 ? 11.133 9.319 20.583 1.00 14.27 22 TYR B N 1
ATOM 2524 C CA . TYR B 1 22 ? 10.708 9.246 22.006 1.00 15.63 22 TYR B CA 1
ATOM 2525 C C . TYR B 1 22 ? 9.740 8.074 22.199 1.00 15.37 22 TYR B C 1
ATOM 2526 O O . TYR B 1 22 ? 8.650 8.034 21.553 1.00 12.95 22 TYR B O 1
ATOM 2535 N N . GLU B 1 23 ? 10.116 7.079 23.028 1.00 16.17 23 GLU B N 1
ATOM 2536 C CA . GLU B 1 23 ? 9.252 5.902 23.253 1.00 17.44 23 GLU B CA 1
ATOM 2537 C C . GLU B 1 23 ? 8.681 5.948 24.659 1.00 16.45 23 GLU B C 1
ATOM 2538 O O . GLU B 1 23 ? 9.396 6.203 25.620 1.00 16.54 23 GLU B O 1
ATOM 2544 N N . PRO B 1 24 ? 7.370 5.730 24.801 1.00 13.78 24 PRO B N 1
ATOM 2545 C CA . PRO B 1 24 ? 6.753 5.699 26.110 1.00 15.06 24 PRO B CA 1
ATOM 2546 C C . PRO B 1 24 ? 7.126 4.376 26.788 1.00 16.15 24 PRO B C 1
ATOM 2547 O O . PRO B 1 24 ? 7.593 3.423 26.165 1.00 15.07 24 PRO B O 1
ATOM 2551 N N . VAL B 1 25 ? 6.936 4.377 28.083 1.00 18.12 25 VAL B N 1
ATOM 2552 C CA . VAL B 1 25 ? 6.950 3.149 28.916 1.00 22.45 25 VAL B CA 1
ATOM 2553 C C . VAL B 1 25 ? 5.798 2.255 28.447 1.00 23.05 25 VAL B C 1
ATOM 2554 O O . VAL B 1 25 ? 4.705 2.799 28.137 1.00 26.17 25 VAL B O 1
ATOM 2558 N N . GLY B 1 26 ? 5.992 0.940 28.435 1.00 23.18 26 GLY B N 1
ATOM 2559 C CA . GLY B 1 26 ? 4.909 0.015 28.085 1.00 25.09 26 GLY B CA 1
ATOM 2560 C C . GLY B 1 26 ? 4.819 -0.211 26.593 1.00 24.37 26 GLY B C 1
ATOM 2561 O O . GLY B 1 26 ? 5.847 -0.102 25.894 1.00 27.63 26 GLY B O 1
ATOM 2562 N N . THR B 1 27 ? 3.638 -0.581 26.125 1.00 22.14 27 THR B N 1
ATOM 2563 C CA . THR B 1 27 ? 3.418 -1.013 24.723 1.00 21.93 27 THR B CA 1
ATOM 2564 C C . THR B 1 27 ? 2.704 0.120 24.013 1.00 18.25 27 THR B C 1
ATOM 2565 O O . THR B 1 27 ? 1.548 0.417 24.305 1.00 20.36 27 THR B O 1
ATOM 2569 N N . PRO B 1 28 ? 3.378 0.808 23.083 1.00 17.34 28 PRO B N 1
ATOM 2570 C CA . PRO B 1 28 ? 2.762 1.945 22.421 1.00 16.53 28 PRO B CA 1
ATOM 2571 C C . PRO B 1 28 ? 1.685 1.442 21.461 1.00 16.78 28 PRO B C 1
ATOM 2572 O O . PRO B 1 28 ? 1.819 0.288 20.956 1.00 15.25 28 PRO B O 1
ATOM 2576 N N . THR B 1 29 ? 0.739 2.320 21.142 1.00 15.84 29 THR B N 1
ATOM 2577 C CA . THR B 1 29 ? -0.437 1.997 20.296 1.00 17.23 29 THR B CA 1
ATOM 2578 C C . THR B 1 29 ? -0.419 2.769 18.973 1.00 19.21 29 THR B C 1
ATOM 2579 O O . THR B 1 29 ? -1.363 2.603 18.179 1.00 17.40 29 THR B O 1
ATOM 2583 N N . ALA B 1 30 ? 0.514 3.689 18.802 1.00 17.25 30 ALA B N 1
ATOM 2584 C CA . ALA B 1 30 ? 0.568 4.561 17.603 1.00 18.93 30 ALA B CA 1
ATOM 2585 C C . ALA B 1 30 ? 1.931 5.262 17.552 1.00 18.80 30 ALA B C 1
ATOM 2586 O O . ALA B 1 30 ? 2.680 5.338 18.598 1.00 15.57 30 ALA B O 1
ATOM 2588 N N . VAL B 1 31 ? 2.263 5.768 16.361 1.00 17.80 31 VAL B N 1
ATOM 2589 C CA . VAL B 1 31 ? 3.454 6.624 16.151 1.00 14.81 31 VAL B CA 1
ATOM 2590 C C . VAL B 1 31 ? 2.925 7.966 15.687 1.00 14.58 31 VAL B C 1
ATOM 2591 O O . VAL B 1 31 ? 2.009 7.976 14.848 1.00 13.92 31 VAL B O 1
ATOM 2595 N N . VAL B 1 32 ? 3.362 9.023 16.331 1.00 12.23 32 VAL B N 1
ATOM 2596 C CA . VAL B 1 32 ? 3.068 10.404 15.859 1.00 13.26 32 VAL B CA 1
ATOM 2597 C C . VAL B 1 32 ? 4.385 11.031 15.360 1.00 13.10 32 VAL B C 1
ATOM 2598 O O . VAL B 1 32 ? 5.337 11.154 16.124 1.00 12.70 32 VAL B O 1
ATOM 2602 N N . GLN B 1 33 ? 4.385 11.545 14.129 1.00 12.78 33 GLN B N 1
ATOM 2603 C CA . GLN B 1 33 ? 5.523 12.235 13.492 1.00 12.95 33 GLN B CA 1
ATOM 2604 C C . GLN B 1 33 ? 5.192 13.736 13.488 1.00 12.22 33 GLN B C 1
ATOM 2605 O O . GLN B 1 33 ? 4.198 14.094 12.880 1.00 12.19 33 GLN B O 1
ATOM 2611 N N . ILE B 1 34 ? 5.899 14.515 14.278 1.00 10.96 34 ILE B N 1
ATOM 2612 C CA . ILE B 1 34 ? 5.789 16.000 14.344 1.00 11.39 34 ILE B CA 1
ATOM 2613 C C . ILE B 1 34 ? 6.698 16.642 13.295 1.00 10.56 34 ILE B C 1
ATOM 2614 O O . ILE B 1 34 ? 7.933 16.375 13.269 1.00 11.13 34 ILE B O 1
ATOM 2619 N N . ILE B 1 35 ? 6.109 17.518 12.485 1.00 11.61 35 ILE B N 1
ATOM 2620 C CA . ILE B 1 35 ? 6.755 18.303 11.403 1.00 11.19 35 ILE B CA 1
ATOM 2621 C C . ILE B 1 35 ? 6.587 19.796 11.688 1.00 9.79 35 ILE B C 1
ATOM 2622 O O . ILE B 1 35 ? 5.486 20.364 11.515 1.00 11.00 35 ILE B O 1
ATOM 2627 N N . HIS B 1 36 ? 7.658 20.359 12.217 1.00 9.56 36 HIS B N 1
ATOM 2628 C CA . HIS B 1 36 ? 7.753 21.752 12.671 1.00 10.05 36 HIS B CA 1
ATOM 2629 C C . HIS B 1 36 ? 7.652 22.675 11.456 1.00 10.46 36 HIS B C 1
ATOM 2630 O O . HIS B 1 36 ? 7.812 22.250 10.274 1.00 12.43 36 HIS B O 1
ATOM 2637 N N . GLY B 1 37 ? 7.448 23.926 11.760 1.00 10.75 37 GLY B N 1
ATOM 2638 C CA . GLY B 1 37 ? 7.236 24.988 10.767 1.00 12.70 37 GLY B CA 1
ATOM 2639 C C . GLY B 1 37 ? 8.458 25.840 10.498 1.00 13.49 37 GLY B C 1
ATOM 2640 O O . GLY B 1 37 ? 9.591 25.568 10.990 1.00 13.78 37 GLY B O 1
ATOM 2641 N N . LEU B 1 38 ? 8.269 26.918 9.744 1.00 13.61 38 LEU B N 1
ATOM 2642 C CA . LEU B 1 38 ? 9.372 27.801 9.316 1.00 13.81 38 LEU B CA 1
ATOM 2643 C C . LEU B 1 38 ? 9.957 28.529 10.528 1.00 13.60 38 LEU B C 1
ATOM 2644 O O . LEU B 1 38 ? 9.184 29.152 11.334 1.00 12.60 38 LEU B O 1
ATOM 2649 N N . GLY B 1 39 ? 11.278 28.514 10.624 1.00 10.47 39 GLY B N 1
ATOM 2650 C CA . GLY B 1 39 ? 11.990 29.316 11.608 1.00 12.13 39 GLY B CA 1
ATOM 2651 C C . GLY B 1 39 ? 11.801 28.816 13.017 1.00 11.97 39 GLY B C 1
ATOM 2652 O O . GLY B 1 39 ? 12.074 29.612 13.947 1.00 14.86 39 GLY B O 1
ATOM 2653 N N . GLU B 1 40 ? 11.495 27.539 13.175 1.00 10.55 40 GLU B N 1
ATOM 2654 C CA . GLU B 1 40 ? 11.416 26.875 14.497 1.00 11.57 40 GLU B CA 1
ATOM 2655 C C . GLU B 1 40 ? 12.119 25.508 14.450 1.00 10.56 40 GLU B C 1
ATOM 2656 O O . GLU B 1 40 ? 13.044 25.293 13.622 1.00 11.92 40 GLU B O 1
ATOM 2662 N N . HIS B 1 41 ? 11.830 24.645 15.422 1.00 10.91 41 HIS B N 1
ATOM 2663 C CA . HIS B 1 41 ? 12.548 23.379 15.615 1.00 10.62 41 HIS B CA 1
ATOM 2664 C C . HIS B 1 41 ? 11.691 22.388 16.402 1.00 11.36 41 HIS B C 1
ATOM 2665 O O . HIS B 1 41 ? 10.726 22.815 17.007 1.00 12.13 41 HIS B O 1
ATOM 2672 N N . SER B 1 42 ? 12.055 21.104 16.346 1.00 12.06 42 SER B N 1
ATOM 2673 C CA . SER B 1 42 ? 11.240 19.993 16.875 1.00 12.39 42 SER B CA 1
ATOM 2674 C C . SER B 1 42 ? 11.242 19.960 18.393 1.00 12.02 42 SER B C 1
ATOM 2675 O O . SER B 1 42 ? 10.263 19.464 18.978 1.00 11.21 42 SER B O 1
ATOM 2678 N N . ARG B 1 43 ? 12.316 20.422 19.013 1.00 13.30 43 ARG B N 1
ATOM 2679 C CA . ARG B 1 43 ? 12.408 20.316 20.490 1.00 13.21 43 ARG B CA 1
ATOM 2680 C C . ARG B 1 43 ? 11.607 21.456 21.161 1.00 13.99 43 ARG B C 1
ATOM 2681 O O . ARG B 1 43 ? 11.380 21.422 22.379 1.00 15.37 43 ARG B O 1
ATOM 2689 N N . ARG B 1 44 ? 11.089 22.415 20.400 1.00 13.25 44 ARG B N 1
ATOM 2690 C CA . ARG B 1 44 ? 10.092 23.412 20.851 1.00 13.46 44 ARG B CA 1
ATOM 2691 C C . ARG B 1 44 ? 8.793 22.715 21.291 1.00 12.60 44 ARG B C 1
ATOM 2692 O O . ARG B 1 44 ? 8.071 23.308 22.069 1.00 15.33 44 ARG B O 1
ATOM 2700 N N . TYR B 1 45 ? 8.577 21.476 20.818 1.00 12.11 45 TYR B N 1
ATOM 2701 C CA . TYR B 1 45 ? 7.333 20.682 21.035 1.00 11.61 45 TYR B CA 1
ATOM 2702 C C . TYR B 1 45 ? 7.380 19.798 22.295 1.00 11.95 45 TYR B C 1
ATOM 2703 O O . TYR B 1 45 ? 6.574 18.918 22.417 1.00 12.04 45 TYR B O 1
ATOM 2712 N N . LEU B 1 46 ? 8.280 20.091 23.225 1.00 13.37 46 LEU B N 1
ATOM 2713 C CA . LEU B 1 46 ? 8.428 19.305 24.478 1.00 14.43 46 LEU B CA 1
ATOM 2714 C C . LEU B 1 46 ? 7.075 19.053 25.172 1.00 13.21 46 LEU B C 1
ATOM 2715 O O . LEU B 1 46 ? 6.811 17.922 25.514 1.00 12.12 46 LEU B O 1
ATOM 2720 N N . HIS B 1 47 ? 6.248 20.077 25.310 1.00 12.94 47 HIS B N 1
ATOM 2721 C CA . HIS B 1 47 ? 4.945 19.876 25.999 1.00 12.90 47 HIS B CA 1
ATOM 2722 C C . HIS B 1 47 ? 4.098 18.830 25.262 1.00 12.58 47 HIS B C 1
ATOM 2723 O O . HIS B 1 47 ? 3.641 17.907 25.903 1.00 13.22 47 HIS B O 1
ATOM 2730 N N . MET B 1 48 ? 3.888 19.037 23.970 1.00 12.42 48 MET B N 1
ATOM 2731 C CA . MET B 1 48 ? 3.113 18.128 23.074 1.00 12.54 48 MET B CA 1
ATOM 2732 C C . MET B 1 48 ? 3.764 16.756 23.117 1.00 12.62 48 MET B C 1
ATOM 2733 O O . MET B 1 48 ? 3.014 15.798 23.253 1.00 12.75 48 MET B O 1
ATOM 2738 N N . ILE B 1 49 ? 5.101 16.620 22.940 1.00 12.01 49 ILE B N 1
ATOM 2739 C CA . ILE B 1 49 ? 5.748 15.282 22.943 1.00 12.14 49 ILE B CA 1
ATOM 2740 C C . ILE B 1 49 ? 5.363 14.549 24.242 1.00 12.32 49 ILE B C 1
ATOM 2741 O O . ILE B 1 49 ? 5.098 13.340 24.214 1.00 12.11 49 ILE B O 1
ATOM 2746 N N . SER B 1 50 ? 5.425 15.239 25.365 1.00 12.03 50 SER B N 1
ATOM 2747 C CA . SER B 1 50 ? 5.202 14.641 26.702 1.00 12.34 50 SER B CA 1
ATOM 2748 C C . SER B 1 50 ? 3.735 14.202 26.826 1.00 13.76 50 SER B C 1
ATOM 2749 O O . SER B 1 50 ? 3.519 13.116 27.342 1.00 13.13 50 SER B O 1
ATOM 2752 N N . ALA B 1 51 ? 2.792 14.991 26.307 1.00 12.73 51 ALA B N 1
ATOM 2753 C CA . ALA B 1 51 ? 1.338 14.703 26.286 1.00 12.91 51 ALA B CA 1
ATOM 2754 C C . ALA B 1 51 ? 1.096 13.424 25.447 1.00 13.04 51 ALA B C 1
ATOM 2755 O O . ALA B 1 51 ? 0.330 12.558 25.897 1.00 15.15 51 ALA B O 1
ATOM 2757 N N . LEU B 1 52 ? 1.808 13.255 24.328 1.00 12.99 52 LEU B N 1
ATOM 2758 C CA . LEU B 1 52 ? 1.624 12.107 23.397 1.00 11.48 52 LEU B CA 1
ATOM 2759 C C . LEU B 1 52 ? 2.243 10.883 24.032 1.00 12.18 52 LEU B C 1
ATOM 2760 O O . LEU B 1 52 ? 1.616 9.823 23.898 1.00 13.89 52 LEU B O 1
ATOM 2765 N N . LEU B 1 53 ? 3.437 10.992 24.643 1.00 11.08 53 LEU B N 1
ATOM 2766 C CA . LEU B 1 53 ? 4.036 9.870 25.402 1.00 11.53 53 LEU B CA 1
ATOM 2767 C C . LEU B 1 53 ? 3.062 9.436 26.499 1.00 11.86 53 LEU B C 1
ATOM 2768 O O . LEU B 1 53 ? 2.934 8.219 26.730 1.00 12.52 53 LEU B O 1
ATOM 2773 N N . ASP B 1 54 ? 2.508 10.381 27.245 1.00 12.32 54 ASP B N 1
ATOM 2774 C CA . ASP B 1 54 ? 1.544 10.119 28.328 1.00 14.37 54 ASP B CA 1
ATOM 2775 C C . ASP B 1 54 ? 0.369 9.291 27.758 1.00 16.06 54 ASP B C 1
ATOM 2776 O O . ASP B 1 54 ? -0.131 8.398 28.459 1.00 15.75 54 ASP B O 1
ATOM 2781 N N . ALA B 1 55 ? -0.028 9.535 26.516 1.00 14.16 55 ALA B N 1
ATOM 2782 C CA . ALA B 1 55 ? -1.139 8.813 25.854 1.00 15.16 55 ALA B CA 1
ATOM 2783 C C . ALA B 1 55 ? -0.716 7.445 25.310 1.00 14.16 55 ALA B C 1
ATOM 2784 O O . ALA B 1 55 ? -1.580 6.787 24.694 1.00 17.48 55 ALA B O 1
ATOM 2786 N N . GLY B 1 56 ? 0.554 7.036 25.401 1.00 13.04 56 GLY B N 1
ATOM 2787 C CA . GLY B 1 56 ? 0.996 5.701 24.915 1.00 14.00 56 GLY B CA 1
ATOM 2788 C C . GLY B 1 56 ? 1.463 5.691 23.460 1.00 14.06 56 GLY B C 1
ATOM 2789 O O . GLY B 1 56 ? 1.432 4.616 22.820 1.00 13.95 56 GLY B O 1
ATOM 2790 N N . PHE B 1 57 ? 1.882 6.840 22.933 1.00 13.92 57 PHE B N 1
ATOM 2791 C CA . PHE B 1 57 ? 2.369 6.950 21.531 1.00 13.47 57 PHE B CA 1
ATOM 2792 C C . PHE B 1 57 ? 3.887 7.132 21.493 1.00 12.63 57 PHE B C 1
ATOM 2793 O O . PHE B 1 57 ? 4.440 7.878 22.319 1.00 16.21 57 PHE B O 1
ATOM 2801 N N . VAL B 1 58 ? 4.509 6.542 20.466 1.00 11.92 58 VAL B N 1
ATOM 2802 C CA . VAL B 1 58 ? 5.881 6.856 19.991 1.00 12.34 58 VAL B CA 1
ATOM 2803 C C . VAL B 1 58 ? 5.794 8.213 19.268 1.00 12.41 58 VAL B C 1
ATOM 2804 O O . VAL B 1 58 ? 4.742 8.462 18.619 1.00 14.64 58 VAL B O 1
ATOM 2808 N N . VAL B 1 59 ? 6.741 9.084 19.543 1.00 12.10 59 VAL B N 1
ATOM 2809 C CA . VAL B 1 59 ? 6.871 10.411 18.862 1.00 11.21 59 VAL B CA 1
ATOM 2810 C C . VAL B 1 59 ? 8.187 10.401 18.108 1.00 12.02 59 VAL B C 1
ATOM 2811 O O . VAL B 1 59 ? 9.225 10.088 18.672 1.00 12.15 59 VAL B O 1
ATOM 2815 N N . ILE B 1 60 ? 8.163 10.900 16.879 1.00 13.22 60 ILE B N 1
ATOM 2816 C CA . ILE B 1 60 ? 9.397 11.032 16.090 1.00 12.02 60 ILE B CA 1
ATOM 2817 C C . ILE B 1 60 ? 9.370 12.404 15.406 1.00 13.26 60 ILE B C 1
ATOM 2818 O O . ILE B 1 60 ? 8.333 12.812 14.947 1.00 13.02 60 ILE B O 1
ATOM 2823 N N . ALA B 1 61 ? 10.484 13.082 15.388 1.00 12.39 61 ALA B N 1
ATOM 2824 C CA . ALA B 1 61 ? 10.560 14.443 14.796 1.00 12.18 61 ALA B CA 1
ATOM 2825 C C . ALA B 1 61 ? 11.990 14.706 14.394 1.00 13.34 61 ALA B C 1
ATOM 2826 O O . ALA B 1 61 ? 12.882 14.216 15.075 1.00 13.97 61 ALA B O 1
ATOM 2828 N N . ASP B 1 62 ? 12.194 15.543 13.388 1.00 12.64 62 ASP B N 1
ATOM 2829 C CA . ASP B 1 62 ? 13.546 16.017 13.043 1.00 12.08 62 ASP B CA 1
ATOM 2830 C C . ASP B 1 62 ? 13.531 17.565 12.970 1.00 12.88 62 ASP B C 1
ATOM 2831 O O . ASP B 1 62 ? 12.462 18.141 12.884 1.00 12.73 62 ASP B O 1
ATOM 2836 N N . ASP B 1 63 ? 14.688 18.171 13.072 1.00 11.91 63 ASP B N 1
ATOM 2837 C CA . ASP B 1 63 ? 14.913 19.585 12.699 1.00 11.65 63 ASP B CA 1
ATOM 2838 C C . ASP B 1 63 ? 15.207 19.595 11.210 1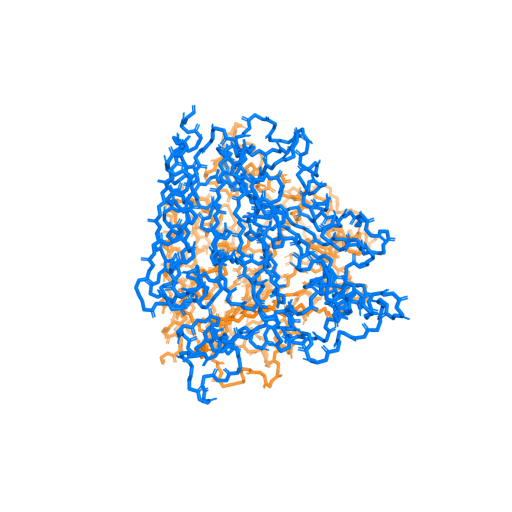.00 13.40 63 ASP B C 1
ATOM 2839 O O . ASP B 1 63 ? 16.339 19.055 10.822 1.00 12.85 63 ASP B O 1
ATOM 2844 N N . HIS B 1 64 ? 14.348 20.246 10.398 1.00 12.13 64 HIS B N 1
ATOM 2845 C CA . HIS B 1 64 ? 14.512 20.234 8.913 1.00 13.01 64 HIS B CA 1
ATOM 2846 C C . HIS B 1 64 ? 15.870 20.861 8.508 1.00 13.75 64 HIS B C 1
ATOM 2847 O O . HIS B 1 64 ? 16.467 21.602 9.252 1.00 13.28 64 HIS B O 1
ATOM 2854 N N . ALA B 1 65 ? 16.325 20.530 7.313 1.00 13.08 65 ALA B N 1
ATOM 2855 C CA . ALA B 1 65 ? 17.233 21.343 6.529 1.00 13.35 65 ALA B CA 1
ATOM 2856 C C . ALA B 1 65 ? 16.988 22.840 6.830 1.00 13.05 65 ALA B C 1
ATOM 2857 O O . ALA B 1 65 ? 15.822 23.333 6.756 1.00 14.36 65 ALA B O 1
ATOM 2859 N N . GLY B 1 66 ? 18.078 23.514 7.198 1.00 13.52 66 GLY B N 1
ATOM 2860 C CA . GLY B 1 66 ? 18.178 24.961 7.417 1.00 12.98 66 GLY B CA 1
ATOM 2861 C C . GLY B 1 66 ? 17.598 25.341 8.764 1.00 12.95 66 GLY B C 1
ATOM 2862 O O . GLY B 1 66 ? 17.440 26.521 9.014 1.00 10.88 66 GLY B O 1
ATOM 2863 N N . HIS B 1 67 ? 17.355 24.387 9.665 1.00 12.69 67 HIS B N 1
ATOM 2864 C CA . HIS B 1 67 ? 16.595 24.714 10.906 1.00 13.97 67 HIS B CA 1
ATOM 2865 C C . HIS B 1 67 ? 17.184 24.059 12.148 1.00 14.98 67 HIS B C 1
ATOM 2866 O O . HIS B 1 67 ? 17.635 22.881 12.052 1.00 13.25 67 HIS B O 1
ATOM 2873 N N . GLY B 1 68 ? 17.055 24.742 13.298 1.00 13.74 68 GLY B N 1
ATOM 2874 C CA . GLY B 1 68 ? 17.179 24.028 14.585 1.00 13.62 68 GLY B CA 1
ATOM 2875 C C . GLY B 1 68 ? 18.583 23.489 14.715 1.00 14.11 68 GLY B C 1
ATOM 2876 O O . GLY B 1 68 ? 19.479 24.157 14.234 1.00 12.56 68 GLY B O 1
ATOM 2877 N N . ARG B 1 69 ? 18.759 22.271 15.260 1.00 11.97 69 ARG B N 1
ATOM 2878 C CA . ARG B 1 69 ? 20.119 21.702 15.510 1.00 13.73 69 ARG B CA 1
ATOM 2879 C C . ARG B 1 69 ? 20.762 21.307 14.175 1.00 13.45 69 ARG B C 1
ATOM 2880 O O . ARG B 1 69 ? 21.951 21.269 14.097 1.00 13.84 69 ARG B O 1
ATOM 2888 N N . THR B 1 70 ? 19.975 20.972 13.161 1.00 14.62 70 THR B N 1
ATOM 2889 C CA . THR B 1 70 ? 20.528 20.702 11.812 1.00 14.65 70 THR B CA 1
ATOM 2890 C C . THR B 1 70 ? 21.300 21.939 11.321 1.00 14.65 70 THR B C 1
ATOM 2891 O O . THR B 1 70 ? 22.426 21.766 10.799 1.00 13.97 70 THR B O 1
ATOM 2895 N N . ALA B 1 71 ? 20.719 23.131 11.471 1.00 15.40 71 ALA B N 1
ATOM 2896 C CA . ALA B 1 71 ? 21.326 24.413 11.078 1.00 15.29 71 ALA B CA 1
ATOM 2897 C C . ALA B 1 71 ? 22.510 24.689 12.014 1.00 16.02 71 ALA B C 1
ATOM 2898 O O . ALA B 1 71 ? 23.622 25.059 11.525 1.00 18.24 71 ALA B O 1
ATOM 2900 N N . MET B 1 72 ? 22.290 24.503 13.312 1.00 18.11 72 MET B N 1
ATOM 2901 C CA . MET B 1 72 ? 23.358 24.737 14.322 1.00 18.13 72 MET B CA 1
ATOM 2902 C C . MET B 1 72 ? 24.582 23.866 13.969 1.00 18.78 72 MET B C 1
ATOM 2903 O O . MET B 1 72 ? 25.702 24.424 13.961 1.00 22.31 72 MET B O 1
ATOM 2908 N N . GLN B 1 73 ? 24.425 22.601 13.532 1.00 17.81 73 GLN B N 1
ATOM 2909 C CA . GLN B 1 73 ? 25.571 21.694 13.236 1.00 19.60 73 GLN B CA 1
ATOM 2910 C C . GLN B 1 73 ? 26.172 21.957 11.839 1.00 21.76 73 GLN B C 1
ATOM 2911 O O . GLN B 1 73 ? 27.404 21.842 11.709 1.00 22.46 73 GLN B O 1
ATOM 2917 N N . SER B 1 74 ? 25.364 22.252 10.831 1.00 19.59 74 SER B N 1
ATOM 2918 C CA . SER B 1 74 ? 25.837 22.566 9.453 1.00 20.09 74 SER B CA 1
ATOM 2919 C C . SER B 1 74 ? 26.334 24.017 9.320 1.00 19.36 74 SER B C 1
ATOM 2920 O O . SER B 1 74 ? 27.117 24.296 8.373 1.00 22.03 74 SER B O 1
ATOM 2923 N N . GLY B 1 75 ? 25.881 24.921 10.180 1.00 17.45 75 GLY B N 1
ATOM 2924 C CA . GLY B 1 75 ? 26.071 26.388 10.076 1.00 18.17 75 GLY B CA 1
ATOM 2925 C C . GLY B 1 75 ? 25.228 27.037 8.990 1.00 17.80 75 GLY B C 1
ATOM 2926 O O . GLY B 1 75 ? 25.336 28.283 8.806 1.00 19.69 75 GLY B O 1
ATOM 2927 N N . VAL B 1 76 ? 24.369 26.274 8.324 1.00 18.39 76 VAL B N 1
ATOM 2928 C CA . VAL B 1 76 ? 23.431 26.815 7.280 1.00 17.76 76 VAL B CA 1
ATOM 2929 C C . VAL B 1 76 ? 21.992 26.926 7.786 1.00 17.56 76 VAL B C 1
ATOM 2930 O O . VAL B 1 76 ? 21.346 25.892 7.976 1.00 17.69 76 VAL B O 1
ATOM 2934 N N . TRP B 1 77 ? 21.537 28.178 7.960 1.00 15.49 77 TRP B N 1
ATOM 2935 C CA . TRP B 1 77 ? 20.152 28.576 8.335 1.00 14.63 77 TRP B CA 1
ATOM 2936 C C . TRP B 1 77 ? 19.358 29.030 7.109 1.00 14.67 77 TRP B C 1
ATOM 2937 O O . TRP B 1 77 ? 19.936 29.811 6.281 1.00 17.86 77 TRP B O 1
ATOM 2948 N N . ALA B 1 78 ? 18.065 28.671 7.073 1.00 14.00 78 ALA B N 1
ATOM 2949 C CA . ALA B 1 78 ? 17.042 29.207 6.158 1.00 14.69 78 ALA B CA 1
ATOM 2950 C C . ALA B 1 78 ? 17.440 28.885 4.715 1.00 14.75 78 ALA B C 1
ATOM 2951 O O . ALA B 1 78 ? 17.118 29.708 3.828 1.00 14.44 78 ALA B O 1
ATOM 2953 N N . ASP B 1 79 ?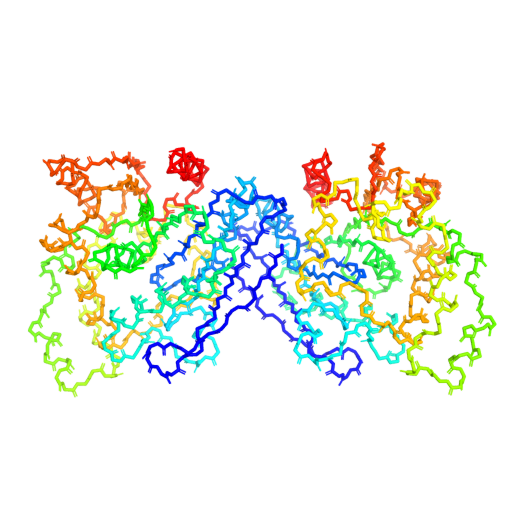 18.148 27.767 4.507 1.00 14.04 79 ASP B N 1
ATOM 2954 C CA . ASP B 1 79 ? 18.423 27.238 3.154 1.00 14.17 79 ASP B CA 1
ATOM 2955 C C . ASP B 1 79 ? 18.489 25.726 3.294 1.00 15.28 79 ASP B C 1
ATOM 2956 O O . ASP B 1 79 ? 19.090 25.226 4.277 1.00 14.11 79 ASP B O 1
ATOM 2961 N N . ALA B 1 80 ? 17.925 25.032 2.326 1.00 15.00 80 ALA B N 1
ATOM 2962 C CA . ALA B 1 80 ? 17.752 23.559 2.372 1.00 14.23 80 ALA B CA 1
ATOM 2963 C C . ALA B 1 80 ? 18.349 22.944 1.112 1.00 15.91 80 ALA B C 1
ATOM 2964 O O . ALA B 1 80 ? 18.155 21.788 0.893 1.00 17.34 80 ALA B O 1
ATOM 2966 N N . GLY B 1 81 ? 19.052 23.737 0.323 1.00 17.43 81 GLY B N 1
ATOM 2967 C CA . GLY B 1 81 ? 19.662 23.294 -0.942 1.00 19.52 81 GLY B CA 1
ATOM 2968 C C . GLY B 1 81 ? 18.720 23.508 -2.118 1.00 18.70 81 GLY B C 1
ATOM 2969 O O . GLY B 1 81 ? 17.608 24.004 -1.951 1.00 16.97 81 GLY B O 1
ATOM 2970 N N . ASP B 1 82 ? 19.162 23.080 -3.306 1.00 18.97 82 ASP B N 1
ATOM 2971 C CA . ASP B 1 82 ? 18.304 23.081 -4.517 1.00 18.86 82 ASP B CA 1
ATOM 2972 C C . ASP B 1 82 ? 17.064 22.181 -4.312 1.00 18.51 82 ASP B C 1
ATOM 2973 O O . ASP B 1 82 ? 17.110 21.198 -3.527 1.00 16.73 82 ASP B O 1
ATOM 2978 N N . ASN B 1 83 ? 15.989 22.438 -5.052 1.00 17.24 83 ASN B N 1
ATOM 2979 C CA . ASN B 1 83 ? 14.738 21.635 -4.994 1.00 17.83 83 ASN B CA 1
ATOM 2980 C C . ASN B 1 83 ? 14.328 21.507 -3.530 1.00 15.13 83 ASN B C 1
ATOM 2981 O O . ASN B 1 83 ? 14.225 20.359 -3.067 1.00 14.53 83 ASN B O 1
ATOM 2986 N N . ALA B 1 84 ? 14.274 22.633 -2.814 1.00 13.41 84 ALA B N 1
ATOM 2987 C CA . ALA B 1 84 ? 14.115 22.650 -1.346 1.00 13.83 84 ALA B CA 1
ATOM 2988 C C . ALA B 1 84 ? 12.829 21.932 -0.945 1.00 14.66 84 ALA B C 1
ATOM 2989 O O . ALA B 1 84 ? 12.838 21.149 0.043 1.00 15.80 84 ALA B O 1
ATOM 2991 N N . ALA B 1 85 ? 11.752 22.100 -1.705 1.00 14.13 85 ALA B N 1
ATOM 2992 C CA . ALA B 1 85 ? 10.477 21.420 -1.397 1.00 15.04 85 ALA B CA 1
ATOM 2993 C C . ALA B 1 85 ? 10.691 19.891 -1.437 1.00 14.88 85 ALA B C 1
ATOM 2994 O O . ALA B 1 85 ? 10.368 19.211 -0.439 1.00 14.16 85 ALA B O 1
ATOM 2996 N N . GLU B 1 86 ? 11.320 19.355 -2.493 1.00 16.13 86 GLU B N 1
ATOM 2997 C CA . GLU B 1 86 ? 11.546 17.888 -2.600 1.00 17.73 86 GLU B CA 1
ATOM 2998 C C . GLU B 1 86 ? 12.510 17.417 -1.511 1.00 15.44 86 GLU B C 1
ATOM 2999 O O . GLU B 1 86 ? 12.294 16.284 -1.014 1.00 16.85 86 GLU B O 1
ATOM 3005 N N . VAL B 1 87 ? 13.488 18.238 -1.156 1.00 15.06 87 VAL B N 1
ATOM 3006 C CA . VAL B 1 87 ? 14.470 17.912 -0.073 1.00 15.47 87 VAL B CA 1
ATOM 3007 C C . VAL B 1 87 ? 13.685 17.630 1.207 1.00 14.09 87 VAL B C 1
ATOM 3008 O O . VAL B 1 87 ? 13.806 16.516 1.770 1.00 13.10 87 VAL B O 1
ATOM 3012 N N . VAL B 1 88 ? 12.925 18.606 1.660 1.00 14.62 88 VAL B N 1
ATOM 3013 C CA . VAL B 1 88 ? 12.264 18.468 2.995 1.00 15.44 88 VAL B CA 1
ATOM 3014 C C . VAL B 1 88 ? 11.160 17.396 2.954 1.00 15.83 88 VAL B C 1
ATOM 3015 O O . VAL B 1 88 ? 10.999 16.680 3.987 1.00 16.47 88 VAL B O 1
ATOM 3019 N N . ILE B 1 89 ? 10.447 17.204 1.817 1.00 15.43 89 ILE B N 1
ATOM 3020 C CA . ILE B 1 89 ? 9.480 16.084 1.652 1.00 16.17 89 ILE B CA 1
ATOM 3021 C C . ILE B 1 89 ? 10.261 14.766 1.751 1.00 15.88 89 ILE B C 1
ATOM 3022 O O . ILE B 1 89 ? 9.866 13.880 2.541 1.00 14.44 89 ILE B O 1
ATOM 3027 N N . SER B 1 90 ? 11.387 14.637 1.040 1.00 15.68 90 SER B N 1
ATOM 3028 C CA . SER B 1 90 ? 12.178 13.386 1.009 1.00 16.16 90 SER B CA 1
ATOM 3029 C C . SER B 1 90 ? 12.695 13.062 2.418 1.00 15.49 90 SER B C 1
ATOM 3030 O O . SER B 1 90 ? 12.651 11.882 2.844 1.00 15.85 90 SER B O 1
ATOM 3033 N N . ASP B 1 91 ? 13.080 14.080 3.163 1.00 14.98 91 ASP B N 1
ATOM 3034 C CA . ASP B 1 91 ? 13.722 13.893 4.493 1.00 14.64 91 ASP B CA 1
ATOM 3035 C C . ASP B 1 91 ? 12.676 13.452 5.509 1.00 14.33 91 ASP B C 1
ATOM 3036 O O . ASP B 1 91 ? 12.981 12.628 6.431 1.00 13.38 91 ASP B O 1
ATOM 3041 N N . GLU B 1 92 ? 11.449 13.902 5.340 1.00 13.44 92 GLU B N 1
ATOM 3042 C CA . GLU B 1 92 ? 10.337 13.446 6.216 1.00 13.46 92 GLU B CA 1
ATOM 3043 C C . GLU B 1 92 ? 9.995 11.973 5.895 1.00 13.21 92 GLU B C 1
ATOM 3044 O O . GLU B 1 92 ? 9.595 11.260 6.790 1.00 13.59 92 GLU B O 1
ATOM 3050 N N . LEU B 1 93 ? 10.092 11.555 4.642 1.00 13.47 93 LEU B N 1
ATOM 3051 C CA . LEU B 1 93 ? 9.975 10.118 4.286 1.00 14.95 93 LEU B CA 1
ATOM 3052 C C . LEU B 1 93 ? 11.106 9.278 4.855 1.00 15.17 93 LEU B C 1
ATOM 3053 O O . LEU B 1 93 ? 10.792 8.148 5.418 1.00 15.35 93 LEU B O 1
ATOM 3058 N N . THR B 1 94 ? 12.338 9.789 4.731 1.00 16.22 94 THR B N 1
ATOM 3059 C CA . THR B 1 94 ? 13.527 9.123 5.282 1.00 17.42 94 THR B CA 1
ATOM 3060 C C . THR B 1 94 ? 13.294 8.961 6.788 1.00 16.40 94 THR B C 1
ATOM 3061 O O . THR B 1 94 ? 13.593 7.871 7.324 1.00 14.71 94 THR B O 1
ATOM 3065 N N . LEU B 1 95 ? 12.824 10.011 7.445 1.00 15.41 95 LEU B N 1
ATOM 3066 C CA . LEU B 1 95 ? 12.594 9.934 8.909 1.00 15.19 95 LEU B CA 1
ATOM 3067 C C . LEU B 1 95 ? 11.737 8.731 9.268 1.00 14.65 95 LEU B C 1
ATOM 3068 O O . LEU B 1 95 ? 12.104 8.019 10.216 1.00 15.79 95 LEU B O 1
ATOM 3073 N N . GLN B 1 96 ? 10.651 8.479 8.526 1.00 14.30 96 GLN B N 1
ATOM 3074 C CA . GLN B 1 96 ? 9.763 7.318 8.777 1.00 16.61 96 GLN B CA 1
ATOM 3075 C C . GLN B 1 96 ? 10.574 6.032 8.702 1.00 18.18 96 GLN B C 1
ATOM 3076 O O . GLN B 1 96 ? 10.419 5.143 9.605 1.00 17.29 96 GLN B O 1
ATOM 3082 N N . GLN B 1 97 ? 11.463 5.948 7.717 1.00 19.24 97 GLN B N 1
ATOM 3083 C CA . GLN B 1 97 ? 12.208 4.696 7.456 1.00 21.80 97 GLN B CA 1
ATOM 3084 C C . GLN B 1 97 ? 13.184 4.431 8.613 1.00 20.71 97 GLN B C 1
ATOM 3085 O O . GLN B 1 97 ? 13.521 3.289 8.787 1.00 21.75 97 GLN B O 1
ATOM 3091 N N . GLN B 1 98 ? 13.502 5.418 9.456 1.00 19.85 98 GLN B N 1
ATOM 3092 C CA . GLN B 1 98 ? 14.459 5.242 10.579 1.00 20.62 98 GLN B CA 1
ATOM 3093 C C . GLN B 1 98 ? 13.866 4.297 11.630 1.00 20.99 98 GLN B C 1
ATOM 3094 O O . GLN B 1 98 ? 14.652 3.779 12.420 1.00 22.15 98 GLN B O 1
ATOM 3100 N N . LEU B 1 99 ? 12.542 4.107 11.660 1.00 19.19 99 LEU B N 1
ATOM 3101 C CA . LEU B 1 99 ? 11.897 3.212 12.646 1.00 20.94 99 LEU B CA 1
ATOM 3102 C C . LEU B 1 99 ? 11.516 1.883 11.993 1.00 20.25 99 LEU B C 1
ATOM 3103 O O . LEU B 1 99 ? 10.817 1.103 12.642 1.00 23.75 99 LEU B O 1
ATOM 3108 N N . ALA B 1 100 ? 11.882 1.678 10.736 1.00 21.42 100 ALA B N 1
ATOM 3109 C CA . ALA B 1 100 ? 11.534 0.445 9.986 1.00 20.67 100 ALA B CA 1
ATOM 3110 C C . ALA B 1 100 ? 11.869 -0.783 10.847 1.00 21.22 100 ALA B C 1
ATOM 3111 O O . ALA B 1 100 ? 12.995 -0.872 11.361 1.00 22.73 100 ALA B O 1
ATOM 3113 N N . GLY B 1 101 ? 10.903 -1.692 11.003 1.00 21.32 101 GLY B N 1
ATOM 3114 C CA . GLY B 1 101 ? 11.021 -2.939 11.773 1.00 20.25 101 GLY B CA 1
ATOM 3115 C C . GLY B 1 101 ? 10.888 -2.737 13.266 1.00 21.59 101 GLY B C 1
ATOM 3116 O O . GLY B 1 101 ? 10.888 -3.738 13.980 1.00 23.70 101 GLY B O 1
ATOM 3117 N N . GLN B 1 102 ? 10.735 -1.506 13.755 1.00 19.47 102 GLN B N 1
ATOM 3118 C CA . GLN B 1 102 ? 10.512 -1.292 15.209 1.00 20.36 102 GLN B CA 1
ATOM 3119 C C . GLN B 1 102 ? 9.023 -1.241 15.547 1.00 19.08 102 GLN B C 1
ATOM 3120 O O . GLN B 1 102 ? 8.661 -1.836 16.590 1.00 20.10 102 GLN B O 1
ATOM 3126 N N . PHE B 1 103 ? 8.187 -0.563 14.738 1.00 20.40 103 PHE B N 1
ATOM 3127 C CA . PHE B 1 103 ? 6.739 -0.345 15.024 1.00 20.66 103 PHE B CA 1
ATOM 3128 C C . PHE B 1 103 ? 5.882 -0.568 13.767 1.00 21.98 103 PHE B C 1
ATOM 3129 O O . PHE B 1 103 ? 4.924 0.206 13.505 1.00 19.33 103 PHE B O 1
ATOM 3137 N N . ASP B 1 104 ? 6.166 -1.622 13.002 1.00 23.54 104 ASP B N 1
ATOM 3138 C CA . ASP B 1 104 ? 5.546 -1.806 11.661 1.00 24.55 104 ASP B CA 1
ATOM 3139 C C . ASP B 1 104 ? 4.040 -2.103 11.751 1.00 22.97 104 ASP B C 1
ATOM 3140 O O . ASP B 1 104 ? 3.312 -1.790 10.797 1.00 25.15 104 ASP B O 1
ATOM 3145 N N . ASP B 1 105 ? 3.591 -2.634 12.881 1.00 22.45 105 ASP B N 1
ATOM 3146 C CA . ASP B 1 105 ? 2.197 -3.000 13.191 1.00 25.94 105 ASP B CA 1
ATOM 3147 C C . ASP B 1 105 ? 1.393 -1.786 13.673 1.00 22.95 105 ASP B C 1
ATOM 3148 O O . ASP B 1 105 ? 0.166 -1.934 13.890 1.00 25.35 105 ASP B O 1
ATOM 3153 N N . LEU B 1 106 ? 2.018 -0.624 13.880 1.00 21.31 106 LEU B N 1
ATOM 3154 C CA . LEU B 1 106 ? 1.285 0.509 14.492 1.00 18.50 106 LEU B CA 1
ATOM 3155 C C . LEU B 1 106 ? 0.785 1.510 13.462 1.00 17.65 106 LEU B C 1
ATOM 3156 O O . LEU B 1 106 ? 1.433 1.743 12.433 1.00 14.14 106 LEU B O 1
ATOM 3161 N N . PRO B 1 107 ? -0.396 2.117 13.767 1.00 17.07 107 PRO B N 1
ATOM 3162 C CA . PRO B 1 107 ? -0.904 3.243 12.991 1.00 17.59 107 PRO B CA 1
ATOM 3163 C C . PRO B 1 107 ? 0.010 4.461 13.152 1.00 16.19 107 PRO B C 1
ATOM 3164 O O . PRO B 1 107 ? 0.625 4.711 14.203 1.00 15.47 107 PRO B O 1
ATOM 3168 N N . TRP B 1 108 ? 0.113 5.227 12.076 1.00 17.10 108 TRP B N 1
ATOM 3169 C CA . TRP B 1 108 ? 1.092 6.326 11.969 1.00 16.43 108 TRP B CA 1
ATOM 3170 C C . TRP B 1 108 ? 0.329 7.609 11.650 1.00 16.64 108 TRP B C 1
ATOM 3171 O O . TRP B 1 108 ? -0.369 7.643 10.634 1.00 14.96 108 TRP B O 1
ATOM 3182 N N . VAL B 1 109 ? 0.380 8.587 12.551 1.00 15.12 109 VAL B N 1
ATOM 3183 C CA . VAL B 1 109 ? -0.255 9.906 12.330 1.00 16.49 109 VAL B CA 1
ATOM 3184 C C . VAL B 1 109 ? 0.836 10.945 12.083 1.00 16.65 109 VAL B C 1
ATOM 3185 O O . VAL B 1 109 ? 1.844 10.977 12.812 1.00 15.94 109 VAL B O 1
ATOM 3189 N N . VAL B 1 110 ? 0.638 11.817 11.087 1.00 14.97 110 VAL B N 1
ATOM 3190 C CA . VAL B 1 110 ? 1.548 12.950 10.840 1.00 15.16 110 VAL B CA 1
ATOM 3191 C C . VAL B 1 110 ? 0.833 14.182 11.365 1.00 13.89 110 VAL B C 1
ATOM 3192 O O . VAL B 1 110 ? -0.347 14.397 10.994 1.00 13.67 110 VAL B O 1
ATOM 3196 N N . PHE B 1 111 ? 1.501 14.916 12.247 1.00 12.43 111 PHE B N 1
ATOM 3197 C CA . PHE B 1 111 ? 1.050 16.244 12.708 1.00 11.93 111 PHE B CA 1
ATOM 3198 C C . PHE B 1 111 ? 2.021 17.266 12.089 1.00 11.08 111 PHE B C 1
ATOM 3199 O O . PHE B 1 111 ? 3.220 17.271 12.380 1.00 11.78 111 PHE B O 1
ATOM 3207 N N . GLY B 1 112 ? 1.536 18.166 11.253 1.00 11.49 112 GLY B N 1
ATOM 3208 C CA . GLY B 1 112 ? 2.370 19.214 10.661 1.00 11.19 112 GLY B CA 1
ATOM 3209 C C . GLY B 1 112 ? 1.895 20.601 11.032 1.00 11.03 112 GLY B C 1
ATOM 3210 O O . GLY B 1 112 ? 0.674 20.888 10.833 1.00 11.98 112 GLY B O 1
ATOM 3211 N N . HIS B 1 113 ? 2.796 21.448 11.534 1.00 10.88 113 HIS B N 1
ATOM 3212 C CA . HIS B 1 113 ? 2.462 22.861 11.864 1.00 12.06 113 HIS B CA 1
ATOM 3213 C C . HIS B 1 113 ? 3.116 23.825 10.853 1.00 13.40 113 HIS B C 1
ATOM 3214 O O . HIS B 1 113 ? 4.377 23.703 10.613 1.00 13.98 113 HIS B O 1
ATOM 3221 N N . SER B 1 114 ? 2.286 24.662 10.218 1.00 17.47 114 SER B N 1
ATOM 3222 C CA . SER B 1 114 ? 2.668 25.837 9.363 1.00 19.71 114 SER B CA 1
ATOM 3223 C C . SER B 1 114 ? 3.327 25.411 8.026 1.00 18.37 114 SER B C 1
ATOM 3224 O O . SER B 1 114 ? 2.667 24.687 7.241 1.00 16.02 114 SER B O 1
ATOM 3227 N N . TRP B 1 115 ? 4.593 25.754 7.747 1.00 15.06 115 TRP B N 1
ATOM 3228 C CA . TRP B 1 115 ? 5.367 25.075 6.670 1.00 14.06 115 TRP B CA 1
ATOM 3229 C C . TRP B 1 115 ? 5.206 23.559 6.822 1.00 13.15 115 TRP B C 1
ATOM 3230 O O . TRP B 1 115 ? 5.085 22.875 5.820 1.00 13.77 115 TRP B O 1
ATOM 3241 N N . GLY B 1 116 ? 5.195 23.070 8.057 1.00 12.87 116 GLY B N 1
ATOM 3242 C CA . GLY B 1 116 ? 4.966 21.653 8.351 1.00 11.63 116 GLY B CA 1
ATOM 3243 C C . GLY B 1 116 ? 3.610 21.156 7.845 1.00 12.35 116 GLY B C 1
ATOM 3244 O O . GLY B 1 116 ? 3.502 19.974 7.471 1.00 12.35 116 GLY B O 1
ATOM 3245 N N . SER B 1 117 ? 2.551 21.972 7.928 1.00 13.12 117 SER B N 1
ATOM 3246 C CA . SER B 1 117 ? 1.223 21.604 7.367 1.00 15.01 117 SER B CA 1
ATOM 3247 C C . SER B 1 117 ? 1.342 21.411 5.851 1.00 16.15 117 SER B C 1
ATOM 3248 O O . SER B 1 117 ? 0.606 20.541 5.329 1.00 15.86 117 SER B O 1
ATOM 3251 N N . MET B 1 118 ? 2.203 22.197 5.189 1.00 16.14 118 MET B N 1
ATOM 3252 C CA . MET B 1 118 ? 2.406 22.138 3.714 1.00 14.50 118 MET B CA 1
ATOM 3253 C C . MET B 1 118 ? 3.189 20.857 3.389 1.00 14.52 118 MET B C 1
ATOM 3254 O O . MET B 1 118 ? 2.801 20.146 2.447 1.00 13.55 118 MET B O 1
ATOM 3259 N N . ILE B 1 119 ? 4.251 20.552 4.153 1.00 14.19 119 ILE B N 1
ATOM 3260 C CA . ILE B 1 119 ? 5.086 19.327 3.973 1.00 13.73 119 ILE B CA 1
ATOM 3261 C C . ILE B 1 119 ? 4.210 18.104 4.220 1.00 13.65 119 ILE B C 1
ATOM 3262 O O . ILE B 1 119 ? 4.275 17.169 3.418 1.00 13.39 119 ILE B O 1
ATOM 3267 N N . ALA B 1 120 ? 3.308 18.160 5.201 1.00 12.53 120 ALA B N 1
ATOM 3268 C CA . ALA B 1 120 ? 2.448 17.016 5.561 1.00 13.11 120 ALA B CA 1
ATOM 3269 C C . ALA B 1 120 ? 1.458 16.790 4.417 1.00 11.38 120 ALA B C 1
ATOM 3270 O O . ALA B 1 120 ? 1.253 15.641 4.020 1.00 12.83 120 ALA B O 1
ATOM 3272 N N . ARG B 1 121 ? 0.895 17.869 3.894 1.00 13.70 121 ARG B N 1
ATOM 3273 C CA . ARG B 1 121 ? -0.087 17.785 2.782 1.00 15.09 121 ARG B CA 1
ATOM 3274 C C . ARG B 1 121 ? 0.630 17.200 1.551 1.00 15.66 121 ARG B C 1
ATOM 3275 O O . ARG B 1 121 ? 0.040 16.285 0.898 1.00 16.71 121 ARG B O 1
ATOM 3283 N N . ALA B 1 122 ? 1.852 17.664 1.242 1.00 15.25 122 ALA B N 1
ATOM 3284 C CA . ALA B 1 122 ? 2.555 17.214 0.017 1.00 15.61 122 ALA B CA 1
ATOM 3285 C C . ALA B 1 122 ? 2.881 15.722 0.184 1.00 18.52 122 ALA B C 1
ATOM 3286 O O . ALA B 1 122 ? 2.776 14.962 -0.809 1.00 17.76 122 ALA B O 1
ATOM 3288 N N . MET B 1 123 ? 3.339 15.327 1.375 1.00 17.41 123 MET B N 1
ATOM 3289 C CA . MET B 1 123 ? 3.721 13.930 1.681 1.00 18.59 123 MET B CA 1
ATOM 3290 C C . MET B 1 123 ? 2.576 12.979 1.407 1.00 19.57 123 MET B C 1
ATOM 3291 O O . MET B 1 123 ? 2.862 11.798 1.026 1.00 17.17 123 MET B O 1
ATOM 3296 N N . ALA B 1 124 ? 1.386 13.420 1.808 1.00 21.02 124 ALA B N 1
ATOM 3297 C CA . ALA B 1 124 ? 0.161 12.606 1.938 1.00 22.98 124 ALA B CA 1
ATOM 3298 C C . ALA B 1 124 ? -0.167 12.019 0.578 1.00 25.41 124 ALA B C 1
ATOM 3299 O O . ALA B 1 124 ? -0.599 10.881 0.545 1.00 26.84 124 ALA B O 1
ATOM 3301 N N . THR B 1 125 ? 0.058 12.829 -0.454 1.00 29.07 125 THR B N 1
ATOM 3302 C CA . THR B 1 125 ? -0.263 12.612 -1.891 1.00 30.55 125 THR B CA 1
ATOM 3303 C C . THR B 1 125 ? 0.733 11.646 -2.543 1.00 30.22 125 THR B C 1
ATOM 3304 O O . THR B 1 125 ? 0.554 11.409 -3.730 1.00 33.66 125 THR B O 1
ATOM 3308 N N . ARG B 1 126 ? 1.778 11.187 -1.837 1.00 32.09 126 ARG B N 1
ATOM 3309 C CA . ARG B 1 126 ? 2.861 10.343 -2.413 1.00 32.55 126 ARG B CA 1
ATOM 3310 C C . ARG B 1 126 ? 2.594 8.890 -2.051 1.00 34.81 126 ARG B C 1
ATOM 3311 O O . ARG B 1 126 ? 2.279 8.598 -0.905 1.00 33.82 126 ARG B O 1
ATOM 3319 N N . PRO B 1 127 ? 2.731 7.929 -2.995 1.00 37.94 127 PRO B N 1
ATOM 3320 C CA . PRO B 1 127 ? 2.642 6.511 -2.639 1.00 37.81 127 PRO B CA 1
ATOM 3321 C C . PRO B 1 127 ? 3.897 6.092 -1.849 1.00 38.80 127 PRO B C 1
ATOM 3322 O O . PRO B 1 127 ? 4.965 6.639 -2.107 1.00 41.33 127 PRO B O 1
ATOM 3326 N N . GLY B 1 128 ? 3.742 5.175 -0.889 1.00 36.77 128 GLY B N 1
ATOM 3327 C CA . GLY B 1 128 ? 4.825 4.697 -0.007 1.00 34.68 128 GLY B CA 1
ATOM 3328 C C . GLY B 1 128 ? 4.803 5.377 1.361 1.00 35.10 128 GLY B C 1
ATOM 3329 O O . GLY B 1 128 ? 5.305 4.788 2.328 1.00 36.68 128 GLY B O 1
ATOM 3330 N N . THR B 1 129 ? 4.262 6.592 1.458 1.00 31.84 129 THR B N 1
ATOM 3331 C CA . THR B 1 129 ? 4.183 7.328 2.744 1.00 29.00 129 THR B CA 1
ATOM 3332 C C . THR B 1 129 ? 3.388 6.493 3.742 1.00 26.47 129 THR B C 1
ATOM 3333 O O . THR B 1 129 ? 2.236 6.112 3.408 1.00 25.52 129 THR B O 1
ATOM 3337 N N . ARG B 1 130 ? 3.942 6.289 4.931 1.00 24.80 130 ARG B N 1
ATOM 3338 C CA . ARG B 1 130 ? 3.153 5.787 6.080 1.00 25.75 130 ARG B CA 1
ATOM 3339 C C . ARG B 1 130 ? 2.220 6.881 6.560 1.00 21.35 130 ARG B C 1
ATOM 3340 O O . ARG B 1 130 ? 2.745 7.915 7.033 1.00 20.05 130 ARG B O 1
ATOM 3348 N N . LEU B 1 131 ? 0.904 6.668 6.484 1.00 19.98 131 LEU B N 1
ATOM 3349 C CA . LEU B 1 131 ? -0.075 7.725 6.844 1.00 19.38 131 LEU B CA 1
ATOM 3350 C C . LEU B 1 131 ? -1.493 7.165 7.081 1.00 20.91 131 LEU B C 1
ATOM 3351 O O . LEU B 1 131 ? -2.286 6.940 6.105 1.00 21.50 131 LEU B O 1
ATOM 3356 N N . ASP B 1 132 ? -1.853 7.020 8.346 1.00 17.74 132 ASP B N 1
ATOM 3357 C CA . ASP B 1 132 ? -3.178 6.475 8.734 1.00 16.36 132 ASP B CA 1
ATOM 3358 C C . ASP B 1 132 ? -4.100 7.603 9.145 1.00 15.31 132 ASP B C 1
ATOM 3359 O O . ASP B 1 132 ? -5.366 7.398 9.157 1.00 15.19 132 ASP B O 1
ATOM 3364 N N . GLY B 1 133 ? -3.510 8.745 9.517 1.00 15.05 133 GLY B N 1
ATOM 3365 C CA . GLY B 1 133 ? -4.272 9.938 9.866 1.00 14.45 133 GLY B CA 1
ATOM 3366 C C . GLY B 1 133 ? -3.437 11.166 9.667 1.00 13.83 133 GLY B C 1
ATOM 3367 O O . GLY B 1 133 ? -2.180 11.086 9.813 1.00 13.14 133 GLY B O 1
ATOM 3368 N N . LEU B 1 134 ? -4.085 12.263 9.294 1.00 13.06 134 LEU B N 1
ATOM 3369 C CA . LEU B 1 134 ? -3.368 13.517 8.980 1.00 12.47 134 LEU B CA 1
ATOM 3370 C C . LEU B 1 134 ? -3.870 14.622 9.904 1.00 11.50 134 LEU B C 1
ATOM 3371 O O . LEU B 1 134 ? -5.077 14.931 9.882 1.00 12.14 134 LEU B O 1
ATOM 3376 N N . ALA B 1 135 ? -2.979 15.240 10.681 1.00 11.16 135 ALA B N 1
ATOM 3377 C CA . ALA B 1 135 ? -3.359 16.371 11.568 1.00 11.67 135 ALA B CA 1
ATOM 3378 C C . ALA B 1 135 ? -2.551 17.582 11.120 1.00 11.34 135 ALA B C 1
ATOM 3379 O O . ALA B 1 135 ? -1.333 17.398 10.955 1.00 10.49 135 ALA B O 1
ATOM 3381 N N . LEU B 1 136 ? -3.221 18.705 10.862 1.00 11.15 136 LEU B N 1
ATOM 3382 C CA . LEU B 1 136 ? -2.622 19.954 10.351 1.00 11.08 136 LEU B CA 1
ATOM 3383 C C . LEU B 1 136 ? -2.941 21.043 11.360 1.00 11.34 136 LEU B C 1
ATOM 3384 O O . LEU B 1 136 ? -4.096 21.142 11.822 1.00 12.27 136 LEU B O 1
ATOM 3389 N N . CYS B 1 137 ? -1.971 21.896 11.598 1.00 12.78 137 CYS B N 1
ATOM 3390 C CA . CYS B 1 137 ? -2.062 23.003 12.586 1.00 13.20 137 CYS B CA 1
ATOM 3391 C C . CYS B 1 137 ? -1.483 24.253 11.907 1.00 12.58 137 CYS B C 1
ATOM 3392 O O . CYS B 1 137 ? -0.580 24.079 11.076 1.00 14.20 137 CYS B O 1
ATOM 3395 N N . GLY B 1 138 ? -1.894 25.446 12.285 1.00 13.87 138 GLY B N 1
ATOM 3396 C CA . GLY B 1 138 ? -1.359 26.689 11.705 1.00 14.87 138 GLY B CA 1
ATOM 3397 C C . GLY B 1 138 ? -1.427 26.650 10.182 1.00 15.25 138 GLY B C 1
ATOM 3398 O O . GLY B 1 138 ? -0.398 26.896 9.526 1.00 14.50 138 GLY B O 1
ATOM 3399 N N . ILE B 1 139 ? -2.607 26.294 9.660 1.00 13.86 139 ILE B N 1
ATOM 3400 C CA . ILE B 1 139 ? -2.717 25.815 8.264 1.00 13.11 139 ILE B CA 1
ATOM 3401 C C . ILE B 1 139 ? -2.531 27.003 7.300 1.00 13.49 139 ILE B C 1
ATOM 3402 O O . ILE B 1 139 ? -3.212 28.013 7.440 1.00 13.83 139 ILE B O 1
ATOM 3407 N N . VAL B 1 140 ? -1.539 26.903 6.414 1.00 12.73 140 VAL B N 1
ATOM 3408 C CA . VAL B 1 140 ? -1.319 27.910 5.350 1.00 12.53 140 VAL B CA 1
ATOM 3409 C C . VAL B 1 140 ? -2.309 27.598 4.219 1.00 13.21 140 VAL B C 1
ATOM 3410 O O . VAL B 1 140 ? -2.192 26.545 3.556 1.00 14.31 140 VAL B O 1
ATOM 3414 N N . ALA B 1 141 ? -3.260 28.477 3.978 1.00 14.56 141 ALA B N 1
ATOM 3415 C CA . ALA B 1 141 ? -4.358 28.217 3.007 1.00 15.60 141 ALA B CA 1
ATOM 3416 C C . ALA B 1 141 ? -5.011 29.536 2.575 1.00 15.62 141 ALA B C 1
ATOM 3417 O O . ALA B 1 141 ? -5.553 30.251 3.419 1.00 15.42 141 ALA B O 1
ATOM 3419 N N . GLN B 1 142 ? -4.785 29.904 1.325 1.00 16.55 142 GLN B N 1
ATOM 3420 C CA . GLN B 1 142 ? -5.340 31.076 0.627 1.00 19.65 142 GLN B CA 1
ATOM 3421 C C . GLN B 1 142 ? -4.977 32.379 1.323 1.00 17.94 142 GLN B C 1
ATOM 3422 O O . GLN B 1 142 ? -5.768 33.311 1.249 1.00 19.73 142 GLN B O 1
ATOM 3428 N N . PRO B 1 143 ? -3.746 32.577 1.896 1.00 16.36 143 PRO B N 1
ATOM 3429 C CA . PRO B 1 143 ? -3.336 33.907 2.337 1.00 15.35 143 PRO B CA 1
ATOM 3430 C C . PRO B 1 143 ? -3.037 34.757 1.091 1.00 17.61 143 PRO B C 1
ATOM 3431 O O . PRO B 1 143 ? -2.602 34.198 0.088 1.00 19.04 143 PRO B O 1
ATOM 3435 N N . ARG B 1 144 ? -3.190 36.072 1.201 1.00 18.03 144 ARG B N 1
ATOM 3436 C CA . ARG B 1 144 ? -3.042 37.015 0.065 1.00 19.68 144 ARG B CA 1
ATOM 3437 C C . ARG B 1 144 ? -1.624 36.921 -0.509 1.00 18.15 144 ARG B C 1
ATOM 3438 O O . ARG B 1 144 ? -1.478 37.046 -1.759 1.00 18.56 144 ARG B O 1
ATOM 3446 N N . GLY B 1 145 ? -0.600 36.787 0.348 1.00 17.48 145 GLY B N 1
ATOM 3447 C CA . GLY B 1 145 ? 0.808 36.741 -0.089 1.00 16.60 145 GLY B CA 1
ATOM 3448 C C . GLY B 1 145 ? 1.094 35.641 -1.098 1.00 16.97 145 GLY B C 1
ATOM 3449 O O . GLY B 1 145 ? 1.493 35.941 -2.258 1.00 17.39 145 GLY B O 1
ATOM 3450 N N . PHE B 1 146 ? 0.904 34.384 -0.705 1.00 15.70 146 PHE B N 1
ATOM 3451 C CA . PHE B 1 146 ? 1.118 33.250 -1.621 1.00 17.44 146 PHE B CA 1
ATOM 3452 C C . PHE B 1 146 ? 0.135 33.326 -2.778 1.00 17.46 146 PHE B C 1
ATOM 3453 O O . PHE B 1 146 ? 0.559 33.023 -3.895 1.00 18.32 146 PHE B O 1
ATOM 3461 N N . GLU B 1 147 ? -1.112 33.729 -2.539 1.00 17.86 147 GLU B N 1
ATOM 3462 C CA . GLU B 1 147 ? -2.183 33.560 -3.561 1.00 19.12 147 GLU B CA 1
ATOM 3463 C C . GLU B 1 147 ? -1.974 34.568 -4.697 1.00 22.00 147 GLU B C 1
ATOM 3464 O O . GLU B 1 147 ? -2.199 34.190 -5.870 1.00 21.28 147 GLU B O 1
ATOM 3470 N N . THR B 1 148 ? -1.547 35.787 -4.376 1.00 19.85 148 THR B N 1
ATOM 3471 C CA . THR B 1 148 ? -1.595 36.903 -5.345 1.00 26.32 148 THR B CA 1
ATOM 3472 C C . THR B 1 148 ? -0.406 37.861 -5.223 1.00 24.30 148 THR B C 1
ATOM 3473 O O . THR B 1 148 ? -0.006 38.342 -6.282 1.00 22.38 148 THR B O 1
ATOM 3477 N N . THR B 1 149 ? 0.111 38.203 -4.035 1.00 21.38 149 THR B N 1
ATOM 3478 C CA . THR B 1 149 ? 1.117 39.282 -3.905 1.00 22.85 149 THR B CA 1
ATOM 3479 C C . THR B 1 149 ? 2.466 38.805 -4.431 1.00 20.62 149 THR B C 1
ATOM 3480 O O . THR B 1 149 ? 3.061 39.563 -5.170 1.00 19.73 149 THR B O 1
ATOM 3484 N N . LEU B 1 150 ? 2.871 37.571 -4.129 1.00 22.34 150 LEU B N 1
ATOM 3485 C CA . LEU B 1 150 ? 4.201 37.070 -4.539 1.00 20.84 150 LEU B CA 1
ATOM 3486 C C . LEU B 1 150 ? 4.243 37.027 -6.068 1.00 21.30 150 LEU B C 1
ATOM 3487 O O . LEU B 1 150 ? 3.441 36.295 -6.700 1.00 19.73 150 LEU B O 1
ATOM 3492 N N . ASP B 1 151 ? 5.229 37.706 -6.638 1.00 25.00 151 ASP B N 1
ATOM 3493 C CA . ASP B 1 151 ? 5.356 37.901 -8.102 1.00 22.76 151 ASP B CA 1
ATOM 3494 C C . ASP B 1 151 ? 6.213 36.761 -8.651 1.00 21.33 151 ASP B C 1
ATOM 3495 O O . ASP B 1 151 ? 7.453 36.771 -8.449 1.00 18.25 151 ASP B O 1
ATOM 3500 N N . HIS B 1 152 ? 5.575 35.809 -9.304 1.00 22.70 152 HIS B N 1
ATOM 3501 C CA . HIS B 1 152 ? 6.226 34.575 -9.810 1.00 26.24 152 HIS B CA 1
ATOM 3502 C C . HIS B 1 152 ? 7.264 34.944 -10.883 1.00 27.92 152 HIS B C 1
ATOM 3503 O O . HIS B 1 152 ? 8.291 34.273 -10.949 1.00 27.82 152 HIS B O 1
ATOM 3510 N N . LYS B 1 153 ? 7.035 36.015 -11.654 1.00 27.01 153 LYS B N 1
ATOM 3511 C CA . LYS B 1 153 ? 7.967 36.427 -12.742 1.00 26.90 153 LYS B CA 1
ATOM 3512 C C . LYS B 1 153 ? 9.282 36.932 -12.146 1.00 22.87 153 LYS B C 1
ATOM 3513 O O . LYS B 1 153 ? 10.346 36.475 -12.605 1.00 24.19 153 LYS B O 1
ATOM 3519 N N . THR B 1 154 ? 9.240 37.782 -11.126 1.00 22.02 154 THR B N 1
ATOM 3520 C CA . THR B 1 154 ? 10.439 38.306 -10.420 1.00 22.02 154 THR B CA 1
ATOM 3521 C C . THR B 1 154 ? 11.196 37.168 -9.711 1.00 20.41 154 THR B C 1
ATOM 3522 O O . THR B 1 154 ? 12.477 37.124 -9.798 1.00 17.56 154 THR B O 1
ATOM 3526 N N . LEU B 1 155 ? 10.446 36.296 -9.031 1.00 19.42 155 LEU B N 1
ATOM 3527 C CA . LEU B 1 155 ? 11.003 35.089 -8.380 1.00 19.33 155 LEU B CA 1
ATOM 3528 C C . LEU B 1 155 ? 11.717 34.252 -9.445 1.00 18.05 155 LEU B C 1
ATOM 3529 O O . LEU B 1 155 ? 12.882 33.903 -9.233 1.00 17.11 155 LEU B O 1
ATOM 3534 N N . ALA B 1 156 ? 11.059 33.990 -10.579 1.00 17.83 156 ALA B N 1
ATOM 3535 C CA . ALA B 1 156 ? 11.631 33.166 -11.661 1.00 19.00 156 ALA B CA 1
ATOM 3536 C C . ALA B 1 156 ? 12.937 33.793 -12.155 1.00 18.47 156 ALA B C 1
ATOM 3537 O O . ALA B 1 156 ? 13.858 33.020 -12.417 1.00 19.25 156 ALA B O 1
ATOM 3539 N N . LYS B 1 157 ? 13.003 35.119 -12.298 1.00 18.70 157 LYS B N 1
ATOM 3540 C CA . LYS B 1 157 ? 14.239 35.809 -12.744 1.00 18.87 157 LYS B CA 1
ATOM 3541 C C . LYS B 1 157 ? 15.306 35.638 -11.666 1.00 17.34 157 LYS B C 1
ATOM 3542 O O . LYS B 1 157 ? 16.470 35.350 -12.033 1.00 15.53 157 LYS B O 1
ATOM 3548 N N . ALA B 1 158 ? 14.939 35.729 -10.386 1.00 16.01 158 ALA B N 1
ATOM 3549 C CA . ALA B 1 158 ? 15.925 35.581 -9.284 1.00 17.38 158 ALA B CA 1
ATOM 3550 C C . ALA B 1 158 ? 16.426 34.121 -9.256 1.00 15.77 158 ALA B C 1
ATOM 3551 O O . ALA B 1 158 ? 17.654 33.929 -9.021 1.00 15.92 158 ALA B O 1
ATOM 3553 N N . MET B 1 159 ? 15.542 33.148 -9.503 1.00 16.65 159 MET B N 1
ATOM 3554 C CA . MET B 1 159 ? 15.859 31.677 -9.499 1.00 15.11 159 MET B CA 1
ATOM 3555 C C . MET B 1 159 ? 16.808 31.414 -10.679 1.00 17.30 159 MET B C 1
ATOM 3556 O O . MET B 1 159 ? 17.814 30.695 -10.491 1.00 18.47 159 MET B O 1
ATOM 3561 N N . ALA B 1 160 ? 16.595 32.093 -11.810 1.00 16.10 160 ALA B N 1
ATOM 3562 C CA . ALA B 1 160 ? 17.432 31.892 -13.026 1.00 17.46 160 ALA B CA 1
ATOM 3563 C C . ALA B 1 160 ? 18.844 32.439 -12.825 1.00 19.31 160 ALA B C 1
ATOM 3564 O O . ALA B 1 160 ? 19.788 31.863 -13.455 1.00 18.32 160 ALA B O 1
ATOM 3566 N N . THR B 1 161 ? 19.011 33.560 -12.107 1.00 17.04 161 THR B N 1
ATOM 3567 C CA . THR B 1 161 ? 20.282 34.324 -12.086 1.00 17.68 161 THR B CA 1
ATOM 3568 C C . THR B 1 161 ? 21.049 34.183 -10.759 1.00 17.23 161 THR B C 1
ATOM 3569 O O . THR B 1 161 ? 22.279 34.261 -10.793 1.00 16.81 161 THR B O 1
ATOM 3573 N N . ALA B 1 162 ? 20.377 34.054 -9.619 1.00 16.65 162 ALA B N 1
ATOM 3574 C CA . ALA B 1 162 ? 21.078 34.028 -8.320 1.00 16.38 162 ALA B CA 1
ATOM 3575 C C . ALA B 1 162 ? 20.292 33.173 -7.320 1.00 16.14 162 ALA B C 1
ATOM 3576 O O . ALA B 1 162 ? 19.904 33.634 -6.259 1.00 17.18 162 ALA B O 1
ATOM 3578 N N . PRO B 1 163 ? 20.119 31.869 -7.592 1.00 15.56 163 PRO B N 1
ATOM 3579 C CA . PRO B 1 163 ? 19.283 30.998 -6.766 1.00 17.12 163 PRO B CA 1
ATOM 3580 C C . PRO B 1 163 ? 19.766 30.835 -5.316 1.00 17.38 163 PRO B C 1
ATOM 3581 O O . PRO B 1 163 ? 18.926 30.648 -4.437 1.00 17.63 163 PRO B O 1
ATOM 3585 N N . THR B 1 164 ? 21.071 30.925 -5.104 1.00 15.07 164 THR B N 1
ATOM 3586 C CA . THR B 1 164 ? 21.719 30.554 -3.819 1.00 16.02 164 THR B CA 1
ATOM 3587 C C . THR B 1 164 ? 21.984 31.815 -3.003 1.00 15.41 164 THR B C 1
ATOM 3588 O O . THR B 1 164 ? 22.226 31.692 -1.801 1.00 16.73 164 THR B O 1
ATOM 3592 N N . ASP B 1 165 ? 21.905 32.989 -3.629 1.00 14.49 165 ASP B N 1
ATOM 3593 C CA . ASP B 1 165 ? 22.032 34.277 -2.923 1.00 15.91 165 ASP B CA 1
ATOM 3594 C C . ASP B 1 165 ? 20.852 34.491 -1.975 1.00 16.72 165 ASP B C 1
ATOM 3595 O O . ASP B 1 165 ? 19.809 33.882 -2.153 1.00 15.76 165 ASP B O 1
ATOM 3600 N N . PRO B 1 166 ? 20.952 35.443 -1.017 1.00 18.24 166 PRO B N 1
ATOM 3601 C CA . PRO B 1 166 ? 19.815 35.804 -0.168 1.00 17.05 166 PRO B CA 1
ATOM 3602 C C . PRO B 1 166 ? 18.608 36.285 -0.984 1.00 16.91 166 PRO B C 1
ATOM 3603 O O . PRO B 1 166 ? 18.781 37.023 -1.971 1.00 15.42 166 PRO B O 1
ATOM 3607 N N . ALA B 1 167 ? 17.407 35.880 -0.585 1.00 16.55 167 ALA B N 1
ATOM 3608 C CA . ALA B 1 167 ? 16.166 36.213 -1.322 1.00 16.95 167 ALA B CA 1
ATOM 3609 C C . ALA B 1 167 ? 16.038 37.720 -1.286 1.00 16.60 167 ALA B C 1
ATOM 3610 O O . ALA B 1 167 ? 16.221 38.316 -0.223 1.00 17.09 167 ALA B O 1
ATOM 3612 N N . PRO B 1 168 ? 15.710 38.405 -2.394 1.00 18.24 168 PRO B N 1
ATOM 3613 C CA . PRO B 1 168 ? 15.525 39.853 -2.329 1.00 19.62 168 PRO B CA 1
ATOM 3614 C C . PRO B 1 168 ? 14.449 40.188 -1.285 1.00 19.43 168 PRO B C 1
ATOM 3615 O O . PRO B 1 168 ? 13.446 39.490 -1.228 1.00 20.12 168 PRO B O 1
ATOM 3619 N N . GLU B 1 169 ? 14.686 41.236 -0.490 1.00 23.42 169 GLU B N 1
ATOM 3620 C CA . GLU B 1 169 ? 13.737 41.664 0.574 1.00 24.55 169 GLU B CA 1
ATOM 3621 C C . GLU B 1 169 ? 12.343 41.879 -0.029 1.00 23.82 169 GLU B C 1
ATOM 3622 O O . GLU B 1 169 ? 11.357 41.432 0.591 1.00 20.30 169 GLU B O 1
ATOM 3628 N N . ALA B 1 170 ? 12.275 42.539 -1.189 1.00 23.50 170 ALA B N 1
ATOM 3629 C CA . ALA B 1 170 ? 10.987 42.824 -1.864 1.00 27.68 170 ALA B CA 1
ATOM 3630 C C . ALA B 1 170 ? 10.150 41.544 -1.977 1.00 24.51 170 ALA B C 1
ATOM 3631 O O . ALA B 1 170 ? 8.965 41.576 -1.591 1.00 22.15 170 ALA B O 1
ATOM 3633 N N . LEU B 1 171 ? 10.751 40.465 -2.489 1.00 20.63 171 LEU B N 1
ATOM 3634 C CA . LEU B 1 171 ? 10.040 39.169 -2.665 1.00 21.52 171 LEU B CA 1
ATOM 3635 C C . LEU B 1 171 ? 9.556 38.651 -1.306 1.00 19.59 171 LEU B C 1
ATOM 3636 O O . LEU B 1 171 ? 8.366 38.292 -1.201 1.00 19.41 171 LEU B O 1
ATOM 3641 N N . VAL B 1 172 ? 10.450 38.614 -0.313 1.00 19.80 172 VAL B N 1
ATOM 3642 C CA . VAL B 1 172 ? 10.104 38.116 1.053 1.00 20.02 172 VAL B CA 1
ATOM 3643 C C . VAL B 1 172 ? 8.868 38.863 1.568 1.00 20.67 172 VAL B C 1
ATOM 3644 O O . VAL B 1 172 ? 7.916 38.192 2.013 1.00 20.21 172 VAL B O 1
ATOM 3648 N N . ALA B 1 173 ? 8.893 40.198 1.507 1.00 20.19 173 ALA B N 1
ATOM 3649 C CA . ALA B 1 173 ? 7.768 41.035 1.988 1.00 20.66 173 ALA B CA 1
ATOM 3650 C C . ALA B 1 173 ? 6.458 40.601 1.318 1.00 20.55 173 ALA B C 1
ATOM 3651 O O . ALA B 1 173 ? 5.431 40.526 2.022 1.00 22.25 173 ALA B O 1
ATOM 3653 N N . GLN B 1 174 ? 6.500 40.329 0.010 1.00 19.04 174 GLN B N 1
ATOM 3654 C CA . GLN B 1 174 ? 5.292 39.917 -0.749 1.00 18.78 174 GLN B CA 1
ATOM 3655 C C . GLN B 1 174 ? 4.706 38.623 -0.154 1.00 18.84 174 GLN B C 1
ATOM 3656 O O . GLN B 1 174 ? 3.475 38.541 -0.017 1.00 17.11 174 GLN B O 1
ATOM 3662 N N . MET B 1 175 ? 5.554 37.668 0.230 1.00 19.83 175 MET B N 1
ATOM 3663 C CA . MET B 1 175 ? 5.112 36.371 0.790 1.00 18.96 175 MET B CA 1
ATOM 3664 C C . MET B 1 175 ? 4.342 36.609 2.092 1.00 19.69 175 MET B C 1
ATOM 3665 O O . MET B 1 175 ? 3.379 35.847 2.354 1.00 23.02 175 MET B O 1
ATOM 3670 N N . PHE B 1 176 ? 4.750 37.606 2.891 1.00 20.97 176 PHE B N 1
ATOM 3671 C CA . PHE B 1 176 ? 4.160 37.897 4.225 1.00 21.08 176 PHE B CA 1
ATOM 3672 C C . PHE B 1 176 ? 3.118 39.020 4.142 1.00 21.44 176 PHE B C 1
ATOM 3673 O O . PHE B 1 176 ? 2.716 39.593 5.177 1.00 16.39 176 PHE B O 1
ATOM 3681 N N . ASP B 1 177 ? 2.680 39.351 2.931 1.00 20.94 177 ASP B N 1
ATOM 3682 C CA . ASP B 1 177 ? 1.792 40.515 2.718 1.00 20.74 177 ASP B CA 1
ATOM 3683 C C . ASP B 1 177 ? 0.540 40.317 3.594 1.00 16.69 177 ASP B C 1
ATOM 3684 O O . ASP B 1 177 ? -0.102 39.298 3.454 1.00 21.68 177 ASP B O 1
ATOM 3689 N N . GLY B 1 178 ? 0.228 41.298 4.442 1.00 16.19 178 GLY B N 1
ATOM 3690 C CA . GLY B 1 178 ? -1.006 41.341 5.249 1.00 15.90 178 GLY B CA 1
ATOM 3691 C C . GLY B 1 178 ? -0.901 40.590 6.562 1.00 15.28 178 GLY B C 1
ATOM 3692 O O . GLY B 1 178 ? -1.868 40.612 7.328 1.00 15.27 178 GLY B O 1
ATOM 3693 N N . PHE B 1 179 ? 0.233 39.990 6.872 1.00 14.13 179 PHE B N 1
ATOM 3694 C CA . PHE B 1 179 ? 0.384 39.192 8.123 1.00 15.24 179 PHE B CA 1
ATOM 3695 C C . PHE B 1 179 ? 0.176 40.083 9.363 1.00 16.04 179 PHE B C 1
ATOM 3696 O O . PHE B 1 179 ? -0.109 39.556 10.438 1.00 16.32 179 PHE B O 1
ATOM 3704 N N . ALA B 1 180 ? 0.411 41.396 9.258 1.00 16.83 180 ALA B N 1
ATOM 3705 C CA . ALA B 1 180 ? 0.299 42.298 10.430 1.00 18.83 180 ALA B CA 1
ATOM 3706 C C . ALA B 1 180 ? -1.013 43.094 10.398 1.00 18.15 180 ALA B C 1
ATOM 3707 O O . ALA B 1 180 ? -1.172 44.069 11.167 1.00 18.09 180 ALA B O 1
ATOM 3709 N N . ASP B 1 181 ? -1.949 42.705 9.547 1.00 17.82 181 ASP B N 1
ATOM 3710 C CA . ASP B 1 181 ? -3.192 43.471 9.306 1.00 17.38 181 ASP B CA 1
ATOM 3711 C C . ASP B 1 181 ? -4.074 43.601 10.566 1.00 18.58 181 ASP B C 1
ATOM 3712 O O . ASP B 1 181 ? -4.861 44.570 10.659 1.00 19.33 181 ASP B O 1
ATOM 3717 N N . ARG B 1 182 ? -3.964 42.715 11.542 1.00 15.30 182 ARG B N 1
ATOM 3718 C CA . ARG B 1 182 ? -4.769 42.869 12.773 1.00 16.11 182 ARG B CA 1
ATOM 3719 C C . ARG B 1 182 ? -3.850 42.986 13.998 1.00 14.70 182 ARG B C 1
ATOM 3720 O O . ARG B 1 182 ? -4.259 42.510 15.084 1.00 15.46 182 ARG B O 1
ATOM 3728 N N . LEU B 1 183 ? -2.646 43.501 13.812 1.00 13.82 183 LEU B N 1
ATOM 3729 C CA . LEU B 1 183 ? -1.754 43.693 14.962 1.00 12.95 183 LEU B CA 1
ATOM 3730 C C . LEU B 1 183 ? -1.726 45.163 15.340 1.00 14.80 183 LEU B C 1
ATOM 3731 O O . LEU B 1 183 ? -1.950 46.000 14.484 1.00 14.78 183 LEU B O 1
ATOM 3736 N N . SER B 1 184 ? -1.321 45.406 16.577 1.00 15.79 184 SER B N 1
ATOM 3737 C CA . SER B 1 184 ? -0.946 46.755 17.051 1.00 16.45 184 SER B CA 1
ATOM 3738 C C . SER B 1 184 ? 0.573 46.911 16.942 1.00 17.42 184 SER B C 1
ATOM 3739 O O . SER B 1 184 ? 1.280 45.915 16.798 1.00 16.67 184 SER B O 1
ATOM 3742 N N . GLU B 1 185 ? 1.058 48.139 17.024 1.00 19.11 185 GLU B N 1
ATOM 3743 C CA . GLU B 1 185 ? 2.529 48.378 16.986 1.00 18.78 185 GLU B CA 1
ATOM 3744 C C . GLU B 1 185 ? 3.218 47.631 18.140 1.00 18.31 185 GLU B C 1
ATOM 3745 O O . GLU B 1 185 ? 4.285 47.069 17.896 1.00 16.74 185 GLU B O 1
ATOM 3751 N N . ASP B 1 186 ? 2.623 47.600 19.337 1.00 17.25 186 ASP B N 1
ATOM 3752 C CA . ASP B 1 186 ? 3.265 46.974 20.519 1.00 18.10 186 ASP B CA 1
ATOM 3753 C C . ASP B 1 186 ? 3.285 45.438 20.376 1.00 17.26 186 ASP B C 1
ATOM 3754 O O . ASP B 1 186 ? 3.962 44.796 21.161 1.00 17.09 186 ASP B O 1
ATOM 3759 N N . ASP B 1 187 ? 2.577 44.845 19.416 1.00 16.34 187 ASP B N 1
ATOM 3760 C CA . ASP B 1 187 ? 2.607 43.375 19.215 1.00 17.40 187 ASP B CA 1
ATOM 3761 C C . ASP B 1 187 ? 3.931 42.997 18.540 1.00 16.64 187 ASP B C 1
ATOM 3762 O O . ASP B 1 187 ? 4.280 41.816 18.553 1.00 16.22 187 ASP B O 1
ATOM 3767 N N . GLY B 1 188 ? 4.555 43.958 17.847 1.00 16.73 188 GLY B N 1
ATOM 3768 C CA . GLY B 1 188 ? 5.784 43.735 17.075 1.00 16.78 188 GLY B CA 1
ATOM 3769 C C . GLY B 1 188 ? 5.473 42.996 15.776 1.00 16.49 188 GLY B C 1
ATOM 3770 O O . GLY B 1 188 ? 4.356 42.591 15.555 1.00 14.52 188 GLY B O 1
ATOM 3771 N N . PRO B 1 189 ? 6.428 42.872 14.847 1.00 18.40 189 PRO B N 1
ATOM 3772 C CA . PRO B 1 189 ? 6.148 42.280 13.540 1.00 18.54 189 PRO B CA 1
ATOM 3773 C C . PRO B 1 189 ? 5.805 40.787 13.531 1.00 17.26 189 PRO B C 1
ATOM 3774 O O . PRO B 1 189 ? 5.248 40.316 12.540 1.00 16.44 189 PRO B O 1
ATOM 3778 N N . THR B 1 190 ? 6.162 40.049 14.583 1.00 16.46 190 THR B N 1
ATOM 3779 C CA . THR B 1 190 ? 5.856 38.599 14.697 1.00 14.17 190 THR B CA 1
ATOM 3780 C C . THR B 1 190 ? 4.672 38.374 15.654 1.00 14.47 190 THR B C 1
ATOM 3781 O O . THR B 1 190 ? 4.438 37.187 16.039 1.00 11.06 190 THR B O 1
ATOM 3785 N N . GLY B 1 191 ? 3.943 39.431 15.985 1.00 12.37 191 GLY B N 1
ATOM 3786 C CA . GLY B 1 191 ? 2.677 39.369 16.752 1.00 13.06 191 GLY B CA 1
ATOM 3787 C C . GLY B 1 191 ? 1.676 38.355 16.211 1.00 14.40 191 GLY B C 1
ATOM 3788 O O . GLY B 1 191 ? 0.785 37.931 17.019 1.00 13.12 191 GLY B O 1
ATOM 3789 N N . TRP B 1 192 ? 1.752 37.998 14.918 1.00 13.03 192 TRP B N 1
ATOM 3790 C CA . TRP B 1 192 ? 0.796 37.055 14.292 1.00 14.48 192 TRP B CA 1
ATOM 3791 C C . TRP B 1 192 ? 1.060 35.648 14.821 1.00 12.54 192 TRP B C 1
ATOM 3792 O O . TRP B 1 192 ? 0.200 34.791 14.635 1.00 14.46 192 TRP B O 1
ATOM 3803 N N . VAL B 1 193 ? 2.250 35.398 15.407 1.00 11.70 193 VAL B N 1
ATOM 3804 C CA . VAL B 1 193 ? 2.608 34.042 15.880 1.00 11.58 193 VAL B CA 1
ATOM 3805 C C . VAL B 1 193 ? 1.630 33.571 16.960 1.00 10.94 193 VAL B C 1
ATOM 3806 O O . VAL B 1 193 ? 1.365 32.393 17.003 1.00 10.97 193 VAL B O 1
ATOM 3810 N N . ALA B 1 194 ? 1.253 34.418 17.895 1.00 12.10 194 ALA B N 1
ATOM 3811 C CA . ALA B 1 194 ? 0.391 34.071 19.032 1.00 12.91 194 ALA B CA 1
ATOM 3812 C C . ALA B 1 194 ? -0.212 35.329 19.652 1.00 13.23 194 ALA B C 1
ATOM 3813 O O . ALA B 1 194 ? 0.438 36.380 19.630 1.00 13.58 194 ALA B O 1
ATOM 3815 N N . ARG B 1 195 ? -1.456 35.276 20.106 1.00 14.10 195 ARG B N 1
ATOM 3816 C CA . ARG B 1 195 ? -2.002 36.388 20.911 1.00 16.11 195 ARG B CA 1
ATOM 3817 C C . ARG B 1 195 ? -1.141 36.596 22.141 1.00 15.47 195 ARG B C 1
ATOM 3818 O O . ARG B 1 195 ? -1.075 37.710 22.583 1.00 16.20 195 ARG B O 1
ATOM 3826 N N . SER B 1 196 ? -0.693 35.511 22.757 1.00 16.27 196 SER B N 1
ATOM 3827 C CA . SER B 1 196 ? 0.186 35.541 23.963 1.00 14.50 196 SER B CA 1
ATOM 3828 C C . SER B 1 196 ? 1.525 36.217 23.624 1.00 14.21 196 SER B C 1
ATOM 3829 O O . SER B 1 196 ? 2.309 35.656 22.845 1.00 13.83 196 SER B O 1
ATOM 3832 N N . LYS B 1 197 ? 1.782 37.429 24.159 1.00 14.74 197 LYS B N 1
ATOM 3833 C CA . LYS B 1 197 ? 3.074 38.136 23.980 1.00 16.57 197 LYS B CA 1
ATOM 3834 C C . LYS B 1 197 ? 4.196 37.285 24.562 1.00 14.10 197 LYS B C 1
ATOM 3835 O O . LYS B 1 197 ? 5.311 37.306 24.021 1.00 12.03 197 LYS B O 1
ATOM 3841 N N . GLU B 1 198 ? 3.887 36.489 25.576 1.00 13.24 198 GLU B N 1
ATOM 3842 C CA . GLU B 1 198 ? 4.909 35.624 26.211 1.00 14.29 198 GLU B CA 1
ATOM 3843 C C . GLU B 1 198 ? 5.369 34.552 25.231 1.00 12.13 198 GLU B C 1
ATOM 3844 O O . GLU B 1 198 ? 6.609 34.310 25.140 1.00 14.79 198 GLU B O 1
ATOM 3850 N N . VAL B 1 199 ? 4.447 34.032 24.450 1.00 11.96 199 VAL B N 1
ATOM 3851 C CA . VAL B 1 199 ? 4.765 32.961 23.483 1.00 13.49 199 VAL B CA 1
ATOM 3852 C C . VAL B 1 199 ? 5.629 33.612 22.407 1.00 12.43 199 VAL B C 1
ATOM 3853 O O . VAL B 1 199 ? 6.626 33.020 22.046 1.00 13.04 199 VAL B O 1
ATOM 3857 N N . VAL B 1 200 ? 5.234 34.801 21.940 1.00 11.55 200 VAL B N 1
ATOM 3858 C CA . VAL B 1 200 ? 5.994 35.521 20.900 1.00 11.91 200 VAL B CA 1
ATOM 3859 C C . VAL B 1 200 ? 7.406 35.848 21.411 1.00 13.09 200 VAL B C 1
ATOM 3860 O O . VAL B 1 200 ? 8.313 35.777 20.630 1.00 11.26 200 VAL B O 1
ATOM 3864 N N . ALA B 1 201 ? 7.530 36.377 22.618 1.00 13.24 201 ALA B N 1
ATOM 3865 C CA . ALA B 1 201 ? 8.821 36.772 23.200 1.00 16.15 201 ALA B CA 1
ATOM 3866 C C . ALA B 1 201 ? 9.742 35.558 23.215 1.00 15.87 201 ALA B C 1
ATOM 3867 O O . ALA B 1 201 ? 10.950 35.659 22.845 1.00 15.40 201 ALA B O 1
ATOM 3869 N N . ASP B 1 202 ? 9.230 34.445 23.696 1.00 15.78 202 ASP B N 1
ATOM 3870 C CA . ASP B 1 202 ? 10.035 33.204 23.806 1.00 15.55 202 ASP B CA 1
ATOM 3871 C C . ASP B 1 202 ? 10.444 32.724 22.410 1.00 15.52 202 ASP B C 1
ATOM 3872 O O . ASP B 1 202 ? 11.639 32.341 22.234 1.00 15.60 202 ASP B O 1
ATOM 3877 N N . HIS B 1 203 ? 9.520 32.781 21.446 1.00 12.63 203 HIS B N 1
ATOM 3878 C CA . HIS B 1 203 ? 9.830 32.431 20.025 1.00 14.32 203 HIS B CA 1
ATOM 3879 C C . HIS B 1 203 ? 11.051 33.230 19.536 1.00 13.39 203 HIS B C 1
ATOM 3880 O O . HIS B 1 203 ? 11.911 32.685 18.820 1.00 16.42 203 HIS B O 1
ATOM 3887 N N . GLY B 1 204 ? 11.113 34.525 19.857 1.00 14.52 204 GLY B N 1
ATOM 3888 C CA . GLY B 1 204 ? 12.171 35.414 19.367 1.00 17.34 204 GLY B CA 1
ATOM 3889 C C . GLY B 1 204 ? 13.468 35.213 20.120 1.00 17.41 204 GLY B C 1
ATOM 3890 O O . GLY B 1 204 ? 14.506 35.516 19.538 1.00 24.14 204 GLY B O 1
ATOM 3891 N N . LYS B 1 205 ? 13.430 34.613 21.299 1.00 16.95 205 LYS B N 1
ATOM 3892 C CA . LYS B 1 205 ? 14.646 34.383 22.147 1.00 20.70 205 LYS B CA 1
ATOM 3893 C C . LYS B 1 205 ? 15.328 33.036 21.842 1.00 17.60 205 LYS B C 1
ATOM 3894 O O . LYS B 1 205 ? 16.573 32.953 22.011 1.00 18.18 205 LYS B O 1
ATOM 3900 N N . ASP B 1 206 ? 14.547 32.034 21.481 1.00 14.67 206 ASP B N 1
ATOM 3901 C CA . ASP B 1 206 ? 14.926 30.604 21.367 1.00 14.51 206 ASP B CA 1
ATOM 3902 C C . ASP B 1 206 ? 16.065 30.502 20.334 1.00 13.47 206 ASP B C 1
ATOM 3903 O O . ASP B 1 206 ? 15.851 30.684 19.133 1.00 13.76 206 ASP B O 1
ATOM 3908 N N . LYS B 1 207 ? 17.285 30.260 20.788 1.00 14.54 207 LYS B N 1
ATOM 3909 C CA . LYS B 1 207 ? 18.474 30.130 19.888 1.00 15.36 207 LYS B CA 1
ATOM 3910 C C . LYS B 1 207 ? 18.272 29.028 18.831 1.00 14.55 207 LYS B C 1
ATOM 3911 O O . LYS B 1 207 ? 18.906 29.127 17.784 1.00 13.84 207 LYS B O 1
ATOM 3917 N N . PHE B 1 208 ? 17.433 28.000 19.059 1.00 12.52 208 PHE B N 1
ATOM 3918 C CA . PHE B 1 208 ? 17.193 26.948 18.047 1.00 12.87 208 PHE B CA 1
ATOM 3919 C C . PHE B 1 208 ? 16.085 27.353 17.056 1.00 14.12 208 PHE B C 1
ATOM 3920 O O . PHE B 1 208 ? 15.917 26.634 16.044 1.00 13.23 208 PHE B O 1
ATOM 3928 N N . ASN B 1 209 ? 15.417 28.502 17.249 1.00 14.69 209 ASN B N 1
ATOM 3929 C CA . ASN B 1 209 ? 14.522 29.062 16.199 1.00 14.26 209 ASN B CA 1
ATOM 3930 C C . ASN B 1 209 ? 15.385 29.890 15.262 1.00 15.18 209 ASN B C 1
ATOM 3931 O O . ASN B 1 209 ? 15.439 29.573 14.083 1.00 15.67 209 ASN B O 1
ATOM 3936 N N . ASN B 1 210 ? 16.057 30.899 15.807 1.00 17.08 210 ASN B N 1
ATOM 3937 C CA . ASN B 1 210 ? 16.814 31.893 15.015 1.00 18.56 210 ASN B CA 1
ATOM 3938 C C . ASN B 1 210 ? 15.910 32.420 13.907 1.00 18.63 210 ASN B C 1
ATOM 3939 O O . ASN B 1 210 ? 16.375 32.527 12.740 1.00 19.16 210 ASN B O 1
ATOM 3944 N N . PHE B 1 211 ? 14.659 32.742 14.250 1.00 18.30 211 PHE B N 1
ATOM 3945 C CA . PHE B 1 211 ? 13.656 33.193 13.276 1.00 19.63 211 PHE B CA 1
ATOM 3946 C C . PHE B 1 211 ? 14.158 34.524 12.712 1.00 21.74 211 PHE B C 1
ATOM 3947 O O . PHE B 1 211 ? 14.602 35.384 13.508 1.00 19.49 211 PHE B O 1
ATOM 3955 N N . GLY B 1 212 ? 14.064 34.674 11.401 1.00 22.89 212 GLY B N 1
ATOM 3956 C CA . GLY B 1 212 ? 14.452 35.910 10.686 1.00 22.16 212 GLY B CA 1
ATOM 3957 C C . GLY B 1 212 ? 15.866 35.830 10.101 1.00 21.60 212 GLY B C 1
ATOM 3958 O O . GLY B 1 212 ? 16.258 36.831 9.465 1.00 22.61 212 GLY B O 1
ATOM 3959 N N . ALA B 1 213 ? 16.578 34.702 10.233 1.00 21.02 213 ALA B N 1
ATOM 3960 C CA . ALA B 1 213 ? 17.790 34.404 9.409 1.00 17.50 213 ALA B CA 1
ATOM 3961 C C . ALA B 1 213 ? 17.363 34.593 7.956 1.00 17.53 213 ALA B C 1
ATOM 3962 O O . ALA B 1 213 ? 16.251 34.258 7.581 1.00 18.72 213 ALA B O 1
ATOM 3964 N N . PRO B 1 214 ? 18.149 35.289 7.113 1.00 20.01 214 PRO B N 1
ATOM 3965 C CA . PRO B 1 214 ? 17.694 35.600 5.758 1.00 19.75 214 PRO B CA 1
ATOM 3966 C C . PRO B 1 214 ? 17.584 34.297 4.950 1.00 17.09 214 PRO B C 1
ATOM 3967 O O . PRO B 1 214 ? 18.449 33.504 4.984 1.00 18.46 214 PRO B O 1
ATOM 3971 N N . MET B 1 215 ? 16.476 34.093 4.266 1.00 14.99 215 MET B N 1
ATOM 3972 C CA . MET B 1 215 ? 16.300 32.864 3.462 1.00 15.26 215 MET B CA 1
ATOM 3973 C C . MET B 1 215 ? 16.965 33.100 2.108 1.00 13.68 215 MET B C 1
ATOM 3974 O O . MET B 1 215 ? 17.099 34.290 1.660 1.00 14.89 215 MET B O 1
ATOM 3979 N N . SER B 1 216 ? 17.368 32.030 1.454 1.00 13.76 216 SER B N 1
ATOM 3980 C CA . SER B 1 216 ? 17.941 32.123 0.088 1.00 15.38 216 SER B CA 1
ATOM 3981 C C . SER B 1 216 ? 16.789 32.234 -0.900 1.00 14.25 216 SER B C 1
ATOM 3982 O O . SER B 1 216 ? 15.677 31.866 -0.552 1.00 12.98 216 SER B O 1
ATOM 3985 N N . THR B 1 217 ? 17.080 32.643 -2.126 1.00 14.06 217 THR B N 1
ATOM 3986 C CA . THR B 1 217 ? 16.032 32.677 -3.179 1.00 14.11 217 THR B CA 1
ATOM 3987 C C . THR B 1 217 ? 15.482 31.253 -3.388 1.00 14.49 217 THR B C 1
ATOM 3988 O O . THR B 1 217 ? 14.203 31.096 -3.523 1.00 15.37 217 THR B O 1
ATOM 3992 N N . ARG B 1 218 ? 16.349 30.256 -3.453 1.00 13.76 218 ARG B N 1
ATOM 3993 C CA . ARG B 1 218 ? 15.941 28.845 -3.726 1.00 14.61 218 ARG B CA 1
ATOM 3994 C C . ARG B 1 218 ? 15.052 28.330 -2.561 1.00 14.86 218 ARG B C 1
ATOM 3995 O O . ARG B 1 218 ? 14.168 27.491 -2.793 1.00 16.78 218 ARG B O 1
ATOM 4003 N N . PHE B 1 219 ? 15.290 28.798 -1.335 1.00 15.18 219 PHE B N 1
ATOM 4004 C CA . PHE B 1 219 ? 14.447 28.397 -0.170 1.00 14.85 219 PHE B CA 1
ATOM 4005 C C . PHE B 1 219 ? 13.062 29.025 -0.329 1.00 14.55 219 PHE B C 1
ATOM 4006 O O . PHE B 1 219 ? 12.116 28.325 -0.118 1.00 14.17 219 PHE B O 1
ATOM 4014 N N . LEU B 1 220 ? 12.968 30.303 -0.725 1.00 14.53 220 LEU B N 1
ATOM 4015 C CA . LEU B 1 220 ? 11.698 31.007 -1.026 1.00 14.75 220 LEU B CA 1
ATOM 4016 C C . LEU B 1 220 ? 10.965 30.303 -2.165 1.00 14.11 220 LEU B C 1
ATOM 4017 O O . LEU B 1 220 ? 9.788 30.116 -2.046 1.00 11.91 220 LEU B O 1
ATOM 4022 N N . GLN B 1 221 ? 11.656 29.886 -3.222 1.00 14.58 221 GLN B N 1
ATOM 4023 C CA . GLN B 1 221 ? 11.035 29.076 -4.300 1.00 14.65 221 GLN B CA 1
ATOM 4024 C C . GLN B 1 221 ? 10.438 27.799 -3.710 1.00 13.76 221 GLN B C 1
ATOM 4025 O O . GLN B 1 221 ? 9.311 27.485 -4.055 1.00 15.54 221 GLN B O 1
ATOM 4031 N N . GLY B 1 222 ? 11.152 27.167 -2.781 1.00 14.77 222 GLY B N 1
ATOM 4032 C CA . GLY B 1 222 ? 10.710 25.958 -2.083 1.00 14.89 222 GLY B CA 1
ATOM 4033 C C . GLY B 1 222 ? 9.384 26.218 -1.360 1.00 13.61 222 GLY B C 1
ATOM 4034 O O . GLY B 1 222 ? 8.495 25.348 -1.379 1.00 14.65 222 GLY B O 1
ATOM 4035 N N . LEU B 1 223 ? 9.263 27.376 -0.696 1.00 13.66 223 LEU B N 1
ATOM 4036 C CA . LEU B 1 223 ? 7.999 27.703 0.009 1.00 13.61 223 LEU B CA 1
ATOM 4037 C C . LEU B 1 223 ? 6.877 27.862 -1.028 1.00 14.05 223 LEU B C 1
ATOM 4038 O O . LEU B 1 223 ? 5.761 27.391 -0.796 1.00 15.45 223 LEU B O 1
ATOM 4043 N N . ALA B 1 224 ? 7.121 28.558 -2.134 1.00 14.76 224 ALA B N 1
ATOM 4044 C CA . ALA B 1 224 ? 6.098 28.762 -3.181 1.00 12.36 224 ALA B CA 1
ATOM 4045 C C . ALA B 1 224 ? 5.764 27.421 -3.853 1.00 13.17 224 ALA B C 1
ATOM 4046 O O . ALA B 1 224 ? 4.565 27.134 -4.109 1.00 13.48 224 ALA B O 1
ATOM 4048 N N . ASP B 1 225 ? 6.742 26.550 -4.037 1.00 13.64 225 ASP B N 1
ATOM 4049 C CA . ASP B 1 225 ? 6.515 25.209 -4.635 1.00 14.05 225 ASP B CA 1
ATOM 4050 C C . ASP B 1 225 ? 5.616 24.392 -3.704 1.00 15.36 225 ASP B C 1
ATOM 4051 O O . ASP B 1 225 ? 4.630 23.791 -4.209 1.00 13.26 225 ASP B O 1
ATOM 4056 N N . ILE B 1 226 ? 6.004 24.309 -2.433 1.00 13.80 226 ILE B N 1
ATOM 4057 C CA . ILE B 1 226 ? 5.260 23.461 -1.465 1.00 14.67 226 ILE B CA 1
ATOM 4058 C C . ILE B 1 226 ? 3.852 24.038 -1.248 1.00 13.32 226 ILE B C 1
ATOM 4059 O O . ILE B 1 226 ? 2.971 23.297 -0.963 1.00 12.92 226 ILE B O 1
ATOM 4064 N N . TYR B 1 227 ? 3.716 25.360 -1.338 1.00 16.43 227 TYR B N 1
ATOM 4065 C CA . TYR B 1 227 ? 2.379 25.977 -1.156 1.00 14.98 227 TYR B CA 1
ATOM 4066 C C . TYR B 1 227 ? 1.433 25.384 -2.224 1.00 15.26 227 TYR B C 1
ATOM 4067 O O . TYR B 1 227 ? 0.231 25.064 -1.965 1.00 17.13 227 TYR B O 1
ATOM 4076 N N . ALA B 1 228 ? 1.908 25.355 -3.459 1.00 13.71 228 ALA B N 1
ATOM 4077 C CA . ALA B 1 228 ? 1.139 24.911 -4.646 1.00 13.83 228 ALA B CA 1
ATOM 4078 C C . ALA B 1 228 ? 0.898 23.403 -4.531 1.00 14.41 228 ALA B C 1
ATOM 4079 O O . ALA B 1 228 ? -0.194 22.973 -4.890 1.00 20.06 228 ALA B O 1
ATOM 4081 N N . MET B 1 229 ? 1.836 22.645 -3.969 1.00 13.78 229 MET B N 1
ATOM 4082 C CA . MET B 1 229 ? 1.752 21.179 -3.748 1.00 14.64 229 MET B CA 1
ATOM 4083 C C . MET B 1 229 ? 0.676 20.883 -2.678 1.00 16.24 229 MET B C 1
ATOM 4084 O O . MET B 1 229 ? 0.050 19.849 -2.778 1.00 19.78 229 MET B O 1
ATOM 4089 N N . ALA B 1 230 ? 0.491 21.761 -1.680 1.00 14.40 230 ALA B N 1
ATOM 4090 C CA . ALA B 1 230 ? -0.437 21.580 -0.541 1.00 14.18 230 ALA B CA 1
ATOM 4091 C C . ALA B 1 230 ? -1.827 22.109 -0.850 1.00 13.74 230 ALA B C 1
ATOM 4092 O O . ALA B 1 230 ? -2.746 21.637 -0.180 1.00 13.69 230 ALA B O 1
ATOM 4094 N N . ASN B 1 231 ? -1.974 23.152 -1.688 1.00 12.75 231 ASN B N 1
ATOM 4095 C CA . ASN B 1 231 ? -3.274 23.850 -1.866 1.00 14.85 231 ASN B CA 1
ATOM 4096 C C . ASN B 1 231 ? -3.768 23.633 -3.289 1.00 16.77 231 ASN B C 1
ATOM 4097 O O . ASN B 1 231 ? -4.904 24.067 -3.573 1.00 17.09 231 ASN B O 1
ATOM 4102 N N . GLY B 1 232 ? -2.960 22.964 -4.114 1.00 18.18 232 GLY B N 1
ATOM 4103 C CA . GLY B 1 232 ? -3.254 22.758 -5.550 1.00 20.29 232 GLY B CA 1
ATOM 4104 C C . GLY B 1 232 ? -4.307 21.694 -5.801 1.00 21.42 232 GLY B C 1
ATOM 4105 O O . GLY B 1 232 ? -4.589 20.846 -4.911 1.00 17.78 232 GLY B O 1
ATOM 4106 N N . ASP B 1 233 ? -4.875 21.689 -7.019 1.00 21.71 233 ASP B N 1
ATOM 4107 C CA . ASP B 1 233 ? -5.876 20.680 -7.418 1.00 22.39 233 ASP B CA 1
ATOM 4108 C C . ASP B 1 233 ? -5.369 19.255 -7.128 1.00 21.55 233 ASP B C 1
ATOM 4109 O O . ASP B 1 233 ? -6.159 18.428 -6.691 1.00 18.92 233 ASP B O 1
ATOM 4114 N N . SER B 1 234 ? -4.097 18.971 -7.389 1.00 19.10 234 SER B N 1
ATOM 4115 C CA . SER B 1 234 ? -3.531 17.599 -7.247 1.00 21.42 234 SER B CA 1
ATOM 4116 C C . SER B 1 234 ? -3.551 17.154 -5.782 1.00 19.27 234 SER B C 1
ATOM 4117 O O . SER B 1 234 ? -3.672 15.970 -5.545 1.00 19.77 234 SER B O 1
ATOM 4120 N N . PHE B 1 235 ? -3.433 18.070 -4.818 1.00 18.37 235 PHE B N 1
ATOM 4121 C CA . PHE B 1 235 ? -3.611 17.697 -3.394 1.00 16.93 235 PHE B CA 1
ATOM 4122 C C . PHE B 1 235 ? -5.027 17.131 -3.178 1.00 16.99 235 PHE B C 1
ATOM 4123 O O . PHE B 1 235 ? -5.230 16.017 -2.619 1.00 16.48 235 PHE B O 1
ATOM 4131 N N . TYR B 1 236 ? -6.043 17.904 -3.556 1.00 16.83 236 TYR B N 1
ATOM 4132 C CA . TYR B 1 236 ? -7.470 17.535 -3.325 1.00 16.28 236 TYR B CA 1
ATOM 4133 C C . TYR B 1 236 ? -7.799 16.250 -4.094 1.00 15.69 236 TYR B C 1
ATOM 4134 O O . TYR B 1 236 ? -8.526 15.398 -3.576 1.00 21.15 236 TYR B O 1
ATOM 4143 N N . ALA B 1 237 ? -7.263 16.117 -5.294 1.00 16.72 237 ALA B N 1
ATOM 4144 C CA . ALA B 1 237 ? -7.598 14.979 -6.185 1.00 18.52 237 ALA B CA 1
ATOM 4145 C C . ALA B 1 237 ? -7.021 13.682 -5.606 1.00 19.78 237 ALA B C 1
ATOM 4146 O O . ALA B 1 237 ? -7.620 12.614 -5.850 1.00 22.35 237 ALA B O 1
ATOM 4148 N N . THR B 1 238 ? -5.882 13.749 -4.899 1.00 18.12 238 THR B N 1
ATOM 4149 C CA . THR B 1 238 ? -5.111 12.543 -4.497 1.00 21.02 238 THR B CA 1
ATOM 4150 C C . THR B 1 238 ? -5.096 12.323 -2.984 1.00 20.37 238 THR B C 1
ATOM 4151 O O . THR B 1 238 ? -4.695 11.215 -2.610 1.00 21.04 238 THR B O 1
ATOM 4155 N N . MET B 1 239 ? -5.563 13.265 -2.162 1.00 20.31 239 MET B N 1
ATOM 4156 C CA . MET B 1 239 ? -5.648 13.057 -0.684 1.00 18.40 239 MET B CA 1
ATOM 4157 C C . MET B 1 239 ? -6.283 11.705 -0.399 1.00 17.80 239 MET B C 1
ATOM 4158 O O . MET B 1 239 ? -7.408 11.429 -0.816 1.00 18.11 239 MET B O 1
ATOM 4163 N N . PRO B 1 240 ? -5.610 10.800 0.333 1.00 17.70 240 PRO B N 1
ATOM 4164 C CA . PRO B 1 240 ? -6.221 9.521 0.673 1.00 18.40 240 PRO B CA 1
ATOM 4165 C C . PRO B 1 240 ? -7.412 9.619 1.633 1.00 18.35 240 PRO B C 1
ATOM 4166 O O . PRO B 1 240 ? -7.637 10.636 2.300 1.00 16.85 240 PRO B O 1
ATOM 4170 N N . ASN B 1 241 ? -8.242 8.586 1.607 1.00 19.37 241 ASN B N 1
ATOM 4171 C CA . ASN B 1 241 ? -9.511 8.514 2.377 1.00 20.86 241 ASN B CA 1
ATOM 4172 C C . ASN B 1 241 ? -9.129 8.035 3.781 1.00 20.25 241 ASN B C 1
ATOM 4173 O O . ASN B 1 241 ? -9.275 6.845 4.101 1.00 19.25 241 ASN B O 1
ATOM 4178 N N . ILE B 1 242 ? -8.553 8.941 4.567 1.00 18.01 242 ILE B N 1
ATOM 4179 C CA . ILE B 1 242 ? -8.175 8.696 5.981 1.00 16.88 242 ILE B CA 1
ATOM 4180 C C . ILE B 1 242 ? -8.737 9.862 6.789 1.00 16.53 242 ILE B C 1
ATOM 4181 O O . ILE B 1 242 ? -8.908 10.972 6.275 1.00 13.87 242 ILE B O 1
ATOM 4186 N N . PRO B 1 243 ? -8.886 9.682 8.109 1.00 15.52 243 PRO B N 1
ATOM 4187 C CA . PRO B 1 243 ? -9.290 10.794 8.966 1.00 16.56 243 PRO B CA 1
ATOM 4188 C C . PRO B 1 243 ? -8.286 11.960 8.858 1.00 15.12 243 PRO B C 1
ATOM 4189 O O . PRO B 1 243 ? -7.047 11.764 8.787 1.00 14.03 243 PRO B O 1
ATOM 4193 N N . ILE B 1 244 ? -8.835 13.152 8.849 1.00 14.60 244 ILE B N 1
ATOM 4194 C CA . ILE B 1 244 ? -8.099 14.427 8.767 1.00 14.23 244 ILE B CA 1
ATOM 4195 C C . ILE B 1 244 ? -8.602 15.306 9.902 1.00 12.90 244 ILE B C 1
ATOM 4196 O O . ILE B 1 244 ? -9.845 15.435 10.073 1.00 14.62 244 ILE B O 1
ATOM 4201 N N . VAL B 1 245 ? -7.707 15.932 10.650 1.00 12.27 245 VAL B N 1
ATOM 4202 C CA . VAL B 1 245 ? -8.132 16.950 11.665 1.00 11.92 245 VAL B CA 1
ATOM 4203 C C . VAL B 1 245 ? -7.328 18.233 11.396 1.00 10.84 245 VAL B C 1
ATOM 4204 O O . VAL B 1 245 ? -6.091 18.105 11.017 1.00 11.43 245 VAL B O 1
ATOM 4208 N N . LEU B 1 246 ? -7.972 19.374 11.556 1.00 11.05 246 LEU B N 1
ATOM 4209 C CA . LEU B 1 246 ? -7.464 20.726 11.223 1.00 11.46 246 LEU B CA 1
ATOM 4210 C C . LEU B 1 246 ? -7.538 21.549 12.502 1.00 11.23 246 LEU B C 1
ATOM 4211 O O . LEU B 1 246 ? -8.618 21.604 13.120 1.00 13.25 246 LEU B O 1
ATOM 4216 N N . PHE B 1 247 ? -6.437 22.186 12.876 1.00 10.30 247 PHE B N 1
ATOM 4217 C CA . PHE B 1 247 ? -6.425 23.143 14.004 1.00 11.07 247 PHE B CA 1
ATOM 4218 C C . PHE B 1 247 ? -5.932 24.494 13.490 1.00 10.55 247 PHE B C 1
ATOM 4219 O O . PHE B 1 247 ? -4.828 24.510 12.865 1.00 11.78 247 PHE B O 1
ATOM 4227 N N . ALA B 1 248 ? -6.662 25.574 13.770 1.00 10.66 248 ALA B N 1
ATOM 4228 C CA . ALA B 1 248 ? -6.265 26.930 13.329 1.00 11.24 248 ALA B CA 1
ATOM 4229 C C . ALA B 1 248 ? -6.842 27.965 14.251 1.00 11.52 248 ALA B C 1
ATOM 4230 O O . ALA B 1 248 ? -7.912 27.745 14.820 1.00 13.02 248 ALA B O 1
ATOM 4232 N N . GLY B 1 249 ? -6.177 29.097 14.293 1.00 12.40 249 GLY B N 1
ATOM 4233 C CA . GLY B 1 249 ? -6.693 30.338 14.888 1.00 11.69 249 GLY B CA 1
ATOM 4234 C C . GLY B 1 249 ? -7.477 31.190 13.882 1.00 13.01 249 GLY B C 1
ATOM 4235 O O . GLY B 1 249 ? -7.013 31.357 12.763 1.00 13.27 249 GLY B O 1
ATOM 4236 N N . SER B 1 250 ? -8.676 31.631 14.232 1.00 14.09 250 SER B N 1
ATOM 4237 C CA . SER B 1 250 ? -9.464 32.588 13.407 1.00 13.04 250 SER B CA 1
ATOM 4238 C C . SER B 1 250 ? -8.648 33.861 13.123 1.00 12.32 250 SER B C 1
ATOM 4239 O O . SER B 1 250 ? -8.922 34.496 12.079 1.00 13.09 250 SER B O 1
ATOM 4242 N N . GLU B 1 251 ? -7.684 34.198 13.992 1.00 12.99 251 GLU B N 1
ATOM 4243 C CA . GLU B 1 251 ? -6.872 35.443 13.853 1.00 13.48 251 GLU B CA 1
ATOM 4244 C C . GLU B 1 251 ? -5.478 35.151 13.277 1.00 12.79 251 GLU B C 1
ATOM 4245 O O . GLU B 1 251 ? -4.564 35.968 13.504 1.00 12.84 251 GLU B O 1
ATOM 4251 N N . ASP B 1 252 ? -5.332 34.033 12.562 1.00 11.94 252 ASP B N 1
ATOM 4252 C CA . ASP B 1 252 ? -4.068 33.618 11.905 1.00 11.50 252 ASP B CA 1
ATOM 4253 C C . ASP B 1 252 ? -4.041 34.093 10.458 1.00 12.49 252 ASP B C 1
ATOM 4254 O O . ASP B 1 252 ? -4.884 33.631 9.661 1.00 11.36 252 ASP B O 1
ATOM 4259 N N . PRO B 1 253 ? -3.113 35.012 10.088 1.00 14.22 253 PRO B N 1
ATOM 4260 C CA . PRO B 1 253 ? -3.010 35.482 8.701 1.00 14.36 253 PRO B CA 1
ATOM 4261 C C . PRO B 1 253 ? -2.673 34.326 7.754 1.00 13.79 253 PRO B C 1
ATOM 4262 O O . PRO B 1 253 ? -3.022 34.437 6.594 1.00 13.58 253 PRO B O 1
ATOM 4266 N N . ALA B 1 254 ? -1.955 33.291 8.210 1.00 13.58 254 ALA B N 1
ATOM 4267 C CA . ALA B 1 254 ? -1.492 32.184 7.321 1.00 12.77 254 ALA B CA 1
ATOM 4268 C C . ALA B 1 254 ? -2.681 31.518 6.644 1.00 12.78 254 ALA B C 1
ATOM 4269 O O . ALA B 1 254 ? -2.508 30.994 5.534 1.00 13.83 254 ALA B O 1
ATOM 4271 N N . GLY B 1 255 ? -3.789 31.376 7.370 1.00 12.26 255 GLY B N 1
ATOM 4272 C CA . GLY B 1 255 ? -5.012 30.730 6.872 1.00 14.49 255 GLY B CA 1
ATOM 4273 C C . GLY B 1 255 ? -6.040 31.752 6.410 1.00 13.13 255 GLY B C 1
ATOM 4274 O O . GLY B 1 255 ? -7.248 31.422 6.370 1.00 16.25 255 GLY B O 1
ATOM 4275 N N . ASP B 1 256 ? -5.595 32.960 6.065 1.00 14.79 256 ASP B N 1
ATOM 4276 C CA . ASP B 1 256 ? -6.451 34.106 5.652 1.00 13.56 256 ASP B CA 1
ATOM 4277 C C . ASP B 1 256 ? -7.530 34.363 6.723 1.00 12.65 256 ASP B C 1
ATOM 4278 O O . ASP B 1 256 ? -8.688 34.613 6.403 1.00 11.60 256 ASP B O 1
ATOM 4283 N N . PHE B 1 257 ? -7.115 34.439 7.981 1.00 13.74 257 PHE B N 1
ATOM 4284 C CA . PHE B 1 257 ? -7.976 34.791 9.145 1.00 13.93 257 PHE B CA 1
ATOM 4285 C C . PHE B 1 257 ? -9.194 33.864 9.147 1.00 15.32 257 PHE B C 1
ATOM 4286 O O . PHE B 1 257 ? -10.348 34.356 9.280 1.00 14.38 257 PHE B O 1
ATOM 4294 N N . GLY B 1 258 ? -8.947 32.550 9.071 1.00 16.00 258 GLY B N 1
ATOM 4295 C CA . GLY B 1 258 ? -9.938 31.481 9.201 1.00 17.37 258 GLY B CA 1
ATOM 4296 C C . GLY B 1 258 ? -10.614 31.165 7.860 1.00 15.59 258 GLY B C 1
ATOM 4297 O O . GLY B 1 258 ? -10.992 29.998 7.641 1.00 13.75 258 GLY B O 1
ATOM 4298 N N . THR B 1 259 ? -10.741 32.166 6.977 1.00 15.81 259 THR B N 1
ATOM 4299 C CA . THR B 1 259 ? -11.470 32.016 5.690 1.00 15.16 259 THR B CA 1
ATOM 4300 C C . THR B 1 259 ? -10.805 30.910 4.847 1.00 15.03 259 THR B C 1
ATOM 4301 O O . THR B 1 259 ? -11.530 30.006 4.333 1.00 15.38 259 THR B O 1
ATOM 4305 N N . GLY B 1 260 ? -9.471 30.917 4.745 1.00 14.54 260 GLY B N 1
ATOM 4306 C CA . GLY B 1 260 ? -8.768 29.899 3.955 1.00 14.92 260 GLY B CA 1
ATOM 4307 C C . GLY B 1 260 ? -8.997 28.540 4.579 1.00 12.66 260 GLY B C 1
ATOM 4308 O O . GLY B 1 260 ? -9.221 27.569 3.831 1.00 12.76 260 GLY B O 1
ATOM 4309 N N . VAL B 1 261 ? -8.889 28.440 5.903 1.00 12.61 261 VAL B N 1
ATOM 4310 C CA . VAL B 1 261 ? -9.016 27.116 6.583 1.00 14.29 261 VAL B CA 1
ATOM 4311 C C . VAL B 1 261 ? -10.433 26.553 6.417 1.00 15.16 261 VAL B C 1
ATOM 4312 O O . VAL B 1 261 ? -10.552 25.299 6.155 1.00 13.08 261 VAL B O 1
ATOM 4316 N N . LYS B 1 262 ? -11.462 27.388 6.520 1.00 15.58 262 LYS B N 1
ATOM 4317 C CA . LYS B 1 262 ? -12.866 26.932 6.291 1.00 17.65 262 LYS B CA 1
ATOM 4318 C C . LYS B 1 262 ? -12.981 26.403 4.858 1.00 17.72 262 LYS B C 1
ATOM 4319 O O . LYS B 1 262 ? -13.650 25.396 4.639 1.00 15.54 262 LYS B O 1
ATOM 4325 N N . ALA B 1 263 ? -12.307 27.037 3.901 1.00 17.02 263 ALA B N 1
ATOM 4326 C CA . ALA B 1 263 ? -12.422 26.607 2.486 1.00 16.85 263 ALA B CA 1
ATOM 4327 C C . ALA B 1 263 ? -11.774 25.231 2.291 1.00 15.78 263 ALA B C 1
ATOM 4328 O O . ALA B 1 263 ? -12.311 24.412 1.519 1.00 14.68 263 ALA B O 1
ATOM 4330 N N . VAL B 1 264 ? -10.621 24.989 2.944 1.00 14.91 264 VAL B N 1
ATOM 4331 C CA . VAL B 1 264 ? -9.954 23.661 2.912 1.00 14.86 264 VAL B CA 1
ATOM 4332 C C . VAL B 1 264 ? -10.932 22.628 3.450 1.00 15.78 264 VAL B C 1
ATOM 4333 O O . VAL B 1 264 ? -11.087 21.560 2.793 1.00 12.90 264 VAL B O 1
ATOM 4337 N N . ALA B 1 265 ? -11.556 22.918 4.592 1.00 13.89 265 ALA B N 1
ATOM 4338 C CA . ALA B 1 265 ? -12.446 21.953 5.254 1.00 13.46 265 ALA B CA 1
ATOM 4339 C C . ALA B 1 265 ? -13.625 21.682 4.307 1.00 14.01 265 ALA B C 1
ATOM 4340 O O . ALA B 1 265 ? -13.992 20.518 4.125 1.00 13.69 265 ALA B O 1
ATOM 4342 N N . GLU B 1 266 ? -14.175 22.741 3.706 1.00 16.08 266 GLU B N 1
ATOM 4343 C CA . GLU B 1 266 ? -15.437 22.624 2.919 1.00 17.10 266 GLU B CA 1
ATOM 4344 C C . GLU B 1 266 ? -15.136 21.884 1.623 1.00 15.87 266 GLU B C 1
ATOM 4345 O O . GLU B 1 266 ? -16.022 21.135 1.142 1.00 13.69 266 GLU B O 1
ATOM 4351 N N . ARG B 1 267 ? -13.940 22.061 1.060 1.00 13.10 267 ARG B N 1
ATOM 4352 C CA . ARG B 1 267 ? -13.595 21.377 -0.213 1.00 14.01 267 ARG B CA 1
ATOM 4353 C C . ARG B 1 267 ? -13.345 19.897 0.092 1.00 13.14 267 ARG B C 1
ATOM 4354 O O . ARG B 1 267 ? -13.764 19.025 -0.670 1.00 13.85 267 ARG B O 1
ATOM 4362 N N . LEU B 1 268 ? -12.598 19.605 1.142 1.00 13.79 268 LEU B N 1
ATOM 4363 C CA . LEU B 1 268 ? -12.410 18.198 1.548 1.00 14.51 268 LEU B CA 1
ATOM 4364 C C . LEU B 1 268 ? -13.774 17.541 1.797 1.00 15.18 268 LEU B C 1
ATOM 4365 O O . LEU B 1 268 ? -13.972 16.382 1.375 1.00 16.32 268 LEU B O 1
ATOM 4370 N N . ARG B 1 269 ? -14.680 18.237 2.468 1.00 15.33 269 ARG B N 1
ATOM 4371 C CA . ARG B 1 269 ? -16.017 17.694 2.846 1.00 17.83 269 ARG B CA 1
ATOM 4372 C C . ARG B 1 269 ? -16.861 17.447 1.582 1.00 16.19 269 ARG B C 1
ATOM 4373 O O . ARG B 1 269 ? -17.479 16.383 1.439 1.00 19.33 269 ARG B O 1
ATOM 4381 N N . ARG B 1 270 ? -16.823 18.378 0.651 1.00 17.47 270 ARG B N 1
ATOM 4382 C CA . ARG B 1 270 ? -17.593 18.273 -0.618 1.00 17.40 270 ARG B CA 1
ATOM 4383 C C . ARG B 1 270 ? -17.106 17.057 -1.395 1.00 19.20 270 ARG B C 1
ATOM 4384 O O . ARG B 1 270 ? -17.949 16.428 -2.030 1.00 19.61 270 ARG B O 1
ATOM 4392 N N . ASP B 1 271 ? -15.799 16.770 -1.341 1.00 18.04 271 ASP B N 1
ATOM 4393 C CA . ASP B 1 271 ? -15.137 15.644 -2.041 1.00 19.65 271 ASP B CA 1
ATOM 4394 C C . ASP B 1 271 ? -15.339 14.330 -1.266 1.00 21.13 271 ASP B C 1
ATOM 4395 O O . ASP B 1 271 ? -14.800 13.312 -1.742 1.00 25.68 271 ASP B O 1
ATOM 4400 N N . GLY B 1 272 ? -16.038 14.324 -0.122 1.00 19.74 272 GLY B N 1
ATOM 4401 C CA . GLY B 1 272 ? -16.439 13.108 0.631 1.00 18.24 272 GLY B CA 1
ATOM 4402 C C . GLY B 1 272 ? -15.472 12.704 1.736 1.00 19.27 272 GLY B C 1
ATOM 4403 O O . GLY B 1 272 ? -15.604 11.590 2.291 1.00 22.18 272 GLY B O 1
ATOM 4404 N N . HIS B 1 273 ? -14.539 13.582 2.098 1.00 18.18 273 HIS B N 1
ATOM 4405 C CA . HIS B 1 273 ? -13.503 13.265 3.114 1.00 18.17 273 HIS B CA 1
ATOM 4406 C C . HIS B 1 273 ? -14.127 13.268 4.511 1.00 19.93 273 HIS B C 1
ATOM 4407 O O . HIS B 1 273 ? -15.265 13.845 4.673 1.00 21.03 273 HIS B O 1
ATOM 4414 N N . ASN B 1 274 ? -13.410 12.625 5.442 1.00 21.44 274 ASN B N 1
ATOM 4415 C CA . ASN B 1 274 ? -13.688 12.604 6.901 1.00 21.55 274 ASN B CA 1
ATOM 4416 C C . ASN B 1 274 ? -12.879 13.743 7.554 1.00 19.17 274 ASN B C 1
ATOM 4417 O O . ASN B 1 274 ? -11.630 13.594 7.679 1.00 20.75 274 ASN B O 1
ATOM 4422 N N . VAL B 1 275 ? -13.510 14.875 7.871 1.00 19.12 275 VAL B N 1
ATOM 4423 C CA . VAL B 1 275 ? -12.773 16.088 8.318 1.00 18.68 275 VAL B CA 1
ATOM 4424 C C . VAL B 1 275 ? -13.312 16.592 9.660 1.00 17.01 275 VAL B C 1
ATOM 4425 O O . VAL B 1 275 ? -14.509 16.797 9.804 1.00 20.35 275 VAL B O 1
ATOM 4429 N N . GLU B 1 276 ? -12.394 16.816 10.601 1.00 16.51 276 GLU B N 1
ATOM 4430 C CA . GLU B 1 276 ? -12.672 17.397 11.932 1.00 16.94 276 GLU B CA 1
ATOM 4431 C C . GLU B 1 276 ? -11.974 18.758 11.984 1.00 16.41 276 GLU B C 1
ATOM 4432 O O . GLU B 1 276 ? -10.708 18.758 11.807 1.00 16.84 276 GLU B O 1
ATOM 4438 N N . LEU B 1 277 ? -12.732 19.835 12.188 1.00 15.51 277 LEU B N 1
ATOM 4439 C CA . LEU B 1 277 ? -12.215 21.229 12.173 1.00 15.54 277 LEU B CA 1
ATOM 4440 C C . LEU B 1 277 ? -12.295 21.827 13.567 1.00 14.23 277 LEU B C 1
ATOM 4441 O O . LEU B 1 277 ? -13.372 21.828 14.163 1.00 13.94 277 LEU B O 1
ATOM 4446 N N . HIS B 1 278 ? -11.151 22.273 14.085 1.00 12.88 278 HIS B N 1
ATOM 4447 C CA . HIS B 1 278 ? -11.061 23.072 15.332 1.00 13.48 278 HIS B CA 1
ATOM 4448 C C . HIS B 1 278 ? -10.539 24.453 14.938 1.00 14.40 278 HIS B C 1
ATOM 4449 O O . HIS B 1 278 ? -9.293 24.559 14.713 1.00 13.23 278 HIS B O 1
ATOM 4456 N N . LEU B 1 279 ? -11.448 25.426 14.810 1.00 13.79 279 LEU B N 1
ATOM 4457 C CA . LEU B 1 279 ? -11.134 26.845 14.499 1.00 15.65 279 LEU B CA 1
ATOM 4458 C C . LEU B 1 279 ? -11.293 27.647 15.799 1.00 15.64 279 LEU B C 1
ATOM 4459 O O . LEU B 1 279 ? -12.440 27.737 16.309 1.00 17.70 279 LEU B O 1
ATOM 4464 N N . TYR B 1 280 ? -10.176 28.089 16.393 1.00 15.18 280 TYR B N 1
ATOM 4465 C CA . TYR B 1 280 ? -10.149 28.800 17.703 1.00 14.97 280 TYR B CA 1
ATOM 4466 C C . TYR B 1 280 ? -10.390 30.286 17.465 1.00 14.48 280 TYR B C 1
ATOM 4467 O O . TYR B 1 280 ? -9.553 30.977 16.942 1.00 14.80 280 TYR B O 1
ATOM 4476 N N . ASP B 1 281 ? -11.578 30.753 17.854 1.00 16.12 281 ASP B N 1
ATOM 4477 C CA . ASP B 1 281 ? -11.968 32.159 17.634 1.00 18.24 281 ASP B CA 1
ATOM 4478 C C . ASP B 1 281 ? -11.040 33.032 18.474 1.00 15.97 281 ASP B C 1
ATOM 4479 O O . ASP B 1 281 ? -10.806 32.707 19.646 1.00 15.27 281 ASP B O 1
ATOM 4484 N N . GLY B 1 282 ? -10.514 34.067 17.845 1.00 14.82 282 GLY B N 1
ATOM 4485 C CA . GLY B 1 282 ? -9.703 35.136 18.459 1.00 13.60 282 GLY B CA 1
ATOM 4486 C C . GLY B 1 282 ? -8.247 34.752 18.664 1.00 13.18 282 GLY B C 1
ATOM 4487 O O . GLY B 1 282 ? -7.512 35.590 19.131 1.00 15.16 282 GLY B O 1
ATOM 4488 N N . LEU B 1 283 ? -7.807 33.542 18.337 1.00 11.90 283 LEU B N 1
ATOM 4489 C CA . LEU B 1 283 ? -6.400 33.130 18.549 1.00 13.06 283 LEU B CA 1
ATOM 4490 C C . LEU B 1 283 ? -5.650 33.207 17.210 1.00 12.98 283 LEU B C 1
ATOM 4491 O O . LEU B 1 283 ? -6.299 33.191 16.112 1.00 13.42 283 LEU B O 1
ATOM 4496 N N . ARG B 1 284 ? -4.347 33.337 17.302 1.00 11.30 284 ARG B 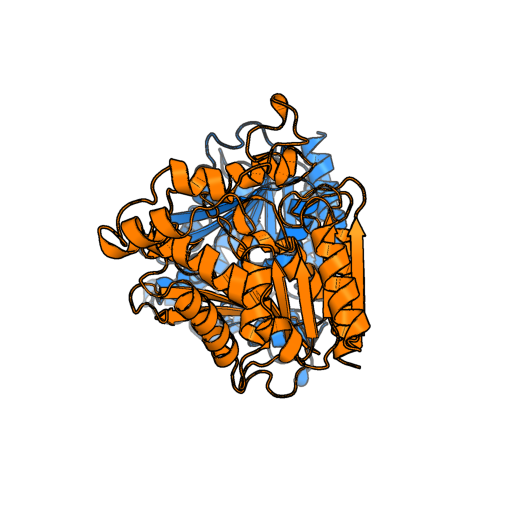N 1
ATOM 4497 C CA . ARG B 1 284 ? -3.492 33.641 16.120 1.00 13.45 284 ARG B CA 1
ATOM 4498 C C . ARG B 1 284 ? -2.870 32.318 15.636 1.00 11.84 284 ARG B C 1
ATOM 4499 O O . ARG B 1 284 ? -3.575 31.319 15.709 1.00 11.28 284 ARG B O 1
ATOM 4507 N N . HIS B 1 285 ? -1.606 32.278 15.171 1.00 10.78 285 HIS B N 1
ATOM 4508 C CA . HIS B 1 285 ? -1.074 31.152 14.364 1.00 11.06 285 HIS B CA 1
ATOM 4509 C C . HIS B 1 285 ? -0.846 29.892 15.213 1.00 11.21 285 HIS B C 1
ATOM 4510 O O . HIS B 1 285 ? -1.348 28.851 14.853 1.00 10.42 285 HIS B O 1
ATOM 4517 N N . GLU B 1 286 ? -0.067 29.987 16.293 1.00 11.54 286 GLU B N 1
ATOM 4518 C CA . GLU B 1 286 ? 0.348 28.778 17.038 1.00 11.82 286 GLU B CA 1
ATOM 4519 C C . GLU B 1 286 ? -0.687 28.361 18.066 1.00 12.00 286 GLU B C 1
ATOM 4520 O O . GLU B 1 286 ? -0.384 28.480 19.250 1.00 13.22 286 GLU B O 1
ATOM 4526 N N . VAL B 1 287 ? -1.837 27.835 17.648 1.00 12.45 287 VAL B N 1
ATOM 4527 C CA . VAL B 1 287 ? -2.923 27.442 18.605 1.00 11.29 287 VAL B CA 1
ATOM 4528 C C . VAL B 1 287 ? -2.456 26.275 19.497 1.00 12.80 287 VAL B C 1
ATOM 4529 O O . VAL B 1 287 ? -3.088 26.077 20.569 1.00 13.58 287 VAL B O 1
ATOM 4533 N N . HIS B 1 288 ? -1.384 25.572 19.123 1.00 10.52 288 HIS B N 1
ATOM 4534 C CA . HIS B 1 288 ? -0.820 24.468 19.959 1.00 12.67 288 HIS B CA 1
ATOM 4535 C C . HIS B 1 288 ? 0.053 25.058 21.059 1.00 10.83 288 HIS B C 1
ATOM 4536 O O . HIS B 1 288 ? 0.374 24.345 22.011 1.00 12.35 288 HIS B O 1
ATOM 4543 N N . ASN B 1 289 ? 0.438 26.325 20.939 1.00 12.57 289 ASN B N 1
ATOM 4544 C CA . ASN B 1 289 ? 1.294 26.988 21.953 1.00 12.66 289 ASN B CA 1
ATOM 4545 C C . ASN B 1 289 ? 0.498 28.050 22.707 1.00 14.39 289 ASN B C 1
ATOM 4546 O O . ASN B 1 289 ? 0.960 28.402 23.803 1.00 14.34 289 ASN B O 1
ATOM 4551 N N . GLU B 1 290 ? -0.642 28.526 22.172 1.00 13.63 290 GLU B N 1
ATOM 4552 C CA . GLU B 1 290 ? -1.478 29.583 22.817 1.00 13.31 290 GLU B CA 1
ATOM 4553 C C . GLU B 1 290 ? -1.964 29.041 24.157 1.00 13.00 290 GLU B C 1
ATOM 4554 O O . GLU B 1 290 ? -2.465 27.947 24.242 1.00 14.59 290 GLU B O 1
ATOM 4560 N N . PRO B 1 291 ? -1.721 29.709 25.301 1.00 14.77 291 PRO B N 1
ATOM 4561 C CA . PRO B 1 291 ? -2.209 29.155 26.572 1.00 15.60 291 PRO B CA 1
ATOM 4562 C C . PRO B 1 291 ? -3.719 28.898 26.618 1.00 16.72 291 PRO B C 1
ATOM 4563 O O . PRO B 1 291 ? -4.123 27.988 27.278 1.00 14.99 291 PRO B O 1
ATOM 4567 N N . GLU B 1 292 ? -4.508 29.640 25.858 1.00 15.00 292 GLU B N 1
ATOM 4568 C CA . GLU B 1 292 ? -5.966 29.437 25.849 1.00 17.62 292 GLU B CA 1
ATOM 4569 C C . GLU B 1 292 ? -6.304 28.089 25.188 1.00 16.56 292 GLU B C 1
ATOM 4570 O O . GLU B 1 292 ? -7.216 27.443 25.641 1.00 18.84 292 GLU B O 1
ATOM 4576 N N . SER B 1 293 ? -5.575 27.663 24.162 1.00 16.32 293 SER B N 1
ATOM 4577 C CA . SER B 1 293 ? -5.977 26.528 23.305 1.00 14.17 293 SER B CA 1
ATOM 4578 C C . SER B 1 293 ? -5.077 25.303 23.420 1.00 13.45 293 SER B C 1
ATOM 4579 O O . SER B 1 293 ? -5.479 24.285 22.874 1.00 12.85 293 SER B O 1
ATOM 4582 N N . ARG B 1 294 ? -3.917 25.356 24.084 1.00 12.73 294 ARG B N 1
ATOM 4583 C CA . ARG B 1 294 ? -2.895 24.286 24.001 1.00 14.62 294 ARG B CA 1
ATOM 4584 C C . ARG B 1 294 ? -3.502 23.000 24.546 1.00 15.47 294 ARG B C 1
ATOM 4585 O O . ARG B 1 294 ? -3.312 21.943 23.915 1.00 14.59 294 ARG B O 1
ATOM 4593 N N . ALA B 1 295 ? -4.308 23.086 25.615 1.00 14.28 295 ALA B N 1
ATOM 4594 C CA . ALA B 1 295 ? -4.795 21.846 26.263 1.00 14.22 295 ALA B CA 1
ATOM 4595 C C . ALA B 1 295 ? -5.798 21.181 25.329 1.00 13.97 295 ALA B C 1
ATOM 4596 O O . ALA B 1 295 ? -5.750 19.897 25.147 1.00 14.82 295 ALA B O 1
ATOM 4598 N N . ASP B 1 296 ? -6.620 22.022 24.705 1.00 14.07 296 ASP B N 1
ATOM 4599 C CA . ASP B 1 296 ? -7.674 21.562 23.761 1.00 14.79 296 ASP B CA 1
ATOM 4600 C C . ASP B 1 296 ? -7.050 20.955 22.503 1.00 14.18 296 ASP B C 1
ATOM 4601 O O . ASP B 1 296 ? -7.547 19.885 22.054 1.00 16.06 296 ASP B O 1
ATOM 4606 N N . VAL B 1 297 ? -6.070 21.620 21.897 1.00 15.10 297 VAL B N 1
ATOM 4607 C CA . VAL B 1 297 ? -5.353 21.031 20.728 1.00 14.06 297 VAL B CA 1
ATOM 4608 C C . VAL B 1 297 ? -4.826 19.641 21.132 1.00 14.00 297 VAL B C 1
ATOM 4609 O O . VAL B 1 297 ? -5.013 18.658 20.387 1.00 12.53 297 VAL B O 1
ATOM 4613 N N . GLU B 1 298 ? -4.093 19.553 22.232 1.00 13.97 298 GLU B N 1
ATOM 4614 C CA . GLU B 1 298 ? -3.435 18.284 22.637 1.00 16.13 298 GLU B CA 1
ATOM 4615 C C . GLU B 1 298 ? -4.478 17.198 22.931 1.00 15.55 298 GLU B C 1
ATOM 4616 O O . GLU B 1 298 ? -4.322 16.035 22.420 1.00 13.33 298 GLU B O 1
ATOM 4622 N N . SER B 1 299 ? -5.502 17.493 23.718 1.00 14.54 299 SER B N 1
ATOM 4623 C CA . SER B 1 299 ? -6.524 16.469 24.046 1.00 17.29 299 SER B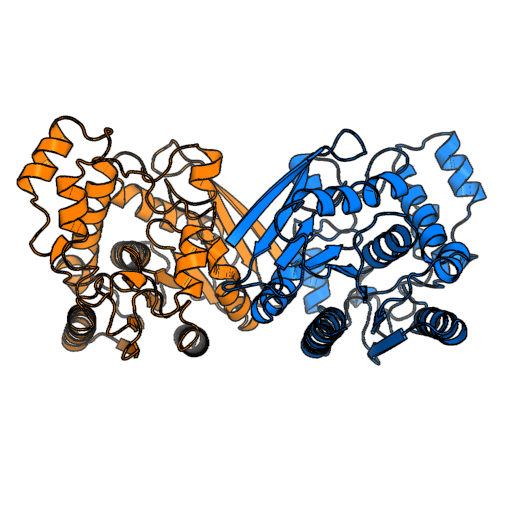 CA 1
ATOM 4624 C C . SER B 1 299 ? -7.238 16.036 22.759 1.00 16.39 299 SER B C 1
ATOM 4625 O O . SER B 1 299 ? -7.386 14.832 22.581 1.00 15.17 299 SER B O 1
ATOM 4628 N N . SER B 1 300 ? -7.568 16.968 21.842 1.00 14.75 300 SER B N 1
ATOM 4629 C CA . SER B 1 300 ? -8.215 16.615 20.537 1.00 15.05 300 SER B CA 1
ATOM 4630 C C . SER B 1 300 ? -7.266 15.759 19.684 1.00 15.37 300 SER B C 1
ATOM 4631 O O . SER B 1 300 ? -7.725 14.728 19.052 1.00 17.47 300 SER B O 1
ATOM 4634 N N . LEU B 1 301 ? -5.969 16.066 19.715 1.00 13.19 301 LEU B N 1
ATOM 4635 C CA . LEU B 1 301 ? -4.953 15.307 18.944 1.00 13.71 301 LEU B CA 1
ATOM 4636 C C . LEU B 1 301 ? -4.883 13.868 19.494 1.00 11.33 301 LEU B C 1
ATOM 4637 O O . LEU B 1 301 ? -4.965 12.954 18.706 1.00 11.11 301 LEU B O 1
ATOM 4642 N N . VAL B 1 302 ? -4.794 13.683 20.811 1.00 12.32 302 VAL B N 1
ATOM 4643 C CA . VAL B 1 302 ? -4.842 12.323 21.436 1.00 12.32 302 VAL B CA 1
ATOM 4644 C C . VAL B 1 302 ? -6.121 11.572 21.024 1.00 13.70 302 VAL B C 1
ATOM 4645 O O . VAL B 1 302 ? -5.983 10.356 20.580 1.00 13.90 302 VAL B O 1
ATOM 4649 N N . THR B 1 303 ? -7.305 12.186 21.186 1.00 15.44 303 THR B N 1
ATOM 4650 C CA . THR B 1 303 ? -8.611 11.575 20.836 1.00 15.52 303 THR B CA 1
ATOM 4651 C C . THR B 1 303 ? -8.548 11.106 19.372 1.00 16.03 303 THR B C 1
ATOM 4652 O O . THR B 1 303 ? -8.864 9.917 19.082 1.00 13.74 303 THR B O 1
ATOM 4656 N N . PHE B 1 304 ? -8.139 12.011 18.480 1.00 14.47 304 PHE B N 1
ATOM 4657 C CA . PHE B 1 304 ? -7.960 11.744 17.033 1.00 14.50 304 PHE B CA 1
ATOM 4658 C C . PHE B 1 304 ? -7.031 10.545 16.799 1.00 14.17 304 PHE B C 1
ATOM 4659 O O . PHE B 1 304 ? -7.428 9.660 16.024 1.00 16.25 304 PHE B O 1
ATOM 4667 N N . VAL B 1 305 ? -5.805 10.498 17.390 1.00 13.59 305 VAL B N 1
ATOM 4668 C CA . VAL B 1 305 ? -4.858 9.361 17.202 1.00 14.27 305 VAL B CA 1
ATOM 4669 C C . VAL B 1 305 ? -5.539 8.079 17.712 1.00 14.17 305 VAL B C 1
ATOM 4670 O O . VAL B 1 305 ? -5.472 7.040 17.010 1.00 13.52 305 VAL B O 1
ATOM 4674 N N . ASP B 1 306 ? -6.286 8.167 18.809 1.00 16.71 306 ASP B N 1
ATOM 4675 C CA . ASP B 1 306 ? -6.984 6.956 19.347 1.00 17.49 306 ASP B CA 1
ATOM 4676 C C . ASP B 1 306 ? -8.066 6.488 18.361 1.00 19.24 306 ASP B C 1
ATOM 4677 O O . ASP B 1 306 ? -8.234 5.253 18.198 1.00 18.88 306 ASP B O 1
ATOM 4682 N N . ARG B 1 307 ? -8.740 7.424 17.686 1.00 19.33 307 ARG B N 1
ATOM 4683 C CA . ARG B 1 307 ? -9.799 7.113 16.681 1.00 19.21 307 ARG B CA 1
ATOM 4684 C C . ARG B 1 307 ? -9.119 6.471 15.463 1.00 18.85 307 ARG B C 1
ATOM 4685 O O . ARG B 1 307 ? -9.595 5.397 14.941 1.00 18.02 307 ARG B O 1
ATOM 4693 N N . VAL B 1 308 ? -7.988 7.015 15.037 1.00 18.60 308 VAL B N 1
ATOM 4694 C CA . VAL B 1 308 ? -7.257 6.418 13.882 1.00 18.01 308 VAL B CA 1
ATOM 4695 C C . VAL B 1 308 ? -6.952 4.955 14.244 1.00 19.53 308 VAL B C 1
ATOM 4696 O O . VAL B 1 308 ? -6.981 4.049 13.363 1.00 17.72 308 VAL B O 1
ATOM 4700 N N . ALA B 1 309 ? -6.552 4.775 15.491 1.00 22.50 309 ALA B N 1
ATOM 4701 C CA . ALA B 1 309 ? -6.089 3.458 15.950 1.00 24.94 309 ALA B CA 1
ATOM 4702 C C . ALA B 1 309 ? -7.241 2.465 16.015 1.00 28.46 309 ALA B C 1
ATOM 4703 O O . ALA B 1 309 ? -6.989 1.315 15.784 1.00 26.59 309 ALA B O 1
ATOM 4705 N N . ASN B 1 310 ? -8.427 2.937 16.365 1.00 33.47 310 ASN B N 1
ATOM 4706 C CA . ASN B 1 310 ? -9.652 2.097 16.503 1.00 41.09 310 ASN B CA 1
ATOM 4707 C C . ASN B 1 310 ? -9.940 1.436 15.157 1.00 37.20 310 ASN B C 1
ATOM 4708 O O . ASN B 1 310 ? -10.156 2.206 14.232 1.00 43.71 310 ASN B O 1
#

Sequence (619 aa):
ALQEIEFTSHNGRDAIQAWAYEPVGTPTAVVQIIHGLGEHSRRYLHMISALLDAGFVVIADDHAGHGRTAMQSGVWADAGDNAAEVVISSDELTLQQQLAGQFDDLPWVVFGHSWGSMIARAMATRPGTRLDGLALCGIVAQPRGFETTLDHKTLAKAMATAPTDPAPEALVAQMFDGFADRLSEDDGPTGWVARSKEVVADHGKDKFNNFGAPMSTRFLQGLADIYAMANGDSFYATMPNIPIVLFAGSEDPAGDFGTGVKAVAERLRRDGHNVELHLYDGLRHEVHNEPESRADVESSLVTFVDRVANRALQEIEFTSHNGRDAIQAWAYEPVGTPTAVVQIIHGLGEHSRRYLHMISALLDAGFVVIADDHAGHGRTAMQSGVWADAGDNAAEVVISDELTLQQQLAGQFDDLPWVVFGHSWGSMIARAMATRPGTRLDGLALCGIVAQPRGFETTLDHKTLAKAMATAPTDPAPEALVAQMFDGFADRLSEDDGPTGWVARSKEVVADHGKDKFNNFGAPMSTRFLQGLADIYAMANGDSFYATMPNIPIVLFAGSEDPAGDFGTGVKAVAERLRRDGHNVELHLYDGLRHEVHNEPESRADVESSLVTFVDRVAN

B-factor: mean 18.46, std 7.31, range [6.38, 113.3]

Radius of gyration: 26.26 Å; Cα contacts (8 Å, |Δi|>4): 1345; chains: 2; bounding box: 65×62×78 Å

Nearest PDB structures (foldseek):
  6khm-assembly1_A  TM=9.999E-01  e=1.085E-64  Cutibacterium acnes HL110PA4
  5olu-assembly1_A  TM=9.585E-01  e=1.063E-35  Heyndrickxia coagulans DSM 1 = ATCC 7050
  6bq0-assembly1_B  TM=8.766E-01  e=2.195E-20  Homo sapiens
  4zxf-assembly1_A  TM=7.768E-01  e=9.634E-15  Saccharomyces cerevisiae S288C
  4zxf-assembly2_B  TM=7.908E-01  e=1.486E-14  Saccharomyces cerevisiae S288C

Foldseek 3Di:
DKDWDWDQFPQNQWTKTKMKDFAPDAAAAEEEEEEAALAFDVVCVVLCVLVSVLRYMYMYIQFAQFFVRCVVRVHHQERHALNLVRRLVVSQVSVCVCPPPQPPHQYEYEAAHLGLLSQLLNQLDPPRRHLEYEYALAQFPQCLLVPQQDVVVLVVCCVPPQFAFADVSNVCSNCPCQCVPPDVVCPPCVLQKVPSVVVVCSCVDPRSVDPDGHGSSSSVSSSVSNCSNHPPSSLVRRDQHYYEYAAEQSESSCPSCPRVCVVQVSNVVVPHHYHYHYHYPIGRGLCPHPVRVVVSSVVVSVRSVVSSVD/DKDWDWDQFPQNQWTWTKMKDFAPDAAAAEEEEAEAALAFDVVCVVLCVLNSVLRYIYMYIAAAQFFVRCVVRVHHQERHALNLVRRLVVSQVSVCVCVPPPPVHQYEYEAAHLGLLSQLLNQLDPPDRHLEYEYALHQFPQCLLPPQQDVVVLVVCCVPPQFAFAPPSNVCSNCPCQCVPPDVVCPPCVLQKVPSVLVVCSCVPPRSVPPPGHGSSSVVSSSVSSCSRHPPSSLVRRDQHAYEYYAELSESSCPSCPRVVVVQVSNVVSPHHYHYHYHYPIGRPLCRHVVRVVVVSVVVSVRSVVSSD